Protein AF-0000000069042256 (afdb_homodimer)

Radius of gyration: 30.83 Å; Cα contacts (8 Å, |Δi|>4): 1393; chains: 2; bounding box: 54×96×68 Å

Secondary structure (DSSP, 8-state):
-EEEEEEETTTT-EEEEE--S-S----HHHHHHHHHHHHHHHHTT--EEEEEESS-EEEEEEETTTEEEEEEESS-HHHHHHHHHHHHHHHHHHH-HHHHHH--HHHHHHHTGGGHHHHHHHHHHHHSSSGGGG-TTSEEB--BTTHHHHHHHHHHHHHHHT-SEEEEEETTEEEEE-HHHHTS-HHHHHHHHHHHHHHTTTT-SEEEEEEEETTTEEEEEEEEEEEEEETTEEEEEEESS-S-HHHHHHHHHHHHGGGGGG--B---PPTT-SEEEEEETTTTEEEEEE-S-HHHHHHHHHHIIIIIHHHHTSSS-EEEEEEEESSEEEEEEEETTEEEEEEEETTS-HHHHHHHHHHHHHHHHHHHH-/-EEEEEEETTTT-EEEEE--S-S----HHHHHHHHHHHHHHHHTT--EEEEEESS-EEEEEEETTTEEEEEEESS-HHHHHHHHHHHHHHHHHHH-HHHHHH--HHHHHHHTGGGHHHHHHHHHHHHSSSGGGG-TTSEEB--BTTHHHHHHHHHHHHHHHT-S-EEEEETTEEEEE-HHHHTS-HHHHHHHHHHHHHHTTTT-SEEEEEEEETTTEEEEEEEEEEEEEETTEEEEEEESS-S-HHHHHHHHHHHHGGGGGG--B--PPPTT-SEEEEEETTTTEEEEEESS-HHHHHHHHHHIIIIIHHHHTSSS-EEEEEEEESSEEEEEEEETTEEEEEEEETTS-HHHHHHHHHHHHHHHHHHHH-

Structure (mmCIF, N/CA/C/O backbone):
data_AF-0000000069042256-model_v1
#
loop_
_entity.id
_entity.type
_entity.pdbx_description
1 polymer 'Uncharacterized protein'
#
loop_
_atom_site.group_PDB
_atom_site.id
_atom_site.type_symbol
_atom_site.label_atom_id
_atom_site.label_alt_id
_atom_site.label_comp_id
_atom_site.label_asym_id
_atom_site.label_entity_id
_atom_site.label_seq_id
_atom_site.pdbx_PDB_ins_code
_atom_site.Cartn_x
_atom_site.Cartn_y
_atom_site.Cartn_z
_atom_site.occupancy
_atom_site.B_iso_or_equiv
_atom_site.auth_seq_id
_atom_site.auth_comp_id
_atom_site.auth_asym_id
_atom_site.auth_atom_id
_atom_site.pdbx_PDB_model_num
ATOM 1 N N . MET A 1 1 ? 4.895 13.766 -8.602 1 76.75 1 MET A N 1
ATOM 2 C CA . MET A 1 1 ? 4.145 14.891 -9.156 1 76.75 1 MET A CA 1
ATOM 3 C C . MET A 1 1 ? 2.73 14.938 -8.586 1 76.75 1 MET A C 1
ATOM 5 O O . MET A 1 1 ? 2.096 13.898 -8.398 1 76.75 1 MET A O 1
ATOM 9 N N . PHE A 1 2 ? 2.34 16.141 -8.164 1 85.38 2 PHE A N 1
ATOM 10 C CA . PHE A 1 2 ? 0.998 16.344 -7.637 1 85.38 2 PHE A CA 1
ATOM 11 C C . PHE A 1 2 ? 0.437 17.688 -8.109 1 85.38 2 PHE A C 1
ATOM 13 O O . PHE A 1 2 ? 0.884 18.734 -7.66 1 85.38 2 PHE A O 1
ATOM 20 N N . ASP A 1 3 ? -0.425 17.641 -9.156 1 86.62 3 ASP A N 1
ATOM 21 C CA . ASP A 1 3 ? -1.124 18.812 -9.672 1 86.62 3 ASP A CA 1
ATOM 22 C C . ASP A 1 3 ? -2.584 18.812 -9.227 1 86.62 3 ASP A C 1
ATOM 24 O O . ASP A 1 3 ? -3.166 17.766 -8.969 1 86.62 3 ASP A O 1
ATOM 28 N N . VAL A 1 4 ? -3.059 19.969 -9.148 1 90.06 4 VAL A N 1
ATOM 29 C CA . VAL A 1 4 ? -4.449 20.094 -8.727 1 90.06 4 VAL A CA 1
ATOM 30 C C . VAL A 1 4 ? -5.219 20.984 -9.703 1 90.06 4 VAL A C 1
ATOM 32 O O . VAL A 1 4 ? -4.754 22.062 -10.062 1 90.06 4 VAL A O 1
ATOM 35 N N . VAL A 1 5 ? -6.324 20.484 -10.148 1 87.12 5 VAL A N 1
ATOM 36 C CA . VAL A 1 5 ? -7.227 21.25 -11.008 1 87.12 5 VAL A CA 1
ATOM 37 C C . VAL A 1 5 ? -8.594 21.375 -10.336 1 87.12 5 VAL A C 1
ATOM 39 O O . VAL A 1 5 ? -9.086 20.422 -9.734 1 87.12 5 VAL A O 1
ATOM 42 N N . CYS A 1 6 ? -9.094 22.547 -10.359 1 88.56 6 CYS A N 1
ATOM 43 C CA . CYS A 1 6 ? -10.398 22.812 -9.766 1 88.56 6 CYS A CA 1
ATOM 44 C C . CYS A 1 6 ? -11.359 23.406 -10.789 1 88.56 6 CYS A C 1
ATOM 46 O O . CYS A 1 6 ? -11.016 24.359 -11.477 1 88.56 6 CYS A O 1
ATOM 48 N N . THR A 1 7 ? -12.531 22.766 -10.867 1 84.06 7 THR A N 1
ATOM 49 C CA . THR A 1 7 ? -13.562 23.25 -11.789 1 84.06 7 THR A CA 1
ATOM 50 C C . THR A 1 7 ? -14.914 23.328 -11.086 1 84.06 7 THR A C 1
ATOM 52 O O . THR A 1 7 ? -15.086 22.781 -9.992 1 84.06 7 THR A O 1
ATOM 55 N N . THR A 1 8 ? -15.781 24.078 -11.656 1 83.38 8 THR A N 1
ATOM 56 C CA . THR A 1 8 ? -17.156 24.078 -11.156 1 83.38 8 THR A CA 1
ATOM 57 C C . THR A 1 8 ? -17.859 22.781 -11.516 1 83.38 8 THR A C 1
ATOM 59 O O . THR A 1 8 ? -17.578 22.188 -12.562 1 83.38 8 THR A O 1
ATOM 62 N N . VAL A 1 9 ? -18.703 22.297 -10.625 1 77.12 9 VAL A N 1
ATOM 63 C CA . VAL A 1 9 ? -19.438 21.062 -10.859 1 77.12 9 VAL A CA 1
ATOM 64 C C . VAL A 1 9 ? -20.344 21.234 -12.078 1 77.12 9 VAL A C 1
ATOM 66 O O . VAL A 1 9 ? -20.438 20.344 -12.922 1 77.12 9 VAL A O 1
ATOM 69 N N . ASN A 1 10 ? -21.031 22.438 -12.023 1 68.62 10 ASN A N 1
ATOM 70 C CA . ASN A 1 10 ? -21.922 22.719 -13.141 1 68.62 10 ASN A CA 1
ATOM 71 C C . ASN A 1 10 ? -21.188 23.422 -14.281 1 68.62 10 ASN A C 1
ATOM 73 O O . ASN A 1 10 ? -20.609 24.484 -14.078 1 68.62 10 ASN A O 1
ATOM 77 N N . GLY A 1 11 ? -21 22.828 -15.453 1 65.44 11 GLY A N 1
ATOM 78 C CA . GLY A 1 11 ? -20.406 23.453 -16.625 1 65.44 11 GLY A CA 1
ATOM 79 C C . GLY A 1 11 ? -18.938 23.125 -16.797 1 65.44 11 GLY A C 1
ATOM 80 O O . GLY A 1 11 ? -18.375 23.312 -17.891 1 65.44 11 GLY A O 1
ATOM 81 N N . GLY A 1 12 ? -18.25 22.719 -15.719 1 71.94 12 GLY A N 1
ATOM 82 C CA . GLY A 1 12 ? -16.844 22.344 -15.844 1 71.94 12 GLY A CA 1
ATOM 83 C C . GLY A 1 12 ? -15.922 23.516 -16.047 1 71.94 12 GLY A C 1
ATOM 84 O O . GLY A 1 12 ? -14.898 23.406 -16.734 1 71.94 12 GLY A O 1
ATOM 85 N N . ILE A 1 13 ? -16.297 24.719 -15.586 1 74.5 13 ILE A N 1
ATOM 86 C CA . ILE A 1 13 ? -15.484 25.922 -15.75 1 74.5 13 ILE A CA 1
ATOM 87 C C . ILE A 1 13 ? -14.25 25.844 -14.844 1 74.5 13 ILE A C 1
ATOM 89 O O . ILE A 1 13 ? -14.375 25.594 -13.641 1 74.5 13 ILE A O 1
ATOM 93 N N . PRO A 1 14 ? -13.125 26.078 -15.469 1 81.81 14 PRO A N 1
ATOM 94 C CA . PRO A 1 14 ? -11.906 26 -14.664 1 81.81 14 PRO A CA 1
ATOM 95 C C . PRO A 1 14 ? -11.789 27.156 -13.664 1 81.81 14 PRO A C 1
ATOM 97 O O . PRO A 1 14 ? -12 28.312 -14.016 1 81.81 14 PRO A O 1
ATOM 100 N N . VAL A 1 15 ? -11.57 26.844 -12.492 1 87.69 15 VAL A N 1
ATOM 101 C CA . VAL A 1 15 ? -11.383 27.828 -11.445 1 87.69 15 VAL A CA 1
ATOM 102 C C . VAL A 1 15 ? -9.898 28.094 -11.25 1 87.69 15 VAL A C 1
ATOM 104 O O . VAL A 1 15 ? -9.445 29.25 -11.328 1 87.69 15 VAL A O 1
ATOM 107 N N . PHE A 1 16 ? -9.141 27.016 -11.047 1 89.06 16 PHE A N 1
ATOM 108 C CA . PHE A 1 16 ? -7.695 27.172 -11 1 89.06 16 PHE A CA 1
ATOM 109 C C . PHE A 1 16 ? -6.996 25.859 -11.359 1 89.06 16 PHE A C 1
ATOM 111 O O . PHE A 1 16 ? -7.617 24.797 -11.336 1 89.06 16 PHE A O 1
ATOM 118 N N . TYR A 1 17 ? -5.832 25.938 -11.812 1 86.38 17 TYR A N 1
ATOM 119 C CA . TYR A 1 17 ? -4.914 24.844 -12.102 1 86.38 17 TYR A CA 1
ATOM 120 C C . TYR A 1 17 ? -3.529 25.125 -11.531 1 86.38 17 TYR A C 1
ATOM 122 O O . TYR A 1 17 ? -2.9 26.125 -11.883 1 86.38 17 TYR A O 1
ATOM 130 N N . ARG A 1 18 ? -3.172 24.312 -10.523 1 88.81 18 ARG A N 1
ATOM 131 C CA . ARG A 1 18 ? -1.852 24.484 -9.922 1 88.81 18 ARG A CA 1
ATOM 132 C C . ARG A 1 18 ? -0.938 23.312 -10.289 1 88.81 18 ARG A C 1
ATOM 134 O O . ARG A 1 18 ? -1.265 22.156 -10.016 1 88.81 18 ARG A O 1
ATOM 141 N N . LYS A 1 19 ? 0.194 23.641 -10.93 1 83.62 19 LYS A N 1
ATOM 142 C CA . LYS A 1 19 ? 1.16 22.625 -11.359 1 83.62 19 LYS A CA 1
ATOM 143 C C . LYS A 1 19 ? 2.521 22.859 -10.711 1 83.62 19 LYS A C 1
ATOM 145 O O . LYS A 1 19 ? 3.004 23.984 -10.656 1 83.62 19 LYS A O 1
ATOM 150 N N . ILE A 1 20 ? 3.062 21.859 -10.125 1 73.94 20 ILE A N 1
ATOM 151 C CA . ILE A 1 20 ? 4.398 22 -9.555 1 73.94 20 ILE A CA 1
ATOM 152 C C . ILE A 1 20 ? 5.418 21.297 -10.445 1 73.94 20 ILE A C 1
ATOM 154 O O . ILE A 1 20 ? 6.566 21.734 -10.555 1 73.94 20 ILE A O 1
ATOM 158 N N . SER A 1 21 ? 5.082 20.094 -10.969 1 64.94 21 SER A N 1
ATOM 159 C CA . SER A 1 21 ? 6.09 19.328 -11.703 1 64.94 21 SER A CA 1
ATOM 160 C C . SER A 1 21 ? 6.199 19.812 -13.148 1 64.94 21 SER A C 1
ATOM 162 O O . SER A 1 21 ? 5.23 20.328 -13.711 1 64.94 21 SER A O 1
ATOM 164 N N . LYS A 1 22 ? 7.438 20.031 -13.523 1 58.53 22 LYS A N 1
ATOM 165 C CA . LYS A 1 22 ? 7.793 20.406 -14.883 1 58.53 22 LYS A CA 1
ATOM 166 C C . LYS A 1 22 ? 7.262 19.391 -15.891 1 58.53 22 LYS A C 1
ATOM 168 O O . LYS A 1 22 ? 7.391 19.594 -17.109 1 58.53 22 LYS A O 1
ATOM 173 N N . MET A 1 23 ? 6.699 18.297 -15.328 1 57.03 23 MET A N 1
ATOM 174 C CA . MET A 1 23 ? 6.316 17.297 -16.328 1 57.03 23 MET A CA 1
ATOM 175 C C . MET A 1 23 ? 5.137 17.781 -17.156 1 57.03 23 MET A C 1
ATOM 177 O O . MET A 1 23 ? 4.434 18.719 -16.766 1 57.03 23 MET A O 1
ATOM 181 N N . ASP A 1 24 ? 4.906 17.172 -18.312 1 60.38 24 ASP A N 1
ATOM 182 C CA . ASP A 1 24 ? 3.926 17.562 -19.312 1 60.38 24 ASP A CA 1
ATOM 183 C C . ASP A 1 24 ? 2.525 17.641 -18.719 1 60.38 24 ASP A C 1
ATOM 185 O O . ASP A 1 24 ? 2.102 16.75 -17.984 1 60.38 24 ASP A O 1
ATOM 189 N N . SER A 1 25 ? 2.111 18.844 -18.625 1 60.38 25 SER A N 1
ATOM 190 C CA . SER A 1 25 ? 0.766 19.156 -18.141 1 60.38 25 SER A CA 1
ATOM 191 C C . SER A 1 25 ? -0.274 18.25 -18.797 1 60.38 25 SER A C 1
ATOM 193 O O . SER A 1 25 ? -0.094 17.828 -19.938 1 60.38 25 SER A O 1
ATOM 195 N N . VAL A 1 26 ? -1.058 17.547 -17.984 1 64.5 26 VAL A N 1
ATOM 196 C CA . VAL A 1 26 ? -2.217 16.875 -18.547 1 64.5 26 VAL A CA 1
ATOM 197 C C . VAL A 1 26 ? -3.072 17.859 -19.328 1 64.5 26 VAL A C 1
ATOM 199 O O . VAL A 1 26 ? -3.494 18.891 -18.797 1 64.5 26 VAL A O 1
ATOM 202 N N . PRO A 1 27 ? -3.086 17.672 -20.625 1 65.06 27 PRO A N 1
ATOM 203 C CA . PRO A 1 27 ? -3.928 18.578 -21.406 1 65.06 27 PRO A CA 1
ATOM 204 C C . PRO A 1 27 ? -5.324 18.75 -20.812 1 65.06 27 PRO A C 1
ATOM 206 O O . PRO A 1 27 ? -5.879 17.812 -20.25 1 65.06 27 PRO A O 1
ATOM 209 N N . PHE A 1 28 ? -5.848 19.953 -20.797 1 63.94 28 PHE A N 1
ATOM 210 C CA . PHE A 1 28 ? -7.176 20.281 -20.281 1 63.94 28 PHE A CA 1
ATOM 211 C C . PHE A 1 28 ? -8.234 19.391 -20.922 1 63.94 28 PHE A C 1
ATOM 213 O O . PHE A 1 28 ? -9.234 19.047 -20.281 1 63.94 28 PHE A O 1
ATOM 220 N N . THR A 1 29 ? -7.895 19.062 -22.172 1 64.62 29 THR A N 1
ATOM 221 C CA . THR A 1 29 ? -8.82 18.172 -22.875 1 64.62 29 THR A CA 1
ATOM 222 C C . THR A 1 29 ? -8.961 16.844 -22.141 1 64.62 29 THR A C 1
ATOM 224 O O . THR A 1 29 ? -10.062 16.312 -22.031 1 64.62 29 THR A O 1
ATOM 227 N N . THR A 1 30 ? -7.852 16.406 -21.625 1 66.12 30 THR A N 1
ATOM 228 C CA . THR A 1 30 ? -7.871 15.164 -20.859 1 66.12 30 THR A CA 1
ATOM 229 C C . THR A 1 30 ? -8.695 15.336 -19.578 1 66.12 30 THR A C 1
ATOM 231 O O . THR A 1 30 ? -9.508 14.477 -19.25 1 66.12 30 THR A O 1
ATOM 234 N N . PHE A 1 31 ? -8.57 16.438 -18.953 1 67.44 31 PHE A N 1
ATOM 235 C CA . PHE A 1 31 ? -9.32 16.719 -17.734 1 67.44 31 PHE A CA 1
ATOM 236 C C . PHE A 1 31 ? -10.812 16.812 -18.031 1 67.44 31 PHE A C 1
ATOM 238 O O . PHE A 1 31 ? -11.633 16.281 -17.281 1 67.44 31 PHE A O 1
ATOM 245 N N . ALA A 1 32 ? -11.086 17.578 -19.094 1 63.94 32 ALA A N 1
ATOM 246 C CA . ALA A 1 32 ? -12.492 17.734 -19.484 1 63.94 32 ALA A CA 1
ATOM 247 C C . ALA A 1 32 ? -13.133 16.375 -19.766 1 63.94 32 ALA A C 1
ATOM 249 O O . ALA A 1 32 ? -14.273 16.125 -19.359 1 63.94 32 ALA A O 1
ATOM 250 N N . THR A 1 33 ? -12.344 15.531 -20.422 1 65.38 33 THR A N 1
ATOM 251 C CA . THR A 1 33 ? -12.828 14.188 -20.719 1 65.38 33 THR A CA 1
ATOM 252 C C . THR A 1 33 ? -13.055 13.398 -19.438 1 65.38 33 THR A C 1
ATOM 254 O O . THR A 1 33 ? -14.078 12.727 -19.281 1 65.38 33 THR A O 1
ATOM 257 N N . LEU A 1 34 ? -12.141 13.523 -18.531 1 69.12 34 LEU A N 1
ATOM 258 C CA . LEU A 1 34 ? -12.242 12.797 -17.281 1 69.12 34 LEU A CA 1
ATOM 259 C C . LEU A 1 34 ? -13.43 13.289 -16.453 1 69.12 34 LEU A C 1
ATOM 261 O O . LEU A 1 34 ? -14.156 12.492 -15.867 1 69.12 34 LEU A O 1
ATOM 265 N N . ASN A 1 35 ? -13.641 14.539 -16.531 1 67.5 35 ASN A N 1
ATOM 266 C CA . ASN A 1 35 ? -14.789 15.094 -15.836 1 67.5 35 ASN A CA 1
ATOM 267 C C . ASN A 1 35 ? -16.109 14.586 -16.422 1 67.5 35 ASN A C 1
ATOM 269 O O . ASN A 1 35 ? -17.062 14.352 -15.688 1 67.5 35 ASN A O 1
ATOM 273 N N . ALA A 1 36 ? -16.078 14.578 -17.719 1 65.25 36 ALA A N 1
ATOM 274 C CA . ALA A 1 36 ? -17.266 14.039 -18.391 1 65.25 36 ALA A CA 1
ATOM 275 C C . ALA A 1 36 ? -17.516 12.594 -17.969 1 65.25 36 ALA A C 1
ATOM 277 O O . ALA A 1 36 ? -18.672 12.203 -17.75 1 65.25 36 ALA A O 1
ATOM 278 N N . VAL A 1 37 ? -16.453 11.891 -17.781 1 66 37 VAL A N 1
ATOM 279 C CA . VAL A 1 37 ? -16.547 10.484 -17.391 1 66 37 VAL A CA 1
ATOM 280 C C . VAL A 1 37 ? -17.094 10.391 -15.961 1 66 37 VAL A C 1
ATOM 282 O O . VAL A 1 37 ? -17.969 9.562 -15.68 1 66 37 VAL A O 1
ATOM 285 N N . ILE A 1 38 ? -16.703 11.211 -15.133 1 68.69 38 ILE A N 1
ATOM 286 C CA . ILE A 1 38 ? -17.125 11.211 -13.734 1 68.69 38 ILE A CA 1
ATOM 287 C C . ILE A 1 38 ? -18.594 11.594 -13.641 1 68.69 38 ILE A C 1
ATOM 289 O O . ILE A 1 38 ? -19.359 10.977 -12.891 1 68.69 38 ILE A O 1
ATOM 293 N N . THR A 1 39 ? -18.906 12.609 -14.391 1 68.62 39 THR A N 1
ATOM 294 C CA . THR A 1 39 ? -20.297 13.047 -14.383 1 68.62 39 THR A CA 1
ATOM 295 C C . THR A 1 39 ? -21.219 11.938 -14.875 1 68.62 39 THR A C 1
ATOM 297 O O . THR A 1 39 ? -22.281 11.711 -14.305 1 68.62 39 THR A O 1
ATOM 300 N N . PHE A 1 40 ? -20.766 11.375 -15.891 1 65.06 40 PHE A N 1
ATOM 301 C CA . PHE A 1 40 ? -21.547 10.273 -16.438 1 65.06 40 PHE A CA 1
ATOM 302 C C . PHE A 1 40 ? -21.703 9.156 -15.406 1 65.06 40 PHE A C 1
ATOM 304 O O . PHE A 1 40 ? -22.797 8.609 -15.242 1 65.06 40 PHE A O 1
ATOM 311 N N . ALA A 1 41 ? -20.641 8.844 -14.75 1 66 41 ALA A N 1
ATOM 312 C CA . ALA A 1 41 ? -20.672 7.785 -13.742 1 66 41 ALA A CA 1
ATOM 313 C C . ALA A 1 41 ? -21.594 8.156 -12.586 1 66 41 ALA A C 1
ATOM 315 O O . ALA A 1 41 ? -22.312 7.301 -12.055 1 66 41 ALA A O 1
ATOM 316 N N . ASP A 1 42 ? -21.562 9.352 -12.219 1 68.19 42 ASP A N 1
ATOM 317 C CA . ASP A 1 42 ? -22.406 9.836 -11.125 1 68.19 42 ASP A CA 1
ATOM 318 C C . ASP A 1 42 ? -23.891 9.672 -11.469 1 68.19 42 ASP A C 1
ATOM 320 O O . ASP A 1 42 ? -24.688 9.328 -10.602 1 68.19 42 ASP A O 1
ATOM 324 N N . VAL A 1 43 ? -24.172 10.023 -12.688 1 67.88 43 VAL A N 1
ATOM 325 C CA . VAL A 1 43 ? -25.547 9.859 -13.156 1 67.88 43 VAL A CA 1
ATOM 326 C C . VAL A 1 43 ? -25.969 8.398 -13.016 1 67.88 43 VAL A C 1
ATOM 328 O O . VAL A 1 43 ? -27.141 8.102 -12.758 1 67.88 43 VAL A O 1
ATOM 331 N N . GLN A 1 44 ? -25.062 7.535 -13.195 1 62.75 44 GLN A N 1
ATOM 332 C CA . GLN A 1 44 ? -25.344 6.109 -13.062 1 62.75 44 GLN A CA 1
ATOM 333 C C . GLN A 1 44 ? -25.172 5.652 -11.617 1 62.75 44 GLN A C 1
ATOM 335 O O . GLN A 1 44 ? -25.125 4.449 -11.344 1 62.75 44 GLN A O 1
ATOM 340 N N . ASN A 1 45 ? -24.953 6.68 -10.68 1 67.06 45 ASN A N 1
ATOM 341 C CA . ASN A 1 45 ? -24.812 6.453 -9.242 1 67.06 45 ASN A CA 1
ATOM 342 C C . ASN A 1 45 ? -23.531 5.684 -8.922 1 67.06 45 ASN A C 1
ATOM 344 O O . ASN A 1 45 ? -23.531 4.809 -8.055 1 67.06 45 ASN A O 1
ATOM 348 N N . VAL A 1 46 ? -22.641 5.789 -9.852 1 66.19 46 VAL A N 1
ATOM 349 C CA . VAL A 1 46 ? -21.312 5.25 -9.578 1 66.19 46 VAL A CA 1
ATOM 350 C C . VAL A 1 46 ? -20.359 6.379 -9.188 1 66.19 46 VAL A C 1
ATOM 352 O O . VAL A 1 46 ? -20.125 7.309 -9.969 1 66.19 46 VAL A O 1
ATOM 355 N N . GLN A 1 47 ? -19.953 6.453 -7.961 1 71.62 47 GLN A N 1
ATOM 356 C CA . GLN A 1 47 ? -19.047 7.512 -7.5 1 71.62 47 GLN A CA 1
ATOM 357 C C . GLN A 1 47 ? -17.594 7.105 -7.668 1 71.62 47 GLN A C 1
ATOM 359 O O . GLN A 1 47 ? -17.094 6.238 -6.945 1 71.62 47 GLN A O 1
ATOM 364 N N . PHE A 1 48 ? -17.031 7.68 -8.766 1 72.69 48 PHE A N 1
ATOM 365 C CA . PHE A 1 48 ? -15.617 7.43 -8.984 1 72.69 48 PHE A CA 1
ATOM 366 C C . PHE A 1 48 ? -14.766 8.172 -7.961 1 72.69 48 PHE A C 1
ATOM 368 O O . PHE A 1 48 ? -15.062 9.32 -7.617 1 72.69 48 PHE A O 1
ATOM 375 N N . LYS A 1 49 ? -13.805 7.508 -7.465 1 73.19 49 LYS A N 1
ATOM 376 C CA . LYS A 1 49 ? -12.914 8.164 -6.516 1 73.19 49 LYS A CA 1
ATOM 377 C C . LYS A 1 49 ? -11.508 8.312 -7.086 1 73.19 49 LYS A C 1
ATOM 379 O O . LYS A 1 49 ? -10.867 9.352 -6.918 1 73.19 49 LYS A O 1
ATOM 384 N N . THR A 1 50 ? -11.086 7.32 -7.785 1 81.31 50 THR A N 1
ATOM 385 C CA . THR A 1 50 ? -9.711 7.336 -8.273 1 81.31 50 THR A CA 1
ATOM 386 C C . THR A 1 50 ? -9.609 6.633 -9.617 1 81.31 50 THR A C 1
ATOM 388 O O . THR A 1 50 ? -10.258 5.609 -9.844 1 81.31 50 THR A O 1
ATOM 391 N N . ILE A 1 51 ? -8.961 7.219 -10.547 1 79.31 51 ILE A N 1
ATOM 392 C CA . ILE A 1 51 ? -8.633 6.613 -11.836 1 79.31 51 ILE A CA 1
ATOM 393 C C . ILE A 1 51 ? -7.117 6.539 -12 1 79.31 51 ILE A C 1
ATOM 395 O O . ILE A 1 51 ? -6.414 7.527 -11.789 1 79.31 51 ILE A O 1
ATOM 399 N N . HIS A 1 52 ? -6.648 5.398 -12.305 1 80.25 52 HIS A N 1
ATOM 400 C CA . HIS A 1 52 ? -5.227 5.223 -12.57 1 80.25 52 HIS A CA 1
ATOM 401 C C . HIS A 1 52 ? -4.965 4.992 -14.055 1 80.25 52 HIS A C 1
ATOM 403 O O . HIS A 1 52 ? -5.645 4.184 -14.688 1 80.25 52 HIS A O 1
ATOM 409 N N . THR A 1 53 ? -4.09 5.789 -14.586 1 75.88 53 THR A N 1
ATOM 410 C CA . THR A 1 53 ? -3.562 5.559 -15.922 1 75.88 53 THR A CA 1
ATOM 411 C C . THR A 1 53 ? -2.143 5.004 -15.859 1 75.88 53 THR A C 1
ATOM 413 O O . THR A 1 53 ? -1.64 4.695 -14.773 1 75.88 53 THR A O 1
ATOM 416 N N . ASP A 1 54 ? -1.462 4.699 -17.031 1 69.38 54 ASP A N 1
ATOM 417 C CA . ASP A 1 54 ? -0.102 4.168 -17.062 1 69.38 54 ASP A CA 1
ATOM 418 C C . ASP A 1 54 ? 0.874 5.113 -16.359 1 69.38 54 ASP A C 1
ATOM 420 O O . ASP A 1 54 ? 1.896 4.672 -15.828 1 69.38 54 ASP A O 1
ATOM 424 N N . LYS A 1 55 ? 0.423 6.379 -16.328 1 71 55 LYS A N 1
ATOM 425 C CA . LYS A 1 55 ? 1.414 7.359 -15.891 1 71 55 LYS A CA 1
ATOM 426 C C . LYS A 1 55 ? 0.967 8.07 -14.617 1 71 55 LYS A C 1
ATOM 428 O O . LYS A 1 55 ? 1.795 8.422 -13.773 1 71 55 LYS A O 1
ATOM 433 N N . HIS A 1 56 ? -0.413 8.297 -14.516 1 75.69 56 HIS A N 1
ATOM 434 C CA . HIS A 1 56 ? -0.875 9.211 -13.477 1 75.69 56 HIS A CA 1
ATOM 435 C C . HIS A 1 56 ? -2.092 8.648 -12.75 1 75.69 56 HIS A C 1
ATOM 437 O O . HIS A 1 56 ? -2.799 7.793 -13.289 1 75.69 56 HIS A O 1
ATOM 443 N N . SER A 1 57 ? -2.174 9.078 -11.57 1 83.38 57 SER A N 1
ATOM 444 C CA . SER A 1 57 ? -3.412 8.859 -10.828 1 83.38 57 SER A CA 1
ATOM 445 C C . SER A 1 57 ? -4.277 10.117 -10.82 1 83.38 57 SER A C 1
ATOM 447 O O . SER A 1 57 ? -3.76 11.234 -10.734 1 83.38 57 SER A O 1
ATOM 449 N N . PHE A 1 58 ? -5.547 9.93 -11.031 1 82.38 58 PHE A N 1
ATOM 450 C CA . PHE A 1 58 ? -6.531 11 -10.945 1 82.38 58 PHE A CA 1
ATOM 451 C C . PHE A 1 58 ? -7.488 10.758 -9.781 1 82.38 58 PHE A C 1
ATOM 453 O O . PHE A 1 58 ? -8.164 9.727 -9.734 1 82.38 58 PHE A O 1
ATOM 460 N N . ILE A 1 59 ? -7.484 11.633 -8.867 1 87 59 ILE A N 1
ATOM 461 C CA . ILE A 1 59 ? -8.359 11.516 -7.703 1 87 59 ILE A CA 1
ATOM 462 C C . ILE A 1 59 ? -9.234 12.758 -7.59 1 87 59 ILE A C 1
ATOM 464 O O . ILE A 1 59 ? -8.742 13.883 -7.684 1 87 59 ILE A O 1
ATOM 468 N N . TRP A 1 60 ? -10.555 12.5 -7.371 1 84.19 60 TRP A N 1
ATOM 469 C CA . TRP A 1 60 ? -11.5 13.617 -7.324 1 84.19 60 TRP A CA 1
ATOM 470 C C . TRP A 1 60 ? -11.969 13.875 -5.898 1 84.19 60 TRP A C 1
ATOM 472 O O . TRP A 1 60 ? -12.094 12.938 -5.102 1 84.19 60 TRP A O 1
ATOM 482 N N . HIS A 1 61 ? -12.18 15.094 -5.684 1 88.94 61 HIS A N 1
ATOM 483 C CA . HIS A 1 61 ? -12.719 15.547 -4.41 1 88.94 61 HIS A CA 1
ATOM 484 C C . HIS A 1 61 ? -13.711 16.688 -4.605 1 88.94 61 HIS A C 1
ATOM 486 O O . HIS A 1 61 ? -13.375 17.719 -5.184 1 88.94 61 HIS A O 1
ATOM 492 N N . ALA A 1 62 ? -14.867 16.438 -4.18 1 85.25 62 ALA A N 1
ATOM 493 C CA . ALA A 1 62 ? -15.906 17.469 -4.312 1 85.25 62 ALA A CA 1
ATOM 494 C C . ALA A 1 62 ? -15.852 18.453 -3.154 1 85.25 62 ALA A C 1
ATOM 496 O O . ALA A 1 62 ? -15.602 18.062 -2.012 1 85.25 62 ALA A O 1
ATOM 497 N N . ILE A 1 63 ? -15.977 19.672 -3.471 1 89.5 63 ILE A N 1
ATOM 498 C CA . ILE A 1 63 ? -16.125 20.734 -2.473 1 89.5 63 ILE A CA 1
ATOM 499 C C . ILE A 1 63 ? -17.562 21.219 -2.451 1 89.5 63 ILE A C 1
ATOM 501 O O . ILE A 1 63 ? -17.953 22.078 -3.248 1 89.5 63 ILE A O 1
ATOM 505 N N . GLY A 1 64 ? -18.203 20.672 -1.555 1 81.62 64 GLY A N 1
ATOM 506 C CA . GLY A 1 64 ? -19.641 20.953 -1.559 1 81.62 64 GLY A CA 1
ATOM 507 C C . GLY A 1 64 ? -20.328 20.547 -2.844 1 81.62 64 GLY A C 1
ATOM 508 O O . GLY A 1 64 ? -20.062 19.453 -3.367 1 81.62 64 GLY A O 1
ATOM 509 N N . ASP A 1 65 ? -21.281 21.391 -3.338 1 80.44 65 ASP A N 1
ATOM 510 C CA . ASP A 1 65 ? -22.031 21.078 -4.547 1 80.44 65 ASP A CA 1
ATOM 511 C C . ASP A 1 65 ? -21.625 22 -5.699 1 80.44 65 ASP A C 1
ATOM 513 O O . ASP A 1 65 ? -22.203 21.938 -6.781 1 80.44 65 ASP A O 1
ATOM 517 N N . SER A 1 66 ? -20.578 22.75 -5.52 1 83.38 66 SER A N 1
ATOM 518 C CA . SER A 1 66 ? -20.266 23.812 -6.484 1 83.38 66 SER A CA 1
ATOM 519 C C . SER A 1 66 ? -18.953 23.547 -7.191 1 83.38 66 SER A C 1
ATOM 521 O O . SER A 1 66 ? -18.766 23.938 -8.344 1 83.38 66 SER A O 1
ATOM 523 N N . LEU A 1 67 ? -18.031 22.969 -6.441 1 88 67 LEU A N 1
ATOM 524 C CA . LEU A 1 67 ? -16.703 22.828 -7.012 1 88 67 LEU A CA 1
ATOM 525 C C . LEU A 1 67 ? -16.25 21.359 -6.957 1 88 67 LEU A C 1
ATOM 527 O O . LEU A 1 67 ? -16.688 20.609 -6.09 1 88 67 LEU A O 1
ATOM 531 N N . ILE A 1 68 ? -15.461 20.984 -7.902 1 84.75 68 ILE A N 1
ATOM 532 C CA . ILE A 1 68 ? -14.836 19.672 -7.926 1 84.75 68 ILE A CA 1
ATOM 533 C C . ILE A 1 68 ? -13.344 19.812 -8.227 1 84.75 68 ILE A C 1
ATOM 535 O O . ILE A 1 68 ? -12.953 20.594 -9.094 1 84.75 68 ILE A O 1
ATOM 539 N N . MET A 1 69 ? -12.594 19.172 -7.438 1 89.25 69 MET A N 1
ATOM 540 C CA . MET A 1 69 ? -11.148 19.203 -7.609 1 89.25 69 MET A CA 1
ATOM 541 C C . MET A 1 69 ? -10.625 17.828 -8.039 1 89.25 69 MET A C 1
ATOM 543 O O . MET A 1 69 ? -11.156 16.797 -7.625 1 89.25 69 MET A O 1
ATOM 547 N N . ALA A 1 70 ? -9.633 17.859 -8.883 1 85.75 70 ALA A N 1
ATOM 548 C CA . ALA A 1 70 ? -8.938 16.641 -9.273 1 85.75 70 ALA A CA 1
ATOM 549 C C . ALA A 1 70 ? -7.445 16.734 -8.984 1 85.75 70 ALA A C 1
ATOM 551 O O . ALA A 1 70 ? -6.812 17.75 -9.312 1 85.75 70 ALA A O 1
ATOM 552 N N . GLY A 1 71 ? -6.953 15.781 -8.227 1 87.94 71 GLY A N 1
ATOM 553 C CA . GLY A 1 71 ? -5.516 15.656 -8.039 1 87.94 71 GLY A CA 1
ATOM 554 C C . GLY A 1 71 ? -4.867 14.711 -9.031 1 87.94 71 GLY A C 1
ATOM 555 O O . GLY A 1 71 ? -5.355 13.602 -9.258 1 87.94 71 GLY A O 1
ATOM 556 N N . ILE A 1 72 ? -3.855 15.164 -9.695 1 81.94 72 ILE A N 1
ATOM 557 C CA . ILE A 1 72 ? -3.127 14.383 -10.688 1 81.94 72 ILE A CA 1
ATOM 558 C C . ILE A 1 72 ? -1.682 14.195 -10.242 1 81.94 72 ILE A C 1
ATOM 560 O O . ILE A 1 72 ? -0.972 15.172 -9.977 1 81.94 72 ILE A O 1
ATOM 564 N N . GLY A 1 73 ? -1.338 12.938 -10.117 1 80.69 73 GLY A N 1
ATOM 565 C CA . GLY A 1 73 ? 0.047 12.75 -9.711 1 80.69 73 GLY A CA 1
ATOM 566 C C . GLY A 1 73 ? 0.476 11.297 -9.688 1 80.69 73 GLY A C 1
ATOM 567 O O . GLY A 1 73 ? -0.292 10.414 -10.07 1 80.69 73 GLY A O 1
ATOM 568 N N . ASP A 1 74 ? 1.716 11.133 -9.352 1 80.19 74 ASP A N 1
ATOM 569 C CA . ASP A 1 74 ? 2.297 9.797 -9.266 1 80.19 74 ASP A CA 1
ATOM 570 C C . ASP A 1 74 ? 2.561 9.406 -7.812 1 80.19 74 ASP A C 1
ATOM 572 O O . ASP A 1 74 ? 3.26 8.43 -7.547 1 80.19 74 ASP A O 1
ATOM 576 N N . LEU A 1 75 ? 1.923 10.148 -6.895 1 81.81 75 LEU A N 1
ATOM 577 C CA . LEU A 1 75 ? 2.051 9.844 -5.477 1 81.81 75 LEU A CA 1
ATOM 578 C C . LEU A 1 75 ? 1.038 8.781 -5.055 1 81.81 75 LEU A C 1
ATOM 580 O O . LEU A 1 75 ? 0.197 8.367 -5.859 1 81.81 75 LEU A O 1
ATOM 584 N N . ASN A 1 76 ? 1.232 8.336 -3.82 1 81.88 76 ASN A N 1
ATOM 585 C CA . ASN A 1 76 ? 0.25 7.398 -3.285 1 81.88 76 ASN A CA 1
ATOM 586 C C . ASN A 1 76 ? -1.144 8.016 -3.23 1 81.88 76 ASN A C 1
ATOM 588 O O . ASN A 1 76 ? -1.288 9.203 -2.914 1 81.88 76 ASN A O 1
ATOM 592 N N . ASP A 1 77 ? -2.131 7.203 -3.48 1 84.69 77 ASP A N 1
ATOM 593 C CA . ASP A 1 77 ? -3.516 7.668 -3.52 1 84.69 77 ASP A CA 1
ATOM 594 C C . ASP A 1 77 ? -3.904 8.344 -2.207 1 84.69 77 ASP A C 1
ATOM 596 O O . ASP A 1 77 ? -4.617 9.352 -2.211 1 84.69 77 ASP A O 1
ATOM 600 N N . SER A 1 78 ? -3.453 7.742 -1.12 1 85.38 78 SER A N 1
ATOM 601 C CA . SER A 1 78 ? -3.83 8.281 0.183 1 85.38 78 SER A CA 1
ATOM 602 C C . SER A 1 78 ? -3.264 9.68 0.387 1 85.38 78 SER A C 1
ATOM 604 O O . SER A 1 78 ? -3.916 10.539 0.988 1 85.38 78 SER A O 1
ATOM 606 N N . THR A 1 79 ? -2.062 9.891 -0.092 1 87.62 79 THR A N 1
ATOM 607 C CA . THR A 1 79 ? -1.426 11.203 0.031 1 87.62 79 THR A CA 1
ATOM 608 C C . THR A 1 79 ? -2.18 12.25 -0.784 1 87.62 79 THR A C 1
ATOM 610 O O . THR A 1 79 ? -2.424 13.359 -0.304 1 87.62 79 THR A O 1
ATOM 613 N N . ILE A 1 80 ? -2.539 11.875 -1.982 1 88.69 80 ILE A N 1
ATOM 614 C CA . ILE A 1 80 ? -3.248 12.805 -2.863 1 88.69 80 ILE A CA 1
ATOM 615 C C . ILE A 1 80 ? -4.621 13.125 -2.275 1 88.69 80 ILE A C 1
ATOM 617 O O . ILE A 1 80 ? -5.047 14.281 -2.277 1 88.69 80 ILE A O 1
ATOM 621 N N . LYS A 1 81 ? -5.262 12.141 -1.781 1 90.44 81 LYS A N 1
ATOM 622 C CA . LYS A 1 81 ? -6.582 12.328 -1.183 1 90.44 81 LYS A CA 1
ATOM 623 C C . LYS A 1 81 ? -6.508 13.281 0.012 1 90.44 81 LYS A C 1
ATOM 625 O O . LYS A 1 81 ? -7.332 14.188 0.138 1 90.44 81 LYS A O 1
ATOM 630 N N . THR A 1 82 ? -5.535 13 0.858 1 91.62 82 THR A N 1
ATOM 631 C CA . THR A 1 82 ? -5.363 13.844 2.035 1 91.62 82 THR A CA 1
ATOM 632 C C . THR A 1 82 ? -5.023 15.273 1.629 1 91.62 82 THR A C 1
ATOM 634 O O . THR A 1 82 ? -5.484 16.234 2.256 1 91.62 82 THR A O 1
ATOM 637 N N . GLY A 1 83 ? -4.176 15.375 0.638 1 92.25 83 GLY A N 1
ATOM 638 C CA . GLY A 1 83 ? -3.857 16.703 0.127 1 92.25 83 GLY A CA 1
ATOM 639 C C . GLY A 1 83 ? -5.074 17.453 -0.381 1 92.25 83 GLY A C 1
ATOM 640 O O . GLY A 1 83 ? -5.238 18.641 -0.099 1 92.25 83 GLY A O 1
ATOM 641 N N . LEU A 1 84 ? -5.902 16.75 -1.093 1 93.31 84 LEU A N 1
ATOM 642 C CA . LEU A 1 84 ? -7.109 17.359 -1.634 1 93.31 84 LEU A CA 1
ATOM 643 C C . LEU A 1 84 ? -8.062 17.781 -0.514 1 93.31 84 LEU A C 1
ATOM 645 O O . LEU A 1 84 ? -8.703 18.828 -0.593 1 93.31 84 LEU A O 1
ATOM 649 N N . GLU A 1 85 ? -8.148 16.984 0.434 1 94.06 85 GLU A N 1
ATOM 650 C CA . GL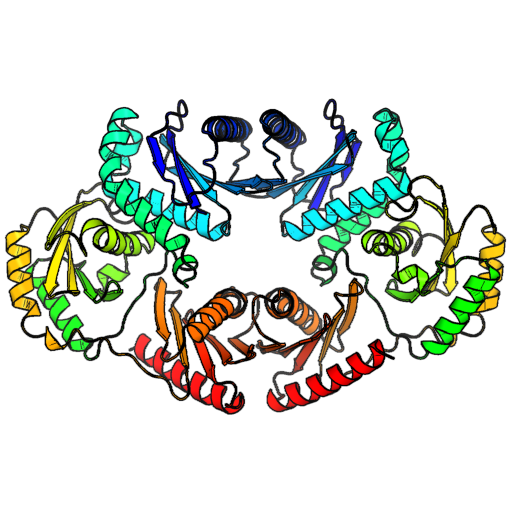U A 1 85 ? -8.977 17.312 1.585 1 94.06 85 GLU A CA 1
ATOM 651 C C . GLU A 1 85 ? -8.477 18.578 2.283 1 94.06 85 GLU A C 1
ATOM 653 O O . GLU A 1 85 ? -9.273 19.406 2.711 1 94.06 85 GLU A O 1
ATOM 658 N N . LEU A 1 86 ? -7.207 18.594 2.395 1 95.25 86 LEU A N 1
ATOM 659 C CA . LEU A 1 86 ? -6.609 19.766 3.018 1 95.25 86 LEU A CA 1
ATOM 660 C C . LEU A 1 86 ? -6.887 21.031 2.197 1 95.25 86 LEU A C 1
ATOM 662 O O . LEU A 1 86 ? -7.227 22.078 2.752 1 95.25 86 LEU A O 1
ATOM 666 N N . ILE A 1 87 ? -6.754 20.922 0.931 1 96.06 87 ILE A N 1
ATOM 667 C CA . ILE A 1 87 ? -6.988 22.062 0.045 1 96.06 87 ILE A CA 1
ATOM 668 C C . ILE A 1 87 ? -8.461 22.453 0.094 1 96.06 87 ILE A C 1
ATOM 670 O O . ILE A 1 87 ? -8.789 23.641 0.107 1 96.06 87 ILE A O 1
ATOM 674 N N . SER A 1 88 ? -9.305 21.469 0.093 1 95.5 88 SER A N 1
ATOM 675 C CA . SER A 1 88 ? -10.734 21.734 0.222 1 95.5 88 SER A CA 1
ATOM 676 C C . SER A 1 88 ? -11.039 22.5 1.508 1 95.5 88 SER A C 1
ATOM 678 O O . SER A 1 88 ? -11.797 23.469 1.496 1 95.5 88 SER A O 1
ATOM 680 N N . THR A 1 89 ? -10.438 22.062 2.564 1 95.88 89 THR A N 1
ATOM 681 C CA . THR A 1 89 ? -10.633 22.719 3.848 1 95.88 89 THR A CA 1
ATOM 682 C C . THR A 1 89 ? -10.078 24.156 3.803 1 95.88 89 THR A C 1
ATOM 684 O O . THR A 1 89 ? -10.672 25.062 4.375 1 95.88 89 THR A O 1
ATOM 687 N N . LEU A 1 90 ? -8.984 24.297 3.152 1 96.88 90 LEU A N 1
ATOM 688 C CA . LEU A 1 90 ? -8.375 25.609 3 1 96.88 90 LEU A CA 1
ATOM 689 C C . LEU A 1 90 ? -9.328 26.562 2.285 1 96.88 90 LEU A C 1
ATOM 691 O O . LEU A 1 90 ? -9.516 27.703 2.721 1 96.88 90 LEU A O 1
ATOM 695 N N . ILE A 1 91 ? -9.93 26.125 1.25 1 95.81 91 ILE A N 1
ATOM 696 C CA . ILE A 1 91 ? -10.844 26.953 0.466 1 95.81 91 ILE A CA 1
ATOM 697 C C . ILE A 1 91 ? -12.055 27.328 1.317 1 95.81 91 ILE A C 1
ATOM 699 O O . ILE A 1 91 ? -12.477 28.484 1.315 1 95.81 91 ILE A O 1
ATOM 703 N N . LYS A 1 92 ? -12.547 26.406 2.014 1 94.19 92 LYS A N 1
ATOM 704 C CA . LYS A 1 92 ? -13.664 26.688 2.908 1 94.19 92 LYS A CA 1
ATOM 705 C C . LYS A 1 92 ? -13.258 27.656 4.012 1 94.19 92 LYS A C 1
ATOM 707 O O . LYS A 1 92 ? -14.07 28.469 4.457 1 94.19 92 LYS A O 1
ATOM 712 N N . MET A 1 93 ? -12.023 27.562 4.426 1 96 93 MET A N 1
ATOM 713 C CA . MET A 1 93 ? -11.516 28.422 5.492 1 96 93 MET A CA 1
ATOM 714 C C . MET A 1 93 ? -11.398 29.859 5.016 1 96 93 MET A C 1
ATOM 716 O O . MET A 1 93 ? -11.648 30.797 5.781 1 96 93 MET A O 1
ATOM 720 N N . ILE A 1 94 ? -11.023 30.047 3.803 1 95.25 94 ILE A N 1
ATOM 721 C CA . ILE A 1 94 ? -10.742 31.391 3.295 1 95.25 94 ILE A CA 1
ATOM 722 C C . ILE A 1 94 ? -12.023 32 2.729 1 95.25 94 ILE A C 1
ATOM 724 O O . ILE A 1 94 ? -12.328 33.156 2.98 1 95.25 94 ILE A O 1
ATOM 728 N N . ILE A 1 95 ? -12.812 31.25 2.016 1 92.44 95 ILE A N 1
ATOM 729 C CA . ILE A 1 95 ? -13.977 31.781 1.314 1 92.44 95 ILE A CA 1
ATOM 730 C C . ILE A 1 95 ? -15.227 31.578 2.162 1 92.44 95 ILE A C 1
ATOM 732 O O . ILE A 1 95 ? -16.141 32.406 2.15 1 92.44 95 ILE A O 1
ATOM 736 N N . GLY A 1 96 ? -15.289 30.516 2.916 1 91.69 96 GLY A N 1
ATOM 737 C CA . GLY A 1 96 ? -16.484 30.172 3.66 1 91.69 96 GLY A CA 1
ATOM 738 C C . GLY A 1 96 ? -17.406 29.219 2.91 1 91.69 96 GLY A C 1
ATOM 739 O O . GLY A 1 96 ? -17.609 29.375 1.703 1 91.69 96 GLY A O 1
ATOM 740 N N . ASP A 1 97 ? -17.938 28.359 3.58 1 88.69 97 ASP A N 1
ATOM 741 C CA . ASP A 1 97 ? -18.766 27.297 3.012 1 88.69 97 ASP A CA 1
ATOM 742 C C . ASP A 1 97 ? -20 27.875 2.32 1 88.69 97 ASP A C 1
ATOM 744 O O . ASP A 1 97 ? -20.344 27.453 1.212 1 88.69 97 ASP A O 1
ATOM 748 N N . GLU A 1 98 ? -20.641 28.766 2.91 1 85.62 98 GLU A N 1
ATOM 749 C CA . GLU A 1 98 ? -21.875 29.359 2.381 1 85.62 98 GLU A CA 1
ATOM 750 C C . GLU A 1 98 ? -21.594 30.156 1.117 1 85.62 98 GLU A C 1
ATOM 752 O O . GLU A 1 98 ? -22.406 30.172 0.193 1 85.62 98 GLU A O 1
ATOM 757 N N . ASN A 1 99 ? -20.438 30.797 1.102 1 85.38 99 ASN A N 1
ATOM 758 C CA . ASN A 1 99 ? -20.062 31.641 -0.038 1 85.38 99 ASN A CA 1
ATOM 759 C C . ASN A 1 99 ? -19.734 30.797 -1.267 1 85.38 99 ASN A C 1
ATOM 761 O O . ASN A 1 99 ? -19.922 31.25 -2.398 1 85.38 99 ASN A O 1
ATOM 765 N N . ILE A 1 100 ? -19.266 29.641 -1.078 1 85 100 ILE A N 1
ATOM 766 C CA . ILE A 1 100 ? -18.891 28.766 -2.182 1 85 100 ILE A CA 1
ATOM 767 C C . ILE A 1 100 ? -20.156 28.266 -2.881 1 85 100 ILE A C 1
ATOM 769 O O . ILE A 1 100 ? -20.188 28.125 -4.105 1 85 100 ILE A O 1
ATOM 773 N N . TYR A 1 101 ? -21.156 28.031 -2.164 1 78.44 101 TYR A N 1
ATOM 774 C CA . TYR A 1 101 ? -22.406 27.516 -2.689 1 78.44 101 TYR A CA 1
ATOM 775 C C . TYR A 1 101 ? -23.156 28.562 -3.494 1 78.44 101 TYR A C 1
ATOM 777 O O . TYR A 1 101 ? -23.812 28.25 -4.488 1 78.44 101 TYR A O 1
ATOM 785 N N . ASN A 1 102 ? -23.016 29.734 -3.18 1 70.56 102 ASN A N 1
ATOM 786 C CA . ASN A 1 102 ? -23.922 30.766 -3.684 1 70.56 102 ASN A CA 1
ATOM 787 C C . ASN A 1 102 ? -23.266 31.609 -4.766 1 70.56 102 ASN A C 1
ATOM 789 O O . ASN A 1 102 ? -23.938 32.406 -5.445 1 70.56 102 ASN A O 1
ATOM 793 N N . LYS A 1 103 ? -22.078 31.422 -5.043 1 69.12 103 LYS A N 1
ATOM 794 C CA . LYS A 1 103 ? -21.375 32.375 -5.883 1 69.12 103 LYS A CA 1
ATOM 795 C C . LYS A 1 103 ? -21.156 31.844 -7.289 1 69.12 103 LYS A C 1
ATOM 797 O O . LYS A 1 103 ? -21.094 30.625 -7.484 1 69.12 103 LYS A O 1
ATOM 802 N N . ASN A 1 104 ? -21.219 32.781 -8.094 1 78.94 104 ASN A N 1
ATOM 803 C CA . ASN A 1 104 ? -20.891 32.5 -9.492 1 78.94 104 ASN A CA 1
ATOM 804 C C . ASN A 1 104 ? -19.422 32.125 -9.664 1 78.94 104 ASN A C 1
ATOM 806 O O . ASN A 1 104 ? -18.594 32.438 -8.805 1 78.94 104 ASN A O 1
ATOM 810 N N . ALA A 1 105 ? -19.125 31.516 -10.664 1 79.31 105 ALA A N 1
ATOM 811 C CA . ALA A 1 105 ? -17.797 30.969 -10.938 1 79.31 105 ALA A CA 1
ATOM 812 C C . ALA A 1 105 ? -16.75 32.094 -10.977 1 79.31 105 ALA A C 1
ATOM 814 O O . ALA A 1 105 ? -15.641 31.906 -10.477 1 79.31 105 ALA A O 1
ATOM 815 N N . ASP A 1 106 ? -17.141 33.219 -11.461 1 83.69 106 ASP A N 1
ATOM 816 C CA . ASP A 1 106 ? -16.188 34.344 -11.594 1 83.69 106 ASP A CA 1
ATOM 817 C C . ASP A 1 106 ? -15.828 34.906 -10.227 1 83.69 106 ASP A C 1
ATOM 819 O O . ASP A 1 106 ? -14.68 35.281 -9.992 1 83.69 106 ASP A O 1
ATOM 823 N N . ARG A 1 107 ? -16.781 35 -9.422 1 87.25 107 ARG A N 1
ATOM 824 C CA . ARG A 1 107 ? -16.531 35.531 -8.078 1 87.25 107 ARG A CA 1
ATOM 825 C C . ARG A 1 107 ? -15.672 34.531 -7.277 1 87.25 107 ARG A C 1
ATOM 827 O O . ARG A 1 107 ? -14.773 34.969 -6.539 1 87.25 107 ARG A O 1
ATOM 834 N N . ILE A 1 108 ? -15.922 33.344 -7.449 1 89 108 ILE A N 1
ATOM 835 C CA . ILE A 1 108 ? -15.156 32.312 -6.746 1 89 108 ILE A CA 1
ATOM 836 C C . ILE A 1 108 ? -13.703 32.375 -7.199 1 89 108 ILE A C 1
ATOM 838 O O . ILE A 1 108 ? -12.789 32.219 -6.383 1 89 108 ILE A O 1
ATOM 842 N N . LYS A 1 109 ? -13.531 32.562 -8.453 1 88.44 109 LYS A N 1
ATOM 843 C CA . LYS A 1 109 ? -12.18 32.656 -9 1 88.44 109 LYS A CA 1
ATOM 844 C C . LYS A 1 109 ? -11.391 33.781 -8.359 1 88.44 109 LYS A C 1
ATOM 846 O O . LYS A 1 109 ? -10.188 33.656 -8.133 1 88.44 109 LYS A O 1
ATOM 851 N N . ARG A 1 110 ? -12.047 34.844 -8.086 1 90.56 110 ARG A N 1
ATOM 852 C CA . ARG A 1 110 ? -11.398 36 -7.469 1 90.56 110 ARG A CA 1
ATOM 853 C C . ARG A 1 110 ? -11.117 35.75 -5.992 1 90.56 110 ARG A C 1
ATOM 855 O O . ARG A 1 110 ? -10.047 36.062 -5.488 1 90.56 110 ARG A O 1
ATOM 862 N N . GLU A 1 111 ? -12.016 35.156 -5.383 1 92.38 111 GLU A N 1
ATOM 863 C CA . GLU A 1 111 ? -11.922 34.969 -3.939 1 92.38 111 GLU A CA 1
ATOM 864 C C . GLU A 1 111 ? -10.945 33.844 -3.586 1 92.38 111 GLU A C 1
ATOM 866 O O . GLU A 1 111 ? -10.469 33.75 -2.453 1 92.38 111 GLU A O 1
ATOM 871 N N . ILE A 1 112 ? -10.633 32.969 -4.527 1 93.75 112 ILE A N 1
ATOM 872 C CA . ILE A 1 112 ? -9.766 31.828 -4.258 1 93.75 112 ILE A CA 1
ATOM 873 C C . ILE A 1 112 ? -8.305 32.25 -4.43 1 93.75 112 ILE A C 1
ATOM 875 O O . ILE A 1 112 ? -7.398 31.516 -4.016 1 93.75 112 ILE A O 1
ATOM 879 N N . LYS A 1 113 ? -8.039 33.312 -4.926 1 93.62 113 LYS A N 1
ATOM 880 C CA . LYS A 1 113 ? -6.695 33.75 -5.285 1 93.62 113 LYS A CA 1
ATOM 881 C C . LYS A 1 113 ? -5.77 33.75 -4.074 1 93.62 113 LYS A C 1
ATOM 883 O O . LYS A 1 113 ? -4.621 33.312 -4.172 1 93.62 113 LYS A O 1
ATOM 888 N N . PRO A 1 114 ? -6.25 34.188 -2.938 1 94.06 114 PRO A N 1
ATOM 889 C CA . PRO A 1 114 ? -5.367 34.188 -1.769 1 94.06 114 PRO A CA 1
ATOM 890 C C . PRO A 1 114 ? -4.965 32.75 -1.355 1 94.06 114 PRO A C 1
ATOM 892 O O . PRO A 1 114 ? -3.988 32.594 -0.624 1 94.06 114 PRO A O 1
ATOM 895 N N . CYS A 1 115 ? -5.676 31.812 -1.815 1 95.88 115 CYS A N 1
ATOM 896 C CA . CYS A 1 115 ? -5.398 30.422 -1.451 1 95.88 115 CYS A CA 1
ATOM 897 C C . CYS A 1 115 ? -4.273 29.859 -2.301 1 95.88 115 CYS A C 1
ATOM 899 O O . CYS A 1 115 ? -3.648 28.859 -1.922 1 95.88 115 CYS A O 1
ATOM 901 N N . LEU A 1 116 ? -4.082 30.406 -3.447 1 95.5 116 LEU A N 1
ATOM 902 C CA . LEU A 1 116 ? -3.232 29.781 -4.461 1 95.5 116 LEU A CA 1
ATOM 903 C C . LEU A 1 116 ? -1.803 29.625 -3.955 1 95.5 116 LEU A C 1
ATOM 905 O O . LEU A 1 116 ? -1.205 28.562 -4.082 1 95.5 116 LEU A O 1
ATOM 909 N N . PRO A 1 117 ? -1.259 30.641 -3.287 1 94.69 117 PRO A N 1
ATOM 910 C CA . PRO A 1 117 ? 0.094 30.438 -2.762 1 94.69 117 PRO A CA 1
ATOM 911 C C . PRO A 1 117 ? 0.162 29.359 -1.696 1 94.69 117 PRO A C 1
ATOM 913 O O . PRO A 1 117 ? 1.177 28.656 -1.579 1 94.69 117 PRO A O 1
ATOM 916 N N . ILE A 1 118 ? -0.836 29.312 -0.939 1 96.25 118 ILE A N 1
ATOM 917 C CA . ILE A 1 118 ? -0.892 28.297 0.109 1 96.25 118 ILE A CA 1
ATOM 918 C C . ILE A 1 118 ? -0.985 26.906 -0.519 1 96.25 118 ILE A C 1
ATOM 920 O O . ILE A 1 118 ? -0.333 25.969 -0.059 1 96.25 118 ILE A O 1
ATOM 924 N N . ILE A 1 119 ? -1.797 26.766 -1.529 1 95.5 119 ILE A N 1
ATOM 925 C CA . ILE A 1 119 ? -1.923 25.516 -2.252 1 95.5 119 ILE A CA 1
ATOM 926 C C . ILE A 1 119 ? -0.57 25.109 -2.838 1 95.5 119 ILE A C 1
ATOM 928 O O . ILE A 1 119 ? -0.156 23.953 -2.732 1 95.5 119 ILE A O 1
ATOM 932 N N . ASP A 1 120 ? 0.114 26.062 -3.41 1 93.38 120 ASP A N 1
ATOM 933 C CA . ASP A 1 120 ? 1.441 25.797 -3.955 1 93.38 120 ASP A CA 1
ATOM 934 C C . ASP A 1 120 ? 2.389 25.297 -2.867 1 93.38 120 ASP A C 1
ATOM 936 O O . ASP A 1 120 ? 3.207 24.406 -3.109 1 93.38 120 ASP A O 1
ATOM 940 N N . TYR A 1 121 ? 2.26 25.906 -1.741 1 92.69 121 TYR A N 1
ATOM 941 C CA . TYR A 1 121 ? 3.102 25.5 -0.62 1 92.69 121 TYR A CA 1
ATOM 942 C C . TYR A 1 121 ? 2.828 24.062 -0.228 1 92.69 121 TYR A C 1
ATOM 944 O O . TYR A 1 121 ? 3.762 23.297 0.03 1 92.69 121 TYR A O 1
ATOM 952 N N . ILE A 1 122 ? 1.613 23.703 -0.188 1 92.19 122 ILE A N 1
ATOM 953 C CA . ILE A 1 122 ? 1.202 22.344 0.155 1 92.19 122 ILE A CA 1
ATOM 954 C C . ILE A 1 122 ? 1.721 21.375 -0.897 1 92.19 122 ILE A C 1
ATOM 956 O O . ILE A 1 122 ? 2.281 20.328 -0.559 1 92.19 122 ILE A O 1
ATOM 960 N N . LEU A 1 123 ? 1.596 21.719 -2.158 1 90.19 123 LEU A N 1
ATOM 961 C CA . LEU A 1 123 ? 2.01 20.844 -3.252 1 90.19 123 LEU A CA 1
ATOM 962 C C . LEU A 1 123 ? 3.523 20.656 -3.256 1 90.19 123 LEU A C 1
ATOM 964 O O . LEU A 1 123 ? 4.016 19.562 -3.516 1 90.19 123 LEU A O 1
ATOM 968 N N . LYS A 1 124 ? 4.207 21.688 -2.941 1 87.5 124 LYS A N 1
ATOM 969 C CA . LYS A 1 124 ? 5.664 21.609 -2.902 1 87.5 124 LYS A CA 1
ATOM 970 C C . LYS A 1 124 ? 6.137 20.703 -1.771 1 87.5 124 LYS A C 1
ATOM 972 O O . LYS A 1 124 ? 7.145 20 -1.909 1 87.5 124 LYS A O 1
ATOM 977 N N . SER A 1 125 ? 5.465 20.797 -0.706 1 85.25 125 SER A N 1
ATOM 978 C CA . SER A 1 125 ? 5.832 19.984 0.443 1 85.25 125 SER A CA 1
ATOM 979 C C . SER A 1 125 ? 5.645 18.5 0.141 1 85.25 125 SER A C 1
ATOM 981 O O . SER A 1 125 ? 6.305 17.641 0.74 1 85.25 125 SER A O 1
ATOM 983 N N . LEU A 1 126 ? 4.828 18.172 -0.747 1 81.5 126 LEU A N 1
ATOM 984 C CA . LEU A 1 126 ? 4.504 16.797 -1.072 1 81.5 126 LEU A CA 1
ATOM 985 C C . LEU A 1 126 ? 5.512 16.219 -2.064 1 81.5 126 LEU A C 1
ATOM 987 O O . LEU A 1 126 ? 5.613 15 -2.219 1 81.5 126 LEU A O 1
ATOM 991 N N . THR A 1 127 ? 6.18 16.984 -2.744 1 74.06 127 THR A N 1
ATOM 992 C CA . THR A 1 127 ? 7.148 16.516 -3.729 1 74.06 127 THR A CA 1
ATOM 993 C C . THR A 1 127 ? 8.5 16.266 -3.076 1 74.06 127 THR A C 1
ATOM 995 O O . THR A 1 127 ? 9.391 15.664 -3.688 1 74.06 127 THR A O 1
ATOM 998 N N . SER A 1 128 ? 8.609 16.625 -1.847 1 71.69 128 SER A N 1
ATOM 999 C CA . SER A 1 128 ? 9.898 16.484 -1.178 1 71.69 128 SER A CA 1
ATOM 1000 C C . SER A 1 128 ? 10.109 15.055 -0.694 1 71.69 128 SER A C 1
ATOM 1002 O O . SER A 1 128 ? 9.156 14.281 -0.575 1 71.69 128 SER A O 1
ATOM 1004 N N . VAL A 1 129 ? 11.328 14.602 -0.601 1 66.5 129 VAL A N 1
ATOM 1005 C CA . VAL A 1 129 ? 11.742 13.266 -0.169 1 66.5 129 VAL A CA 1
ATOM 1006 C C . VAL A 1 129 ? 11.703 13.188 1.355 1 66.5 129 VAL A C 1
ATOM 1008 O O . VAL A 1 129 ? 12.031 12.148 1.935 1 66.5 129 VAL A O 1
ATOM 1011 N N . THR A 1 130 ? 11.047 14.156 1.951 1 73.94 130 THR A N 1
ATOM 1012 C CA . THR A 1 130 ? 11.031 14.195 3.41 1 73.94 130 THR A CA 1
ATOM 1013 C C . THR A 1 130 ? 9.758 13.555 3.957 1 73.94 130 THR A C 1
ATOM 1015 O O . THR A 1 130 ? 8.906 13.102 3.191 1 73.94 130 THR A O 1
ATOM 1018 N N . ILE A 1 131 ? 9.812 13.305 5.199 1 76.81 131 ILE A N 1
ATOM 1019 C CA . ILE A 1 131 ? 8.734 12.578 5.871 1 76.81 131 ILE A CA 1
ATOM 1020 C C . ILE A 1 131 ? 7.43 13.352 5.742 1 76.81 131 ILE A C 1
ATOM 1022 O O . ILE A 1 131 ? 6.344 12.789 5.895 1 76.81 131 ILE A O 1
ATOM 1026 N N . GLU A 1 132 ? 7.602 14.609 5.457 1 77.25 132 GLU A N 1
ATOM 1027 C CA . GLU A 1 132 ? 6.438 15.484 5.375 1 77.25 132 GLU A CA 1
ATOM 1028 C C . GLU A 1 132 ? 5.484 15.031 4.273 1 77.25 132 GLU A C 1
ATOM 1030 O O . GLU A 1 132 ? 4.27 15.211 4.379 1 77.25 132 GLU A O 1
ATOM 1035 N N . ALA A 1 133 ? 6.035 14.445 3.279 1 75.38 133 ALA A N 1
ATOM 1036 C CA . ALA A 1 133 ? 5.219 13.984 2.16 1 75.38 133 ALA A CA 1
ATOM 1037 C C . ALA A 1 133 ? 4.254 12.891 2.598 1 75.38 133 ALA A C 1
ATOM 1039 O O . ALA A 1 133 ? 3.172 12.742 2.023 1 75.38 133 ALA A O 1
ATOM 1040 N N . HIS A 1 134 ? 4.648 12.305 3.709 1 77.56 134 HIS A N 1
ATOM 1041 C CA . HIS A 1 134 ? 3.836 11.188 4.184 1 77.56 134 HIS A CA 1
ATOM 1042 C C . HIS A 1 134 ? 2.959 11.602 5.359 1 77.56 134 HIS A C 1
ATOM 1044 O O . HIS A 1 134 ? 2.084 10.844 5.785 1 77.56 134 HIS A O 1
ATOM 1050 N N . LEU A 1 135 ? 3.252 12.695 5.84 1 85.19 135 LEU A N 1
ATOM 1051 C CA . LEU A 1 135 ? 2.537 13.219 7 1 85.19 135 LEU A CA 1
ATOM 1052 C C . LEU A 1 135 ? 1.938 14.586 6.703 1 85.19 135 LEU A C 1
ATOM 1054 O O . LEU A 1 135 ? 2.139 15.531 7.469 1 85.19 135 LEU A O 1
ATOM 1058 N N . ILE A 1 136 ? 1.161 14.609 5.699 1 84.62 136 ILE A N 1
ATOM 1059 C CA . ILE A 1 136 ? 0.694 15.891 5.176 1 84.62 136 ILE A CA 1
ATOM 1060 C C . ILE A 1 136 ? -0.246 16.547 6.184 1 84.62 136 ILE A C 1
ATOM 1062 O O . ILE A 1 136 ? -0.298 17.781 6.285 1 84.62 136 ILE A O 1
ATOM 1066 N N . ASN A 1 137 ? -1.034 15.742 6.902 1 87.38 137 ASN A N 1
ATOM 1067 C CA . ASN A 1 137 ? -1.998 16.328 7.832 1 87.38 137 ASN A CA 1
ATOM 1068 C C . ASN A 1 137 ? -1.475 16.312 9.266 1 87.38 137 ASN A C 1
ATOM 1070 O O . ASN A 1 137 ? -2.225 16.562 10.211 1 87.38 137 ASN A O 1
ATOM 1074 N N . VAL A 1 138 ? -0.249 15.938 9.398 1 92.69 138 VAL A N 1
ATOM 1075 C CA . VAL A 1 138 ? 0.356 15.891 10.727 1 92.69 138 VAL A CA 1
ATOM 1076 C C . VAL A 1 138 ? 1.26 17.109 10.93 1 92.69 138 VAL A C 1
ATOM 1078 O O . VAL A 1 138 ? 1.962 17.516 10 1 92.69 138 VAL A O 1
ATOM 1081 N N . ILE A 1 139 ? 1.263 17.688 12.07 1 95.19 139 ILE A N 1
ATOM 1082 C CA . ILE A 1 139 ? 1.983 18.922 12.352 1 95.19 139 ILE A CA 1
ATOM 1083 C C . ILE A 1 139 ? 3.357 18.594 12.93 1 95.19 139 ILE A C 1
ATOM 1085 O O . ILE A 1 139 ? 3.477 17.766 13.828 1 95.19 139 ILE A O 1
ATOM 1089 N N . GLU A 1 140 ? 4.336 19.188 12.398 1 94 140 GLU A N 1
ATOM 1090 C CA . GLU A 1 140 ? 5.676 19.047 12.961 1 94 140 GLU A CA 1
ATOM 1091 C C . GLU A 1 140 ? 5.855 19.938 14.18 1 94 140 GLU A C 1
ATOM 1093 O O . GLU A 1 140 ? 5.555 21.141 14.125 1 94 140 GLU A O 1
ATOM 1098 N N . THR A 1 141 ? 6.332 19.359 15.211 1 93.5 141 THR A N 1
ATOM 1099 C CA . THR A 1 141 ? 6.531 20.094 16.453 1 93.5 141 THR A CA 1
ATOM 1100 C C . THR A 1 141 ? 7.992 20.047 16.875 1 93.5 141 THR A C 1
ATOM 1102 O O . THR A 1 141 ? 8.773 19.25 16.359 1 93.5 141 THR A O 1
ATOM 1105 N N . GLN A 1 142 ? 8.32 20.953 17.703 1 90.12 142 GLN A N 1
ATOM 1106 C CA . GLN A 1 142 ? 9.664 21.016 18.266 1 90.12 142 GLN A CA 1
ATOM 1107 C C . GLN A 1 142 ? 9.617 21.328 19.75 1 90.12 142 GLN A C 1
ATOM 1109 O O . GLN A 1 142 ? 8.82 22.172 20.188 1 90.12 142 GLN A O 1
ATOM 1114 N N . SER A 1 143 ? 10.391 20.562 20.438 1 85.06 143 SER A N 1
ATOM 1115 C CA . SER A 1 143 ? 10.484 20.844 21.875 1 85.06 143 SER A CA 1
ATOM 1116 C C . SER A 1 143 ? 11.477 21.953 22.156 1 85.06 143 SER A C 1
ATOM 1118 O O . SER A 1 143 ? 12.484 22.094 21.469 1 85.06 143 SER A O 1
ATOM 1120 N N . MET A 1 144 ? 11.109 22.703 23.156 1 86.62 144 MET A N 1
ATOM 1121 C CA . MET A 1 144 ? 11.977 23.797 23.562 1 86.62 144 MET A CA 1
ATOM 1122 C C . MET A 1 144 ? 12.648 23.5 24.891 1 86.62 144 MET A C 1
ATOM 1124 O O . MET A 1 144 ? 12.203 22.625 25.625 1 86.62 144 MET A O 1
ATOM 1128 N N . LYS A 1 145 ? 13.734 24.156 25.156 1 82.06 145 LYS A N 1
ATOM 1129 C CA . LYS A 1 145 ? 14.484 23.938 26.391 1 82.06 145 LYS A CA 1
ATOM 1130 C C . LYS A 1 145 ? 13.625 24.234 27.609 1 82.06 145 LYS A C 1
ATOM 1132 O O . LYS A 1 145 ? 13.672 23.484 28.594 1 82.06 145 LYS A O 1
ATOM 1137 N N . ASP A 1 146 ? 12.844 25.312 27.516 1 85.56 146 ASP A N 1
ATOM 1138 C CA . ASP A 1 146 ? 11.945 25.672 28.625 1 85.56 146 ASP A CA 1
ATOM 1139 C C . ASP A 1 146 ? 10.5 25.734 28.141 1 85.56 146 ASP A C 1
ATOM 1141 O O . ASP A 1 146 ? 9.922 26.828 28.062 1 85.56 146 ASP A O 1
ATOM 1145 N N . ASN A 1 147 ? 9.922 24.625 28.094 1 87.06 147 ASN A N 1
ATOM 1146 C CA . ASN A 1 147 ? 8.562 24.547 27.578 1 87.06 147 ASN A CA 1
ATOM 1147 C C . ASN A 1 147 ? 7.551 25.125 28.547 1 87.06 147 ASN A C 1
ATOM 1149 O O . ASN A 1 147 ? 6.566 25.75 28.141 1 87.06 147 ASN A O 1
ATOM 1153 N N . LYS A 1 148 ? 7.863 24.953 29.734 1 88.31 148 LYS A N 1
ATOM 1154 C CA . LYS A 1 148 ? 6.93 25.438 30.75 1 88.31 148 LYS A CA 1
ATOM 1155 C C . LYS A 1 148 ? 6.84 26.953 30.734 1 88.31 148 LYS A C 1
ATOM 1157 O O . LYS A 1 148 ? 5.746 27.516 30.797 1 88.31 148 LYS A O 1
ATOM 1162 N N . SER A 1 149 ? 8.008 27.562 30.641 1 90.94 149 SER A N 1
ATOM 1163 C CA . SER A 1 149 ? 8.039 29.031 30.609 1 90.94 149 SER A CA 1
ATOM 1164 C C . SER A 1 149 ? 7.355 29.562 29.359 1 90.94 149 SER A C 1
ATOM 1166 O O . SER A 1 149 ? 6.652 30.578 29.406 1 90.94 149 SER A O 1
A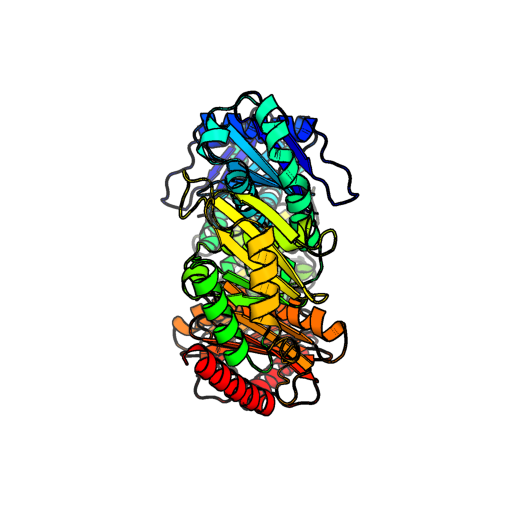TOM 1168 N N . LEU A 1 150 ? 7.555 28.906 28.359 1 91.69 150 LEU A N 1
ATOM 1169 C CA . LEU A 1 150 ? 6.969 29.328 27.094 1 91.69 150 LEU A CA 1
ATOM 1170 C C . LEU A 1 150 ? 5.449 29.188 27.125 1 91.69 150 LEU A C 1
ATOM 1172 O O . LEU A 1 150 ? 4.734 30.094 26.672 1 91.69 150 LEU A O 1
ATOM 1176 N N . ASN A 1 151 ? 5.004 28.141 27.656 1 92.88 151 ASN A N 1
ATOM 1177 C CA . ASN A 1 151 ? 3.564 27.922 27.766 1 92.88 151 ASN A CA 1
ATOM 1178 C C . ASN A 1 151 ? 2.908 28.922 28.703 1 92.88 151 ASN A C 1
ATOM 1180 O O . ASN A 1 151 ? 1.798 29.391 28.438 1 92.88 151 ASN A O 1
ATOM 1184 N N . ASN A 1 152 ? 3.586 29.188 29.75 1 94.06 152 ASN A N 1
ATOM 1185 C CA . ASN A 1 152 ? 3.07 30.188 30.672 1 94.06 152 ASN A CA 1
ATOM 1186 C C . ASN A 1 152 ? 2.955 31.562 30.016 1 94.06 152 ASN A C 1
ATOM 1188 O O . ASN A 1 152 ? 1.962 32.25 30.203 1 94.06 152 ASN A O 1
ATOM 1192 N N . CYS A 1 153 ? 3.977 31.875 29.312 1 94.88 153 CYS A N 1
ATOM 1193 C CA . CYS A 1 153 ? 3.969 33.156 28.609 1 94.88 153 CYS A CA 1
ATOM 1194 C C . CYS A 1 153 ? 2.854 33.188 27.578 1 94.88 153 CYS A C 1
ATOM 1196 O O . CYS A 1 153 ? 2.172 34.188 27.422 1 94.88 153 CYS A O 1
ATOM 1198 N N . LEU A 1 154 ? 2.666 32.156 26.906 1 96.31 154 LEU A N 1
ATOM 1199 C CA . LEU A 1 154 ? 1.621 32.062 25.891 1 96.31 154 LEU A CA 1
ATOM 1200 C C . LEU A 1 154 ? 0.239 32.188 26.531 1 96.31 154 LEU A C 1
ATOM 1202 O O . LEU A 1 154 ? -0.633 32.875 26 1 96.31 154 LEU A O 1
ATOM 1206 N N . ASN A 1 155 ? 0.052 31.531 27.625 1 96.12 155 ASN A N 1
ATOM 1207 C CA . ASN A 1 155 ? -1.229 31.609 28.312 1 96.12 155 ASN A CA 1
ATOM 1208 C C . ASN A 1 155 ? -1.511 33.031 28.828 1 96.12 155 ASN A C 1
ATOM 1210 O O . ASN A 1 155 ? -2.656 33.469 28.797 1 96.12 155 ASN A O 1
ATOM 1214 N N . ASN A 1 156 ? -0.509 33.625 29.266 1 95.81 156 ASN A N 1
ATOM 1215 C CA . ASN A 1 156 ? -0.664 35 29.688 1 95.81 156 ASN A CA 1
ATOM 1216 C C . ASN A 1 156 ? -1.046 35.906 28.531 1 95.81 156 ASN A C 1
ATOM 1218 O O . ASN A 1 156 ? -1.88 36.812 28.672 1 95.81 156 ASN A O 1
ATOM 1222 N N . TRP A 1 157 ? -0.354 35.719 27.5 1 97.12 157 TRP A N 1
ATOM 1223 C CA . TRP A 1 157 ? -0.68 36.469 26.297 1 97.12 157 TRP A CA 1
ATOM 1224 C C . TRP A 1 157 ? -2.109 36.188 25.844 1 97.12 157 TRP A C 1
ATOM 1226 O O . TRP A 1 157 ? -2.824 37.094 25.422 1 97.12 157 TRP A O 1
ATOM 1236 N N . SER A 1 158 ? -2.49 34.938 25.844 1 97.12 158 SER A N 1
ATOM 1237 C CA . SER A 1 158 ? -3.852 34.531 25.5 1 97.12 158 SER A CA 1
ATOM 1238 C C . SER A 1 158 ? -4.875 35.312 26.328 1 97.12 158 SER A C 1
ATOM 1240 O O . SER A 1 158 ? -5.914 35.719 25.812 1 97.12 158 SER A O 1
ATOM 1242 N N . GLU A 1 159 ? -4.621 35.5 27.594 1 96.19 159 GLU A N 1
ATOM 1243 C CA . GLU A 1 159 ? -5.504 36.25 28.484 1 96.19 159 GLU A CA 1
ATOM 1244 C C . GLU A 1 159 ? -5.512 37.719 28.125 1 96.19 159 GLU A C 1
ATOM 1246 O O . GLU A 1 159 ? -6.559 38.375 28.172 1 96.19 159 GLU A O 1
ATOM 1251 N N . THR A 1 160 ? -4.375 38.188 27.797 1 95.5 160 THR A N 1
ATOM 1252 C CA . THR A 1 160 ? -4.234 39.625 27.484 1 95.5 160 THR A CA 1
ATOM 1253 C C . THR A 1 160 ? -5.039 39.969 26.234 1 95.5 160 THR A C 1
ATOM 1255 O O . THR A 1 160 ? -5.672 41.031 26.188 1 95.5 160 THR A O 1
ATOM 1258 N N . ILE A 1 161 ? -5.031 39.094 25.203 1 95.81 161 ILE A N 1
ATOM 1259 C CA . ILE A 1 161 ? -5.695 39.438 23.938 1 95.81 161 ILE A CA 1
ATOM 1260 C C . ILE A 1 161 ? -7.086 38.781 23.922 1 95.81 161 ILE A C 1
ATOM 1262 O O . ILE A 1 161 ? -7.812 38.906 22.922 1 95.81 161 ILE A O 1
ATOM 1266 N N . CYS A 1 162 ? -7.484 38.094 24.938 1 94.69 162 CYS A N 1
ATOM 1267 C CA . CYS A 1 162 ? -8.797 37.5 25.109 1 94.69 162 CYS A CA 1
ATOM 1268 C C . CYS A 1 162 ? -9.094 36.5 23.984 1 94.69 162 CYS A C 1
ATOM 1270 O O . CYS A 1 162 ? -10.141 36.594 23.344 1 94.69 162 CYS A O 1
ATOM 1272 N N . SER A 1 163 ? -8.125 35.625 23.672 1 96.12 163 SER A N 1
ATOM 1273 C CA . SER A 1 163 ? -8.297 34.562 22.719 1 96.12 163 SER A CA 1
ATOM 1274 C C . SER A 1 163 ? -7.848 33.219 23.297 1 96.12 163 SER A C 1
ATOM 1276 O O . SER A 1 163 ? -6.781 33.125 23.922 1 96.12 163 SER A O 1
ATOM 1278 N N . ASP A 1 164 ? -8.609 32.25 23.094 1 95.38 164 ASP A N 1
ATOM 1279 C CA . ASP A 1 164 ? -8.297 30.922 23.625 1 95.38 164 ASP A CA 1
ATOM 1280 C C . ASP A 1 164 ? -7.512 30.094 22.594 1 95.38 164 ASP A C 1
ATOM 1282 O O . ASP A 1 164 ? -7.055 29 22.906 1 95.38 164 ASP A O 1
ATOM 1286 N N . LEU A 1 165 ? -7.375 30.625 21.438 1 97.69 165 LEU A N 1
ATOM 1287 C CA . LEU A 1 165 ? -6.672 29.906 20.375 1 97.69 165 LEU A CA 1
ATOM 1288 C C . LEU A 1 165 ? -5.375 30.625 20.016 1 97.69 165 LEU A C 1
ATOM 1290 O O . LEU A 1 165 ? -5.352 31.438 19.109 1 97.69 165 LEU A O 1
ATOM 1294 N N . CYS A 1 166 ? -4.305 30.359 20.703 1 98.31 166 CYS A N 1
ATOM 1295 C CA . CYS A 1 166 ? -3 30.984 20.484 1 98.31 166 CYS A CA 1
ATOM 1296 C C . CYS A 1 166 ? -1.919 29.922 20.328 1 98.31 166 CYS A C 1
ATOM 1298 O O . CYS A 1 166 ? -2.039 28.812 20.875 1 98.31 166 CYS A O 1
ATOM 1300 N N . TRP A 1 167 ? -0.922 30.234 19.531 1 98.19 167 TRP A N 1
ATOM 1301 C CA . TRP A 1 167 ? 0.179 29.281 19.375 1 98.19 167 TRP A CA 1
ATOM 1302 C C . TRP A 1 167 ? 1.454 30 18.953 1 98.19 167 TRP A C 1
ATOM 1304 O O . TRP A 1 167 ? 1.422 31.188 18.609 1 98.19 167 TRP A O 1
ATOM 1314 N N . ILE A 1 168 ? 2.584 29.297 19.062 1 96.81 168 ILE A N 1
ATOM 1315 C CA . ILE A 1 168 ? 3.896 29.844 18.734 1 96.81 168 ILE A CA 1
ATOM 1316 C C . ILE A 1 168 ? 4.602 28.938 17.734 1 96.81 168 ILE A C 1
ATOM 1318 O O . ILE A 1 168 ? 4.547 27.719 17.844 1 96.81 168 ILE A O 1
ATOM 1322 N N . ILE A 1 169 ? 5.148 29.5 16.734 1 96.62 169 ILE A N 1
ATOM 1323 C CA . ILE A 1 169 ? 5.922 28.797 15.711 1 96.62 169 ILE A CA 1
ATOM 1324 C C . ILE A 1 169 ? 7.391 29.203 15.812 1 96.62 169 ILE A C 1
ATOM 1326 O O . ILE A 1 169 ? 7.719 30.391 15.797 1 96.62 169 ILE A O 1
ATOM 1330 N N . VAL A 1 170 ? 8.289 28.266 15.953 1 94.5 170 VAL A N 1
ATOM 1331 C CA . VAL A 1 170 ? 9.727 28.516 15.977 1 94.5 170 VAL A CA 1
ATOM 1332 C C . VAL A 1 170 ? 10.406 27.703 14.867 1 94.5 170 VAL A C 1
ATOM 1334 O O . VAL A 1 170 ? 10.273 26.484 14.82 1 94.5 170 VAL A O 1
ATOM 1337 N N . ASP A 1 171 ? 11.117 28.312 14 1 92.94 171 ASP A N 1
ATOM 1338 C CA . ASP A 1 171 ? 11.805 27.656 12.891 1 92.94 171 ASP A CA 1
ATOM 1339 C C . ASP A 1 171 ? 10.844 26.797 12.078 1 92.94 171 ASP A C 1
ATOM 1341 O O . ASP A 1 171 ? 11.117 25.609 11.836 1 92.94 171 ASP A O 1
ATOM 1345 N N . LYS A 1 172 ? 9.633 27.344 11.836 1 93.75 172 LYS A N 1
ATOM 1346 C CA . LYS A 1 172 ? 8.594 26.781 10.969 1 93.75 172 LYS A CA 1
ATOM 1347 C C . LYS A 1 172 ? 7.941 25.562 11.609 1 93.75 172 LYS A C 1
ATOM 1349 O O . LYS A 1 172 ? 7.242 24.797 10.93 1 93.75 172 LYS A O 1
ATOM 1354 N N . LYS A 1 173 ? 8.203 25.406 12.93 1 94.81 173 LYS A N 1
ATOM 1355 C CA . LYS A 1 173 ? 7.617 24.281 13.672 1 94.81 173 LYS A CA 1
ATOM 1356 C C . LYS A 1 173 ? 6.777 24.781 14.844 1 94.81 173 LYS A C 1
ATOM 1358 O O . LYS A 1 173 ? 7.102 25.812 15.445 1 94.81 173 LYS A O 1
ATOM 1363 N N . LEU A 1 174 ? 5.758 24.047 15.102 1 96.38 174 LEU A N 1
ATOM 1364 C CA . LEU A 1 174 ? 4.926 24.406 16.25 1 96.38 174 LEU A CA 1
ATOM 1365 C C . LEU A 1 174 ? 5.656 24.125 17.562 1 96.38 174 LEU A C 1
ATOM 1367 O O . LEU A 1 174 ? 6.164 23.016 17.766 1 96.38 174 LEU A O 1
ATOM 1371 N N . SER A 1 175 ? 5.684 25.062 18.453 1 94.44 175 SER A N 1
ATOM 1372 C CA . SER A 1 175 ? 6.441 24.906 19.688 1 94.44 175 SER A CA 1
ATOM 1373 C C . SER A 1 175 ? 5.52 24.922 20.906 1 94.44 175 SER A C 1
ATOM 1375 O O . SER A 1 175 ? 5.812 24.281 21.922 1 94.44 175 SER A O 1
ATOM 1377 N N . ALA A 1 176 ? 4.484 25.703 20.797 1 94.62 176 ALA A N 1
ATOM 1378 C CA . ALA A 1 176 ? 3.523 25.781 21.891 1 94.62 176 ALA A CA 1
ATOM 1379 C C . ALA A 1 176 ? 2.146 26.203 21.391 1 94.62 176 ALA A C 1
ATOM 1381 O O . ALA A 1 176 ? 2.037 26.922 20.391 1 94.62 176 ALA A O 1
ATOM 1382 N N . ALA A 1 177 ? 1.155 25.734 22.078 1 96.56 177 ALA A N 1
ATOM 1383 C CA . ALA A 1 177 ? -0.221 26.109 21.766 1 96.56 177 ALA A CA 1
ATOM 1384 C C . ALA A 1 177 ? -1.121 25.969 22.984 1 96.56 177 ALA A C 1
ATOM 1386 O O . ALA A 1 177 ? -0.832 25.188 23.891 1 96.56 177 ALA A O 1
ATOM 1387 N N . THR A 1 178 ? -2.115 26.781 23.016 1 96.94 178 THR A N 1
ATOM 1388 C CA . THR A 1 178 ? -3.07 26.703 24.109 1 96.94 178 THR A CA 1
ATOM 1389 C C . THR A 1 178 ? -3.881 25.422 24.031 1 96.94 178 THR A C 1
ATOM 1391 O O . THR A 1 178 ? -3.945 24.781 22.984 1 96.94 178 THR A O 1
ATOM 1394 N N . LYS A 1 179 ? -4.496 25.031 25.125 1 94.44 179 LYS A N 1
ATOM 1395 C CA . LYS A 1 179 ? -5.254 23.781 25.219 1 94.44 179 LYS A CA 1
ATOM 1396 C C . LYS A 1 179 ? -6.395 23.766 24.203 1 94.44 179 LYS A C 1
ATOM 1398 O O . LYS A 1 179 ? -6.609 22.75 23.531 1 94.44 179 LYS A O 1
ATOM 1403 N N . ASP A 1 180 ? -7.078 24.828 24.062 1 95.62 180 ASP A N 1
ATOM 1404 C CA . ASP A 1 180 ? -8.219 24.906 23.156 1 95.62 180 ASP A CA 1
ATOM 1405 C C . ASP A 1 180 ? -7.777 24.766 21.703 1 95.62 180 ASP A C 1
ATOM 1407 O O . ASP A 1 180 ? -8.539 24.281 20.859 1 95.62 180 ASP A O 1
ATOM 1411 N N . TRP A 1 181 ? -6.613 25.203 21.484 1 96.44 181 TRP A N 1
ATOM 1412 C CA . TRP A 1 181 ? -6.074 25.078 20.141 1 96.44 181 TRP A CA 1
ATOM 1413 C C . TRP A 1 181 ? -5.973 23.609 19.719 1 96.44 181 TRP A C 1
ATOM 1415 O O . TRP A 1 181 ? -6.266 23.266 18.578 1 96.44 181 TRP A O 1
ATOM 1425 N N . TRP A 1 182 ? -5.672 22.766 20.578 1 93.94 182 TRP A N 1
ATOM 1426 C CA . TRP A 1 182 ? -5.48 21.328 20.312 1 93.94 182 TRP A CA 1
ATOM 1427 C C . TRP A 1 182 ? -6.82 20.641 20.109 1 93.94 182 TRP A C 1
ATOM 1429 O O . TRP A 1 182 ? -6.871 19.516 19.609 1 93.94 182 TRP A O 1
ATOM 1439 N N . ASP A 1 183 ? -7.816 21.297 20.438 1 94.31 183 ASP A N 1
ATOM 1440 C CA . ASP A 1 183 ? -9.148 20.719 20.297 1 94.31 183 ASP A CA 1
ATOM 1441 C C . ASP A 1 183 ? -9.719 21 18.906 1 94.31 183 ASP A C 1
ATOM 1443 O O . ASP A 1 183 ? -10.734 20.406 18.516 1 94.31 183 ASP A O 1
ATOM 1447 N N . LEU A 1 184 ? -9 21.875 18.203 1 94.56 184 LEU A N 1
ATOM 1448 C CA . LEU A 1 184 ? -9.445 22.141 16.828 1 94.56 184 LEU A CA 1
ATOM 1449 C C . LEU A 1 184 ? -9.305 20.906 15.961 1 94.56 184 LEU A C 1
ATOM 1451 O O . LEU A 1 184 ? -8.539 20 16.281 1 94.56 184 LEU A O 1
ATOM 1455 N N . HIS A 1 185 ? -10.117 20.891 14.938 1 95.19 185 HIS A N 1
ATOM 1456 C CA . HIS A 1 185 ? -9.984 19.812 13.977 1 95.19 185 HIS A CA 1
ATOM 1457 C C . HIS A 1 185 ? -8.57 19.766 13.398 1 95.19 185 HIS A C 1
ATOM 1459 O O . HIS A 1 185 ? -7.961 20.797 13.148 1 95.19 185 HIS A O 1
ATOM 1465 N N . ILE A 1 186 ? -8.094 18.672 13.133 1 93.94 186 ILE A N 1
ATOM 1466 C CA . ILE A 1 186 ? -6.719 18.406 12.727 1 93.94 186 ILE A CA 1
ATOM 1467 C C . ILE A 1 186 ? -6.398 19.203 11.453 1 93.94 186 ILE A C 1
ATOM 1469 O O . ILE A 1 186 ? -5.32 19.781 11.336 1 93.94 186 ILE A O 1
ATOM 1473 N N . ASN A 1 187 ? -7.289 19.172 10.508 1 94.81 187 ASN A N 1
ATOM 1474 C CA . ASN A 1 187 ? -7.051 19.891 9.258 1 94.81 187 ASN A CA 1
ATOM 1475 C C . ASN A 1 187 ? -6.984 21.391 9.477 1 94.81 187 ASN A C 1
ATOM 1477 O O . ASN A 1 187 ? -6.195 22.094 8.82 1 94.81 187 ASN A O 1
ATOM 1481 N N . ASP A 1 188 ? -7.797 21.891 10.375 1 96.44 188 ASP A N 1
ATOM 1482 C CA . ASP A 1 188 ? -7.77 23.312 10.68 1 96.44 188 ASP A CA 1
ATOM 1483 C C . ASP A 1 188 ? -6.438 23.719 11.32 1 96.44 188 ASP A C 1
ATOM 1485 O O . ASP A 1 188 ? -5.852 24.734 10.953 1 96.44 188 ASP A O 1
ATOM 1489 N N . ARG A 1 189 ? -6.016 22.875 12.227 1 96.31 189 ARG A N 1
ATOM 1490 C CA . ARG A 1 189 ? -4.742 23.141 12.891 1 96.31 189 ARG A CA 1
ATOM 1491 C C . ARG A 1 189 ? -3.604 23.219 11.883 1 96.31 189 ARG A C 1
ATOM 1493 O O . ARG A 1 189 ? -2.818 24.172 11.898 1 96.31 189 ARG A O 1
ATOM 1500 N N . LYS A 1 190 ? -3.59 22.234 11.055 1 96.25 190 LYS A N 1
ATOM 1501 C CA . LYS A 1 190 ? -2.533 22.156 10.047 1 96.25 190 LYS A CA 1
ATOM 1502 C C . LYS A 1 190 ? -2.566 23.359 9.117 1 96.25 190 LYS A C 1
ATOM 1504 O O . LYS A 1 190 ? -1.523 23.938 8.797 1 96.25 190 LYS A O 1
ATOM 1509 N N . LEU A 1 191 ? -3.672 23.766 8.773 1 97.25 191 LEU A N 1
ATOM 1510 C CA . LEU A 1 191 ? -3.816 24.844 7.805 1 97.25 191 LEU A CA 1
ATOM 1511 C C . LEU A 1 191 ? -3.463 26.188 8.438 1 97.25 191 LEU A C 1
ATOM 1513 O O . LEU A 1 191 ? -2.9 27.062 7.77 1 97.25 191 LEU A O 1
ATOM 1517 N N . LEU A 1 192 ? -3.818 26.359 9.688 1 97.5 192 LEU A N 1
ATOM 1518 C CA . LEU A 1 192 ? -3.484 27.609 10.367 1 97.5 192 LEU A CA 1
ATOM 1519 C C . LEU A 1 192 ? -1.978 27.844 10.367 1 97.5 192 LEU A C 1
ATOM 1521 O O . LEU A 1 192 ? -1.519 28.969 10.164 1 97.5 192 LEU A O 1
ATOM 1525 N N . ILE A 1 193 ? -1.293 26.812 10.578 1 97.12 193 ILE A N 1
ATOM 1526 C CA . ILE A 1 193 ? 0.162 26.906 10.57 1 97.12 193 ILE A CA 1
ATOM 1527 C C . ILE A 1 193 ? 0.657 27.094 9.133 1 97.12 193 ILE A C 1
ATOM 1529 O O . ILE A 1 193 ? 1.524 27.938 8.875 1 97.12 193 ILE A O 1
ATOM 1533 N N . THR A 1 194 ? 0.08 26.391 8.219 1 96.31 194 THR A N 1
ATOM 1534 C CA . THR A 1 194 ? 0.511 26.422 6.828 1 96.31 194 THR A CA 1
ATOM 1535 C C . THR A 1 194 ? 0.287 27.797 6.211 1 96.31 194 THR A C 1
ATOM 1537 O O . THR A 1 194 ? 1.103 28.266 5.418 1 96.31 194 THR A O 1
ATOM 1540 N N . ILE A 1 195 ? -0.812 28.438 6.551 1 97.44 195 ILE A N 1
ATOM 1541 C CA . ILE A 1 195 ? -1.119 29.766 6.039 1 97.44 195 ILE A CA 1
ATOM 1542 C C . ILE A 1 195 ? -0.009 30.734 6.43 1 97.44 195 ILE A C 1
ATOM 1544 O O . ILE A 1 195 ? 0.455 31.531 5.602 1 97.44 195 ILE A O 1
ATOM 1548 N N . ILE A 1 196 ? 0.427 30.641 7.668 1 97.31 196 ILE A N 1
ATOM 1549 C CA . ILE A 1 196 ? 1.467 31.531 8.172 1 97.31 196 ILE A CA 1
ATOM 1550 C C . ILE A 1 196 ? 2.789 31.234 7.469 1 97.31 196 ILE A C 1
ATOM 1552 O O . ILE A 1 196 ? 3.496 32.156 7.039 1 97.31 196 ILE A O 1
ATOM 1556 N N . LEU A 1 197 ? 3.092 29.984 7.301 1 96.12 197 LEU A N 1
ATOM 1557 C CA . LEU A 1 197 ? 4.355 29.578 6.691 1 96.12 197 LEU A CA 1
ATOM 1558 C C . LEU A 1 197 ? 4.398 29.969 5.219 1 96.12 197 LEU A C 1
ATOM 1560 O O . LEU A 1 197 ? 5.445 30.375 4.707 1 96.12 197 LEU A O 1
ATOM 1564 N N . ALA A 1 198 ? 3.318 29.828 4.57 1 95.19 198 ALA A N 1
ATOM 1565 C CA . ALA A 1 198 ? 3.264 30.062 3.129 1 95.19 198 ALA A CA 1
ATOM 1566 C C . ALA A 1 198 ? 3.205 31.547 2.816 1 95.19 198 ALA A C 1
ATOM 1568 O O . ALA A 1 198 ? 3.863 32.031 1.887 1 95.19 198 ALA A O 1
ATOM 1569 N N . ASN A 1 199 ? 2.441 32.344 3.592 1 93.25 199 ASN A N 1
ATOM 1570 C CA . ASN A 1 199 ? 2.123 33.719 3.201 1 93.25 199 ASN A CA 1
ATOM 1571 C C . ASN A 1 199 ? 2.873 34.719 4.059 1 93.25 199 ASN A C 1
ATOM 1573 O O . ASN A 1 199 ? 3.043 35.875 3.654 1 93.25 199 ASN A O 1
ATOM 1577 N N . CYS A 1 200 ? 3.336 34.312 5.234 1 92.38 200 CYS A N 1
ATOM 1578 C CA . CYS A 1 200 ? 3.797 35.344 6.172 1 92.38 200 CYS A CA 1
ATOM 1579 C C . CYS A 1 200 ? 5.254 35.125 6.555 1 92.38 200 CYS A C 1
ATOM 1581 O O . CYS A 1 200 ? 6.059 36.031 6.539 1 92.38 200 CYS A O 1
ATOM 1583 N N . TYR A 1 201 ? 5.727 34.031 6.719 1 92.38 201 TYR A N 1
ATOM 1584 C CA . TYR A 1 201 ? 6.922 33.656 7.461 1 92.38 201 TYR A CA 1
ATOM 1585 C C . TYR A 1 201 ? 8.156 34.344 6.887 1 92.38 201 TYR A C 1
ATOM 1587 O O . TYR A 1 201 ? 9.008 34.844 7.633 1 92.38 201 TYR A O 1
ATOM 1595 N N . ASP A 1 202 ? 8.234 34.406 5.562 1 90.75 202 ASP A N 1
ATOM 1596 C CA . ASP A 1 202 ? 9.43 34.969 4.957 1 90.75 202 ASP A CA 1
ATOM 1597 C C . ASP A 1 202 ? 9.102 36.281 4.223 1 90.75 202 ASP A C 1
ATOM 1599 O O . ASP A 1 202 ? 9.961 36.844 3.541 1 90.75 202 ASP A O 1
ATOM 1603 N N . GLN A 1 203 ? 7.941 36.75 4.383 1 90.75 203 GLN A N 1
ATOM 1604 C CA . GLN A 1 203 ? 7.523 37.844 3.504 1 90.75 203 GLN A CA 1
ATOM 1605 C C . GLN A 1 203 ? 7.137 39.094 4.309 1 90.75 203 GLN A C 1
ATOM 1607 O O . GLN A 1 203 ? 7.398 40.219 3.887 1 90.75 203 GLN A O 1
ATOM 1612 N N . ILE A 1 204 ? 6.504 38.812 5.449 1 94.44 204 ILE A N 1
ATOM 1613 C CA . ILE A 1 204 ? 5.996 39.938 6.219 1 94.44 204 ILE A CA 1
ATOM 1614 C C . ILE A 1 204 ? 6.273 39.719 7.703 1 94.44 204 ILE A C 1
ATOM 1616 O O . ILE A 1 204 ? 6.789 38.656 8.094 1 94.44 204 ILE A O 1
ATOM 1620 N N . THR A 1 205 ? 5.984 40.719 8.555 1 94.88 205 THR A N 1
ATOM 1621 C CA . THR A 1 205 ? 6.285 40.625 9.977 1 94.88 205 THR A CA 1
ATOM 1622 C C . THR A 1 205 ? 5.004 40.469 10.797 1 94.88 205 THR A C 1
ATOM 1624 O O . THR A 1 205 ? 5.051 40.125 11.977 1 94.88 205 THR A O 1
ATOM 1627 N N . SER A 1 206 ? 3.914 40.812 10.25 1 96.5 206 SER A N 1
ATOM 1628 C CA . SER A 1 206 ? 2.621 40.625 10.891 1 96.5 206 SER A CA 1
ATOM 1629 C C . SER A 1 206 ? 1.5 40.531 9.859 1 96.5 206 SER A C 1
ATOM 1631 O O . SER A 1 206 ? 1.661 40.938 8.719 1 96.5 206 SER A O 1
ATOM 1633 N N . ALA A 1 207 ? 0.443 39.906 10.242 1 96.88 207 ALA A N 1
ATOM 1634 C CA . ALA A 1 207 ? -0.663 39.75 9.305 1 96.88 207 ALA A CA 1
ATOM 1635 C C . ALA A 1 207 ? -1.989 39.562 10.039 1 96.88 207 ALA A C 1
ATOM 1637 O O . ALA A 1 207 ? -2.016 39.125 11.188 1 96.88 207 ALA A O 1
ATOM 1638 N N . ASP A 1 208 ? -2.951 40.031 9.492 1 97.44 208 ASP A N 1
ATOM 1639 C CA . ASP A 1 208 ? -4.348 39.906 9.898 1 97.44 208 ASP A CA 1
ATOM 1640 C C . ASP A 1 208 ? -5.203 39.344 8.766 1 97.44 208 ASP A C 1
ATOM 1642 O O . ASP A 1 208 ? -5.562 40.094 7.836 1 97.44 208 ASP A O 1
ATOM 1646 N N . ILE A 1 209 ? -5.555 38.094 8.844 1 96.69 209 ILE A N 1
ATOM 1647 C CA . ILE A 1 209 ? -6.191 37.375 7.73 1 96.69 209 ILE A CA 1
ATOM 1648 C C . ILE A 1 209 ? -7.586 36.906 8.148 1 96.69 209 ILE A C 1
ATOM 1650 O O . ILE A 1 209 ? -7.73 36.156 9.102 1 96.69 209 ILE A O 1
ATOM 1654 N N . PRO A 1 210 ? -8.555 37.406 7.492 1 96.06 210 PRO A N 1
ATOM 1655 C CA . PRO A 1 210 ? -9.891 36.875 7.773 1 96.06 210 PRO A CA 1
ATOM 1656 C C . PRO A 1 210 ? -10.031 35.406 7.41 1 96.06 210 PRO A C 1
ATOM 1658 O O . PRO A 1 210 ? -9.617 34.969 6.32 1 96.06 210 PRO A O 1
ATOM 1661 N N . ILE A 1 211 ? -10.57 34.656 8.328 1 96.19 211 ILE A N 1
ATOM 1662 C CA . ILE A 1 211 ? -10.703 33.25 8.062 1 96.19 211 ILE A CA 1
ATOM 1663 C C . ILE A 1 211 ? -11.977 32.688 8.703 1 96.19 211 ILE A C 1
ATOM 1665 O O . ILE A 1 211 ? -12.516 33.312 9.633 1 96.19 211 ILE A O 1
ATOM 1669 N N . PHE A 1 212 ? -12.461 31.578 8.211 1 95.38 212 PHE A N 1
ATOM 1670 C CA . PHE A 1 212 ? -13.484 30.75 8.852 1 95.38 212 PHE A CA 1
ATOM 1671 C C . PHE A 1 212 ? -12.867 29.5 9.461 1 95.38 212 PHE A C 1
ATOM 1673 O O . PHE A 1 212 ? -11.727 29.141 9.148 1 95.38 212 PHE A O 1
ATOM 1680 N N . LEU A 1 213 ? -13.492 28.922 10.352 1 94.75 213 LEU A N 1
ATOM 1681 C CA . LEU A 1 213 ? -13.148 27.594 10.859 1 94.75 213 LEU A CA 1
ATOM 1682 C C . LEU A 1 213 ? -14.203 26.562 10.461 1 94.75 213 LEU A C 1
ATOM 1684 O O . LEU A 1 213 ? -15.195 26.391 11.164 1 94.75 213 LEU A O 1
ATOM 1688 N N . PRO A 1 214 ? -13.922 25.844 9.398 1 91.38 214 PRO A N 1
ATOM 1689 C CA . PRO A 1 214 ? -14.938 25 8.766 1 91.38 214 PRO A CA 1
ATOM 1690 C C . PRO A 1 214 ? -15.469 23.922 9.703 1 91.38 214 PRO A C 1
ATOM 1692 O O . PRO A 1 214 ? -16.594 23.453 9.523 1 91.38 214 PRO A O 1
ATOM 1695 N N . HIS A 1 215 ? -14.781 23.516 10.695 1 91.38 215 HIS A N 1
ATOM 1696 C CA . HIS A 1 215 ? -15.219 22.406 11.531 1 91.38 215 HIS A CA 1
ATOM 1697 C C . HIS A 1 215 ? -15.758 22.906 12.867 1 91.38 215 HIS A C 1
ATOM 1699 O O . HIS A 1 215 ? -16.391 22.141 13.609 1 91.38 215 HIS A O 1
ATOM 1705 N N . SER A 1 216 ? -15.453 24.109 13.188 1 85.38 216 SER A N 1
ATOM 1706 C CA . SER A 1 216 ? -15.891 24.641 14.469 1 85.38 216 SER A CA 1
ATOM 1707 C C . SER A 1 216 ? -16.906 25.766 14.281 1 85.38 216 SER A C 1
ATOM 1709 O O . SER A 1 216 ? -17.875 25.875 15.039 1 85.38 216 SER A O 1
ATOM 1711 N N . SER A 1 217 ? -16.562 26.656 13.406 1 75.88 217 SER A N 1
ATOM 1712 C CA . SER A 1 217 ? -17.422 27.812 13.188 1 75.88 217 SER A CA 1
ATOM 1713 C C . SER A 1 217 ? -17.547 28.156 11.703 1 75.88 217 SER A C 1
ATOM 1715 O O . SER A 1 217 ? -16.766 28.953 11.188 1 75.88 217 SER A O 1
ATOM 1717 N N . THR A 1 218 ? -18.578 27.703 11.133 1 75.56 218 THR A N 1
ATOM 1718 C CA . THR A 1 218 ? -18.656 27.828 9.688 1 75.56 218 THR A CA 1
ATOM 1719 C C . THR A 1 218 ? -19.266 29.172 9.289 1 75.56 218 THR A C 1
ATOM 1721 O O . THR A 1 218 ? -19 29.688 8.195 1 75.56 218 THR A O 1
ATOM 1724 N N . LYS A 1 219 ? -19.906 29.812 10.156 1 84.5 219 LYS A N 1
ATOM 1725 C CA . LYS A 1 219 ? -20.672 30.984 9.727 1 84.5 219 LYS A CA 1
ATOM 1726 C C . LYS A 1 219 ? -20.031 32.281 10.227 1 84.5 219 LYS A C 1
ATOM 1728 O O . LYS A 1 219 ? -20.281 33.344 9.672 1 84.5 219 LYS A O 1
ATOM 1733 N N . VAL A 1 220 ? -19.203 32.125 11.211 1 89.56 220 VAL A N 1
ATOM 1734 C CA . VAL A 1 220 ? -18.625 33.312 11.812 1 89.56 220 VAL A CA 1
ATOM 1735 C C . VAL A 1 220 ? -17.25 33.594 11.211 1 89.56 220 VAL A C 1
ATOM 1737 O O . VAL A 1 220 ? -16.406 32.719 11.156 1 89.56 220 VAL A O 1
ATOM 1740 N N . LEU A 1 221 ? -17.172 34.844 10.711 1 93.88 221 LEU A N 1
ATOM 1741 C CA . LEU A 1 221 ? -15.867 35.281 10.203 1 93.88 221 LEU A CA 1
ATOM 1742 C C . LEU A 1 221 ? -14.938 35.656 11.352 1 93.88 221 LEU A C 1
ATOM 1744 O O . LEU A 1 221 ? -15.289 36.5 12.188 1 93.88 221 LEU A O 1
ATOM 1748 N N . LEU A 1 222 ? -13.82 35.031 11.406 1 96.19 222 LEU A N 1
ATOM 1749 C CA . LEU A 1 222 ? -12.812 35.281 12.43 1 96.19 222 LEU A CA 1
ATOM 1750 C C . LEU A 1 222 ? -11.555 35.906 11.82 1 96.19 222 LEU A C 1
ATOM 1752 O O . LEU A 1 222 ? -11.516 36.156 10.625 1 96.19 222 LEU A O 1
ATOM 1756 N N . ARG A 1 223 ? -10.617 36.188 12.688 1 97.06 223 ARG A N 1
ATOM 1757 C CA . ARG A 1 223 ? -9.352 36.75 12.242 1 97.06 223 ARG A CA 1
ATOM 1758 C C . ARG A 1 223 ? -8.172 35.906 12.695 1 97.06 223 ARG A C 1
ATOM 1760 O O . ARG A 1 223 ? -8.062 35.594 13.883 1 97.06 223 ARG A O 1
ATOM 1767 N N . LEU A 1 224 ? -7.418 35.531 11.75 1 98.12 224 LEU A N 1
ATOM 1768 C CA . LEU A 1 224 ? -6.109 34.969 12.055 1 98.12 224 LEU A CA 1
ATOM 1769 C C . LEU A 1 224 ? -5.055 36.062 12.148 1 98.12 224 LEU A C 1
ATOM 1771 O O . LEU A 1 224 ? -4.695 36.688 11.141 1 98.12 224 LEU A O 1
ATOM 1775 N N . VAL A 1 225 ? -4.609 36.312 13.328 1 98.12 225 VAL A N 1
ATOM 1776 C CA . VAL A 1 225 ? -3.605 37.344 13.531 1 98.12 225 VAL A CA 1
ATOM 1777 C C . VAL A 1 225 ? -2.271 36.719 13.906 1 98.12 225 VAL A C 1
ATOM 1779 O O . VAL A 1 225 ? -2.236 35.719 14.641 1 98.12 225 VAL A O 1
ATOM 1782 N N . CYS A 1 226 ? -1.23 37.156 13.344 1 97.81 226 CYS A N 1
ATOM 1783 C CA . CYS A 1 226 ? 0.093 36.625 13.656 1 97.81 226 CYS A CA 1
ATOM 1784 C C . CYS A 1 226 ? 1.153 37.719 13.547 1 97.81 226 CYS A C 1
ATOM 1786 O O . CYS A 1 226 ? 0.972 38.688 12.82 1 97.81 226 CYS A O 1
ATOM 1788 N N . CYS A 1 227 ? 2.135 37.656 14.273 1 96.75 227 CYS A N 1
ATOM 1789 C CA . CYS A 1 227 ? 3.232 38.594 14.227 1 96.75 227 CYS A CA 1
ATOM 1790 C C . CYS A 1 227 ? 4.555 37.938 14.594 1 96.75 227 CYS A C 1
ATOM 1792 O O . CYS A 1 227 ? 4.574 36.969 15.352 1 96.75 227 CYS A O 1
ATOM 1794 N N . MET A 1 228 ? 5.562 38.438 14.047 1 96.19 228 MET A N 1
ATOM 1795 C CA . MET A 1 228 ? 6.914 37.969 14.328 1 96.19 228 MET A CA 1
ATOM 1796 C C . MET A 1 228 ? 7.469 38.594 15.594 1 96.19 228 MET A C 1
ATOM 1798 O O . MET A 1 228 ? 7.484 39.812 15.727 1 96.19 228 MET A O 1
ATOM 1802 N N . ILE A 1 229 ? 7.871 37.781 16.453 1 94.12 229 ILE A N 1
ATOM 1803 C CA . ILE A 1 229 ? 8.477 38.281 17.688 1 94.12 229 ILE A CA 1
ATOM 1804 C C . ILE A 1 229 ? 9.961 38.562 17.453 1 94.12 229 ILE A C 1
ATOM 1806 O O . ILE A 1 229 ? 10.438 39.656 17.75 1 94.12 229 ILE A O 1
ATOM 1810 N N . VAL A 1 230 ? 10.648 37.594 17.031 1 92.75 230 VAL A N 1
ATOM 1811 C CA . VAL A 1 230 ? 12.031 37.688 16.578 1 92.75 230 VAL A CA 1
ATOM 1812 C C . VAL A 1 230 ? 12.227 36.844 15.336 1 92.75 230 VAL A C 1
ATOM 1814 O O . VAL A 1 230 ? 11.328 36.094 14.922 1 92.75 230 VAL A O 1
ATOM 1817 N N . GLN A 1 231 ? 13.352 37 14.75 1 91.75 231 GLN A N 1
ATOM 1818 C CA . GLN A 1 231 ? 13.602 36.25 13.523 1 91.75 231 GLN A CA 1
ATOM 1819 C C . GLN A 1 231 ? 13.406 34.75 13.742 1 91.75 231 GLN A C 1
ATOM 1821 O O . GLN A 1 231 ? 13.984 34.156 14.664 1 91.75 231 GLN A O 1
ATOM 1826 N N . GLY A 1 232 ? 12.484 34.219 12.969 1 92.38 232 GLY A N 1
ATOM 1827 C CA . GLY A 1 232 ? 12.25 32.781 13.023 1 92.38 232 GLY A CA 1
ATOM 1828 C C . GLY A 1 232 ? 11.195 32.375 14.039 1 92.38 232 GLY A C 1
ATOM 1829 O O . GLY A 1 232 ? 10.828 31.203 14.141 1 92.38 232 GLY A O 1
ATOM 1830 N N . VAL A 1 233 ? 10.711 33.312 14.828 1 94.88 233 VAL A N 1
ATOM 1831 C CA . VAL A 1 233 ? 9.719 33.031 15.867 1 94.88 233 VAL A CA 1
ATOM 1832 C C . VAL A 1 233 ? 8.445 33.812 15.586 1 94.88 233 VAL A C 1
ATOM 1834 O O . VAL A 1 233 ? 8.484 35.062 15.477 1 94.88 233 VAL A O 1
ATOM 1837 N N . TRP A 1 234 ? 7.332 33.125 15.492 1 96.75 234 TRP A N 1
ATOM 1838 C CA . TRP A 1 234 ? 6.039 33.75 15.227 1 96.75 234 TRP A CA 1
ATOM 1839 C C . TRP A 1 234 ? 5.023 33.375 16.297 1 96.75 234 TRP A C 1
ATOM 1841 O O . TRP A 1 234 ? 5.023 32.25 16.797 1 96.75 234 TRP A O 1
ATOM 1851 N N . THR A 1 235 ? 4.27 34.312 16.688 1 97.44 235 THR A N 1
ATOM 1852 C CA . THR A 1 235 ? 3.09 34.031 17.5 1 97.44 235 THR A CA 1
ATOM 1853 C C . THR A 1 235 ? 1.812 34.312 16.719 1 97.44 235 THR A C 1
ATOM 1855 O O . THR A 1 235 ? 1.812 35.125 15.789 1 97.44 235 THR A O 1
ATOM 1858 N N . ALA A 1 236 ? 0.8 33.531 17 1 98.44 236 ALA A N 1
ATOM 1859 C CA . ALA A 1 236 ? -0.455 33.688 16.266 1 98.44 236 ALA A CA 1
ATOM 1860 C C . ALA A 1 236 ? -1.653 33.438 17.172 1 98.44 236 ALA A C 1
ATOM 1862 O O . ALA A 1 236 ? -1.51 32.844 18.234 1 98.44 236 ALA A O 1
ATOM 1863 N N . ALA A 1 237 ? -2.811 33.938 16.766 1 98.44 237 ALA A N 1
ATOM 1864 C CA . ALA A 1 237 ? -4.055 33.75 17.516 1 98.44 237 ALA A CA 1
ATOM 1865 C C . ALA A 1 237 ? -5.27 33.906 16.609 1 98.44 237 ALA A C 1
ATOM 1867 O O . ALA A 1 237 ? -5.168 34.469 15.508 1 98.44 237 ALA A O 1
ATOM 1868 N N . ILE A 1 238 ? -6.316 33.344 17.031 1 97.75 238 ILE A N 1
ATOM 1869 C CA . ILE A 1 238 ? -7.609 33.531 16.391 1 97.75 238 ILE A CA 1
ATOM 1870 C C . ILE A 1 238 ? -8.453 34.5 17.234 1 97.75 238 ILE A C 1
ATOM 1872 O O . ILE A 1 238 ? -8.656 34.25 18.438 1 97.75 238 ILE A O 1
ATOM 1876 N N . CYS A 1 239 ? -8.867 35.5 16.562 1 96.06 239 CYS A N 1
ATOM 1877 C CA . CYS A 1 239 ? -9.609 36.531 17.281 1 96.06 239 CYS A CA 1
ATOM 1878 C C . CYS A 1 239 ? -10.867 36.906 16.531 1 96.06 239 CYS A C 1
ATOM 1880 O O . CYS A 1 239 ? -11.039 36.562 15.359 1 96.06 239 CYS A O 1
ATOM 1882 N N . GLY A 1 240 ? -11.727 37.562 17.25 1 93.31 240 GLY A N 1
ATOM 1883 C CA . GLY A 1 240 ? -12.828 38.25 16.578 1 93.31 240 GLY A CA 1
ATOM 1884 C C . GLY A 1 240 ? -12.438 39.625 16.047 1 93.31 240 GLY A C 1
ATOM 1885 O O . GLY A 1 240 ? -11.312 39.781 15.57 1 93.31 240 GLY A O 1
ATOM 1886 N N . PRO A 1 241 ? -13.336 40.531 16.172 1 93.06 241 PRO A N 1
ATOM 1887 C CA . PRO A 1 241 ? -13.055 41.844 15.633 1 93.06 241 PRO A CA 1
ATOM 1888 C C . PRO A 1 241 ? -12.008 42.594 16.453 1 93.06 241 PRO A C 1
ATOM 1890 O O . PRO A 1 241 ? -11.328 43.5 15.93 1 93.06 241 PRO A O 1
ATOM 1893 N N . THR A 1 242 ? -11.938 42.281 17.672 1 93.06 242 THR A N 1
ATOM 1894 C CA . THR A 1 242 ? -10.938 42.906 18.547 1 93.06 242 THR A CA 1
ATOM 1895 C C . THR A 1 242 ? -10 41.844 19.125 1 93.06 242 THR A C 1
ATOM 1897 O O . THR A 1 242 ? -10.383 40.688 19.281 1 93.06 242 THR A O 1
ATOM 1900 N N . PRO A 1 243 ? -8.789 42.281 19.406 1 95.31 243 PRO A N 1
ATOM 1901 C CA . PRO A 1 243 ? -8.055 43.562 19.281 1 95.31 243 PRO A CA 1
ATOM 1902 C C . PRO A 1 243 ? -7.535 43.781 17.859 1 95.31 243 PRO A C 1
ATOM 1904 O O . PRO A 1 243 ? -7.551 42.875 17.031 1 95.31 243 PRO A O 1
ATOM 1907 N N . ASN A 1 244 ? -7.129 45.062 17.625 1 95.75 244 ASN A N 1
ATOM 1908 C CA . ASN A 1 244 ? -6.543 45.344 16.312 1 95.75 244 ASN A CA 1
ATOM 1909 C C . ASN A 1 244 ? -5.109 44.844 16.219 1 95.75 244 ASN A C 1
ATOM 1911 O O . ASN A 1 244 ? -4.523 44.406 17.219 1 95.75 244 ASN A O 1
ATOM 1915 N N . LEU A 1 245 ? -4.602 44.781 15.102 1 96 245 LEU A N 1
ATOM 1916 C CA . LEU A 1 245 ? -3.301 44.188 14.828 1 96 245 LEU A CA 1
ATOM 1917 C C . LEU A 1 245 ? -2.195 44.938 15.578 1 96 245 LEU A C 1
ATOM 1919 O O . LEU A 1 245 ? -1.264 44.312 16.094 1 96 245 LEU A O 1
ATOM 1923 N N . ASP A 1 246 ? -2.301 46.219 15.641 1 95.94 246 ASP A N 1
ATOM 1924 C CA . ASP A 1 246 ? -1.295 47 16.328 1 95.94 246 ASP A CA 1
ATOM 1925 C C . ASP A 1 246 ? -1.217 46.625 17.812 1 95.94 246 ASP A C 1
ATOM 1927 O O . ASP A 1 246 ? -0.125 46.5 18.375 1 95.94 246 ASP A O 1
ATOM 1931 N N . ASP A 1 247 ? -2.383 46.469 18.359 1 96.25 247 ASP A N 1
ATOM 1932 C CA . ASP A 1 247 ? -2.453 46.094 19.766 1 96.25 247 ASP A CA 1
ATOM 1933 C C . ASP A 1 247 ? -1.88 44.688 19.984 1 96.25 247 ASP A C 1
ATOM 1935 O O . ASP A 1 247 ? -1.266 44.438 21.016 1 96.25 247 ASP A O 1
ATOM 1939 N N . ILE A 1 248 ? -2.117 43.875 19.062 1 95.81 248 ILE A N 1
ATOM 1940 C CA . ILE A 1 248 ? -1.607 42.531 19.141 1 95.81 248 ILE A CA 1
ATOM 1941 C C . ILE A 1 248 ? -0.081 42.531 19.078 1 95.81 248 ILE A C 1
ATOM 1943 O O . ILE A 1 248 ? 0.58 41.844 19.859 1 95.81 248 ILE A O 1
ATOM 1947 N N . GLU A 1 249 ? 0.465 43.312 18.234 1 95.88 249 GLU A N 1
ATOM 1948 C CA . GLU A 1 249 ? 1.914 43.406 18.094 1 95.88 249 GLU A CA 1
ATOM 1949 C C . GLU A 1 249 ? 2.557 43.938 19.375 1 95.88 249 GLU A C 1
ATOM 1951 O O . GLU A 1 249 ? 3.578 43.406 19.828 1 95.88 249 GLU A O 1
ATOM 1956 N N . ILE A 1 250 ? 1.915 44.938 19.891 1 95.94 250 ILE A N 1
ATOM 1957 C CA . ILE A 1 250 ? 2.43 45.531 21.109 1 95.94 250 ILE A CA 1
ATOM 1958 C C . ILE A 1 250 ? 2.352 44.562 22.266 1 95.94 250 ILE A C 1
ATOM 1960 O O . ILE A 1 250 ? 3.311 44.406 23.031 1 95.94 250 ILE A O 1
ATOM 1964 N N . SER A 1 251 ? 1.226 43.938 22.344 1 95.75 251 SER A N 1
ATOM 1965 C CA . SER A 1 251 ? 1.02 42.969 23.422 1 95.75 251 SER A CA 1
ATOM 1966 C C . SER A 1 251 ? 1.986 41.812 23.297 1 95.75 251 SER A C 1
ATOM 1968 O O . SER A 1 251 ? 2.512 41.312 24.297 1 95.75 251 SER A O 1
ATOM 1970 N N . ALA A 1 252 ? 2.184 41.344 22.109 1 95.88 252 ALA A N 1
ATOM 1971 C CA . ALA A 1 252 ? 3.1 40.219 21.875 1 95.88 252 ALA A CA 1
ATOM 1972 C C . ALA A 1 252 ? 4.531 40.594 22.234 1 95.88 252 ALA A C 1
ATOM 1974 O O . ALA A 1 252 ? 5.242 39.844 22.891 1 95.88 252 ALA A O 1
ATOM 1975 N N . ALA A 1 253 ? 4.949 41.75 21.781 1 93.94 253 ALA A N 1
ATOM 1976 C CA . ALA A 1 253 ? 6.297 42.25 22.078 1 93.94 253 ALA A CA 1
ATOM 1977 C C . ALA A 1 253 ? 6.531 42.312 23.594 1 93.94 253 ALA A C 1
ATOM 1979 O O . ALA A 1 253 ? 7.609 42 24.078 1 93.94 253 ALA A O 1
ATOM 1980 N N . LYS A 1 254 ? 5.543 42.75 24.234 1 94.19 254 LYS A N 1
ATOM 1981 C CA . LYS A 1 254 ? 5.648 42.906 25.688 1 94.19 254 LYS A CA 1
ATOM 1982 C C . LYS A 1 254 ? 5.652 41.562 26.391 1 94.19 254 LYS A C 1
ATOM 1984 O O . LYS A 1 254 ? 6.453 41.344 27.297 1 94.19 254 LYS A O 1
ATOM 1989 N N . SER A 1 255 ? 4.816 40.75 26.016 1 94.31 255 SER A N 1
ATOM 1990 C CA . SER A 1 255 ? 4.602 39.5 26.703 1 94.31 255 SER A CA 1
ATOM 1991 C C . SER A 1 255 ? 5.77 38.531 26.484 1 94.31 255 SER A C 1
ATOM 1993 O O . SER A 1 255 ? 6.16 37.781 27.391 1 94.31 255 SER A O 1
ATOM 1995 N N . PHE A 1 256 ? 6.383 38.531 25.297 1 94.62 256 PHE A N 1
ATOM 1996 C CA . PHE A 1 256 ? 7.359 37.5 24.953 1 94.62 256 PHE A CA 1
ATOM 1997 C C . PHE A 1 256 ? 8.781 38.031 25.109 1 94.62 256 PHE A C 1
ATOM 1999 O O . PHE A 1 256 ? 9.75 37.312 24.891 1 94.62 256 PHE A O 1
ATOM 2006 N N . ARG A 1 257 ? 8.883 39.25 25.516 1 90.06 257 ARG A N 1
ATOM 2007 C CA . ARG A 1 257 ? 10.188 39.875 25.703 1 90.06 257 ARG A CA 1
ATOM 2008 C C . ARG A 1 257 ? 11.023 39.094 26.703 1 90.06 257 ARG A C 1
ATOM 2010 O O . ARG A 1 257 ? 12.242 38.938 26.547 1 90.06 257 ARG A O 1
ATOM 2017 N N . THR A 1 258 ? 10.43 38.531 27.688 1 87.44 258 THR A N 1
ATOM 2018 C CA . THR A 1 258 ? 11.117 37.875 28.797 1 87.44 258 THR A CA 1
ATOM 2019 C C . THR A 1 258 ? 11.539 36.438 28.406 1 87.44 258 THR A C 1
ATOM 2021 O O . THR A 1 258 ? 12.391 35.844 29.062 1 87.44 258 THR A O 1
ATOM 2024 N N . VAL A 1 259 ? 10.992 35.938 27.375 1 88.94 259 VAL A N 1
ATOM 2025 C CA . VAL A 1 259 ? 11.25 34.531 27.078 1 88.94 259 VAL A CA 1
ATOM 2026 C C . VAL A 1 259 ? 11.984 34.406 25.75 1 88.94 259 VAL A C 1
ATOM 2028 O O . VAL A 1 259 ? 12.078 33.312 25.172 1 88.94 259 VAL A O 1
ATOM 2031 N N . ILE A 1 260 ? 12.508 35.375 25.281 1 88.19 260 ILE A N 1
ATOM 2032 C CA . ILE A 1 260 ? 13.156 35.406 23.984 1 88.19 260 ILE A CA 1
ATOM 2033 C C . ILE A 1 260 ? 14.328 34.406 23.969 1 88.19 260 ILE A C 1
ATOM 2035 O O . ILE A 1 260 ? 14.578 33.75 22.969 1 88.19 260 ILE A O 1
ATOM 2039 N N . ASN A 1 261 ? 14.977 34.312 25.047 1 85.38 261 ASN A N 1
ATOM 2040 C CA . ASN A 1 261 ? 16.156 33.438 25.141 1 85.38 261 ASN A CA 1
ATOM 2041 C C . ASN A 1 261 ? 15.766 31.969 25.219 1 85.38 261 ASN A C 1
ATOM 2043 O O . ASN A 1 261 ? 16.609 31.094 25.047 1 85.38 261 ASN A O 1
ATOM 2047 N N . TYR A 1 262 ? 14.508 31.797 25.328 1 84.31 262 TYR A N 1
ATOM 2048 C CA . TYR A 1 262 ? 14.039 30.422 25.5 1 84.31 262 TYR A CA 1
ATOM 2049 C C . TYR A 1 262 ? 13.609 29.828 24.172 1 84.31 262 TYR A C 1
ATOM 2051 O O . TYR A 1 262 ? 13.289 28.641 24.094 1 84.31 262 TYR A O 1
ATOM 2059 N N . PHE A 1 263 ? 13.695 30.641 23.125 1 88.19 263 PHE A N 1
ATOM 2060 C CA . PHE A 1 263 ? 13.305 30.125 21.828 1 88.19 263 PHE A CA 1
ATOM 2061 C C . PHE A 1 263 ? 14.438 29.328 21.188 1 88.19 263 PHE A C 1
ATOM 2063 O O . PHE A 1 263 ? 14.898 29.656 20.094 1 88.19 263 PHE A O 1
ATOM 2070 N N . ARG A 1 264 ? 14.898 28.391 21.938 1 84.25 264 ARG A N 1
ATOM 2071 C CA . ARG A 1 264 ? 15.961 27.5 21.484 1 84.25 264 ARG A CA 1
ATOM 2072 C C . ARG A 1 264 ? 15.484 26.047 21.484 1 84.25 264 ARG A C 1
ATOM 2074 O O . ARG A 1 264 ? 15.047 25.531 22.516 1 84.25 264 ARG A O 1
ATOM 2081 N N . PRO A 1 265 ? 15.578 25.516 20.328 1 81.19 265 PRO A N 1
ATOM 2082 C CA . PRO A 1 265 ? 15.117 24.125 20.234 1 81.19 265 PRO A CA 1
ATOM 2083 C C . PRO A 1 265 ? 15.891 23.188 21.141 1 81.19 265 PRO A C 1
ATOM 2085 O O . PRO A 1 265 ? 17.094 23.375 21.359 1 81.19 265 PRO A O 1
ATOM 2088 N N . ASN A 1 266 ? 15.117 22.328 21.844 1 77.88 266 ASN A N 1
ATOM 2089 C CA . ASN A 1 266 ? 15.695 21.25 22.641 1 77.88 266 ASN A CA 1
ATOM 2090 C C . ASN A 1 266 ? 15.977 20.016 21.797 1 77.88 266 ASN A C 1
ATOM 2092 O O . ASN A 1 266 ? 15.102 19.156 21.641 1 77.88 266 ASN A O 1
ATOM 2096 N N . TYR A 1 267 ? 17.109 19.969 21.266 1 71.69 267 TYR A N 1
ATOM 2097 C CA . TYR A 1 267 ? 17.422 18.797 20.453 1 71.69 267 TYR A CA 1
ATOM 2098 C C . TYR A 1 267 ? 17.797 17.609 21.312 1 71.69 267 TYR A C 1
ATOM 2100 O O . TYR A 1 267 ? 18.969 17.391 21.625 1 71.69 267 TYR A O 1
ATOM 2108 N N . ALA A 1 268 ? 16.719 16.984 21.859 1 71.88 268 ALA A N 1
ATOM 2109 C CA . ALA A 1 268 ? 16.953 15.797 22.672 1 71.88 268 ALA A CA 1
ATOM 2110 C C . ALA A 1 268 ? 17.75 14.75 21.906 1 71.88 268 ALA A C 1
ATOM 2112 O O . ALA A 1 268 ? 17.453 14.469 20.734 1 71.88 268 ALA A O 1
ATOM 2113 N N . LYS A 1 269 ? 18.906 14.508 22.406 1 80.38 269 LYS A N 1
ATOM 2114 C CA . LYS A 1 269 ? 19.688 13.422 21.844 1 80.38 269 LYS A CA 1
ATOM 2115 C C . LYS A 1 269 ? 19.531 12.141 22.656 1 80.38 269 LYS A C 1
ATOM 2117 O O . LYS A 1 269 ? 19.719 12.148 23.875 1 80.38 269 LYS A O 1
ATOM 2122 N N . PHE A 1 270 ? 19.016 11.203 21.953 1 85.25 270 PHE A N 1
ATOM 2123 C CA . PHE A 1 270 ? 18.875 9.914 22.625 1 85.25 270 PHE A CA 1
ATOM 2124 C C . PHE A 1 270 ? 20.188 9.133 22.547 1 85.25 270 PHE A C 1
ATOM 2126 O O . PHE A 1 270 ? 20.938 9.242 21.578 1 85.25 270 PHE A O 1
ATOM 2133 N N . GLU A 1 271 ? 20.312 8.312 23.531 1 85.38 271 GLU A N 1
ATOM 2134 C CA . GLU A 1 271 ? 21.578 7.586 23.672 1 85.38 271 GLU A CA 1
ATOM 2135 C C . GLU A 1 271 ? 21.844 6.691 22.453 1 85.38 271 GLU A C 1
ATOM 2137 O O . GLU A 1 271 ? 20.953 5.949 22.031 1 85.38 271 GLU A O 1
ATOM 2142 N N . LEU A 1 272 ? 23.016 6.852 21.891 1 86.69 272 LEU A N 1
ATOM 2143 C CA . LEU A 1 272 ? 23.578 5.984 20.859 1 86.69 272 LEU A CA 1
ATOM 2144 C C . LEU A 1 272 ? 22.844 6.176 19.531 1 86.69 272 LEU A C 1
ATOM 2146 O O . LEU A 1 272 ? 23.109 5.445 18.562 1 86.69 272 LEU A O 1
ATOM 2150 N N . THR A 1 273 ? 21.953 7.086 19.453 1 90.88 273 THR A N 1
ATOM 2151 C CA . THR A 1 273 ? 21.125 7.188 18.266 1 90.88 273 THR A CA 1
ATOM 2152 C C . THR A 1 273 ? 21.703 8.18 17.266 1 90.88 273 THR A C 1
ATOM 2154 O O . THR A 1 273 ? 22.469 9.07 17.656 1 90.88 273 THR A O 1
ATOM 2157 N N . SER A 1 274 ? 21.438 7.969 16.016 1 92.44 274 SER A N 1
ATOM 2158 C CA . SER A 1 274 ? 21.828 8.883 14.938 1 92.44 274 SER A CA 1
ATOM 2159 C C . SER A 1 274 ? 20.672 9.797 14.547 1 92.44 274 SER A C 1
ATOM 2161 O O . SER A 1 274 ? 20.859 10.805 13.867 1 92.44 274 SER A O 1
ATOM 2163 N N . GLY A 1 275 ? 19.5 9.492 14.922 1 92.25 275 GLY A N 1
ATOM 2164 C CA . GLY A 1 275 ? 18.312 10.281 14.633 1 92.25 275 GLY A CA 1
ATOM 2165 C C . GLY A 1 275 ? 17.031 9.617 15.094 1 92.25 275 GLY A C 1
ATOM 2166 O O . GLY A 1 275 ? 17.047 8.445 15.492 1 92.25 275 GLY A O 1
ATOM 2167 N N . TYR A 1 276 ? 15.969 10.359 15.055 1 92.94 276 TYR A N 1
ATOM 2168 C CA . TYR A 1 276 ? 14.703 9.773 15.5 1 92.94 276 TYR A CA 1
ATOM 2169 C C . TYR A 1 276 ? 13.516 10.461 14.844 1 92.94 276 TYR A C 1
ATOM 2171 O O . TYR A 1 276 ? 13.641 11.578 14.336 1 92.94 276 TYR A O 1
ATOM 2179 N N . ILE A 1 277 ? 12.43 9.758 14.781 1 93.25 277 ILE A N 1
ATOM 2180 C CA . ILE A 1 277 ? 11.109 10.258 14.391 1 93.25 277 ILE A CA 1
ATOM 2181 C C . ILE A 1 277 ? 10.07 9.82 15.422 1 93.25 277 ILE A C 1
ATOM 2183 O O . ILE A 1 277 ? 10.008 8.648 15.789 1 93.25 277 ILE A O 1
ATOM 2187 N N . ILE A 1 278 ? 9.398 10.727 15.961 1 92.62 278 ILE A N 1
ATOM 2188 C CA . ILE A 1 278 ? 8.312 10.438 16.891 1 92.62 278 ILE A CA 1
ATOM 2189 C C . ILE A 1 278 ? 6.984 10.898 16.297 1 92.62 278 ILE A C 1
ATOM 2191 O O . ILE A 1 278 ? 6.836 12.062 15.922 1 92.62 278 ILE A O 1
ATOM 2195 N N . VAL A 1 279 ? 6.105 10 16.156 1 92.31 279 VAL A N 1
ATOM 2196 C CA . VAL A 1 279 ? 4.801 10.344 15.602 1 92.31 279 VAL A CA 1
ATOM 2197 C C . VAL A 1 279 ? 3.713 10.078 16.641 1 92.31 279 VAL A C 1
ATOM 2199 O O . VAL A 1 279 ? 3.648 8.992 17.219 1 92.31 279 VAL A O 1
ATOM 2202 N N . ASN A 1 280 ? 2.953 11 16.938 1 91.25 280 ASN A N 1
ATOM 2203 C CA . ASN A 1 280 ? 1.783 10.898 17.812 1 91.25 280 ASN A CA 1
ATOM 2204 C C . ASN A 1 280 ? 0.485 10.969 17 1 91.25 280 ASN A C 1
ATOM 2206 O O . ASN A 1 280 ? 0.043 12.055 16.625 1 91.25 280 ASN A O 1
ATOM 2210 N N . THR A 1 281 ? -0.123 9.875 16.859 1 88.44 281 THR A N 1
ATOM 2211 C CA . THR A 1 281 ? -1.304 9.812 16 1 88.44 281 THR A CA 1
ATOM 2212 C C . THR A 1 281 ? -2.529 10.359 16.734 1 88.44 281 THR A C 1
ATOM 2214 O O . THR A 1 281 ? -3.518 10.734 16.094 1 88.44 281 THR A O 1
ATOM 2217 N N . ASN A 1 282 ? -2.49 10.391 18.016 1 87.31 282 ASN A N 1
ATOM 2218 C CA . ASN A 1 282 ? -3.615 10.922 18.781 1 87.31 282 ASN A CA 1
ATOM 2219 C C . ASN A 1 282 ? -3.762 12.43 18.609 1 87.31 282 ASN A C 1
ATOM 2221 O O . ASN A 1 282 ? -4.879 12.938 18.484 1 87.31 282 ASN A O 1
ATOM 2225 N N . LEU A 1 283 ? -2.664 13.102 18.547 1 88.88 283 LEU A N 1
ATOM 2226 C CA . LEU A 1 283 ? -2.678 14.555 18.453 1 88.88 283 LEU A CA 1
ATOM 2227 C C . LEU A 1 283 ? -2.279 15.023 17.062 1 88.88 283 LEU A C 1
ATOM 2229 O O . LEU A 1 283 ? -2.299 16.219 16.781 1 88.88 283 LEU A O 1
ATOM 2233 N N . PHE A 1 284 ? -1.947 14.078 16.219 1 92.06 284 PHE A N 1
ATOM 2234 C CA . PHE A 1 284 ? -1.533 14.367 14.852 1 92.06 284 PHE A CA 1
ATOM 2235 C C . PHE A 1 284 ? -0.344 15.32 14.836 1 92.06 284 PHE A C 1
ATOM 2237 O O . PHE A 1 284 ? -0.381 16.359 14.164 1 92.06 284 PHE A O 1
ATOM 2244 N N . LYS A 1 285 ? 0.621 14.945 15.547 1 93.38 285 LYS A N 1
ATOM 2245 C CA . LYS A 1 285 ? 1.867 15.711 15.547 1 93.38 285 LYS A CA 1
ATOM 2246 C C . LYS A 1 285 ? 3.076 14.781 15.438 1 93.38 285 LYS A C 1
ATOM 2248 O O . LYS A 1 285 ? 2.982 13.594 15.734 1 93.38 285 LYS A O 1
ATOM 2253 N N . PHE A 1 286 ? 4.129 15.297 14.977 1 93.44 286 PHE A N 1
ATOM 2254 C CA . PHE A 1 286 ? 5.34 14.492 14.883 1 93.44 286 PHE A CA 1
ATOM 2255 C C . PHE A 1 286 ? 6.578 15.352 15.102 1 93.44 286 PHE A C 1
ATOM 2257 O O . PHE A 1 286 ? 6.508 16.578 15.047 1 93.44 286 PHE A O 1
ATOM 2264 N N . MET A 1 287 ? 7.672 14.719 15.461 1 92.25 287 MET A N 1
ATOM 2265 C CA . MET A 1 287 ? 8.977 15.344 15.664 1 92.25 287 MET A CA 1
ATOM 2266 C C . MET A 1 287 ? 10.078 14.523 15 1 92.25 287 MET A C 1
ATOM 2268 O O . MET A 1 287 ? 10 13.289 14.961 1 92.25 287 MET A O 1
ATOM 2272 N N . GLN A 1 288 ? 11.055 15.172 14.484 1 91.38 288 GLN A N 1
ATOM 2273 C CA . GLN A 1 288 ? 12.18 14.477 13.867 1 91.38 288 GLN A CA 1
ATOM 2274 C C . GLN A 1 288 ? 13.5 15.195 14.148 1 91.38 288 GLN A C 1
ATOM 2276 O O . GLN A 1 288 ? 13.523 16.422 14.297 1 91.38 288 GLN A O 1
ATOM 2281 N N . ASN A 1 289 ? 14.469 14.484 14.328 1 90.31 289 ASN A N 1
ATOM 2282 C CA . ASN A 1 289 ? 15.805 15.023 14.539 1 90.31 289 ASN A CA 1
ATOM 2283 C C . ASN A 1 289 ? 16.875 14.07 14.008 1 90.31 289 ASN A C 1
ATOM 2285 O O . ASN A 1 289 ? 16.812 12.867 14.25 1 90.31 289 ASN A O 1
ATOM 2289 N N . TYR A 1 290 ? 17.859 14.641 13.234 1 89.62 290 TYR A N 1
ATOM 2290 C CA . TYR A 1 290 ? 18.938 13.844 12.656 1 89.62 290 TYR A CA 1
ATOM 2291 C C . TYR A 1 290 ? 20.297 14.422 13.031 1 89.62 290 TYR A C 1
ATOM 2293 O O . TYR A 1 290 ? 20.516 15.633 12.906 1 89.62 290 TYR A O 1
ATOM 2301 N N . TYR A 1 291 ? 21.25 13.75 13.602 1 82.56 291 TYR A N 1
ATOM 2302 C CA . TYR A 1 291 ? 22.5 14.258 14.141 1 82.56 291 TYR A CA 1
ATOM 2303 C C . TYR A 1 291 ? 23.625 14.172 13.109 1 82.56 291 TYR A C 1
ATOM 2305 O O . TYR A 1 291 ? 24.672 14.781 13.273 1 82.56 291 TYR A O 1
ATOM 2313 N N . SER A 1 292 ? 23.672 13.273 12.219 1 73.12 292 SER A N 1
ATOM 2314 C CA . SER A 1 292 ? 24.875 13.172 11.391 1 73.12 292 SER A CA 1
ATOM 2315 C C . SER A 1 292 ? 24.547 13.438 9.922 1 73.12 292 SER A C 1
ATOM 2317 O O . SER A 1 292 ? 25.141 14.328 9.305 1 73.12 292 SER A O 1
ATOM 2319 N N . ASN A 1 293 ? 24.281 12.477 9.078 1 70.75 293 ASN A N 1
ATOM 2320 C CA . ASN A 1 293 ? 24.359 12.359 7.621 1 70.75 293 ASN A CA 1
ATOM 2321 C C . ASN A 1 293 ? 22.969 12.266 7.004 1 70.75 293 ASN A C 1
ATOM 2323 O O . ASN A 1 293 ? 22.016 11.82 7.66 1 70.75 293 ASN A O 1
ATOM 2327 N N . THR A 1 294 ? 22.859 12.883 5.93 1 71.44 294 THR A N 1
ATOM 2328 C CA . THR A 1 294 ? 21.656 12.852 5.094 1 71.44 294 THR A CA 1
ATOM 2329 C C . THR A 1 294 ? 21.188 11.422 4.875 1 71.44 294 THR A C 1
ATOM 2331 O O . THR A 1 294 ? 20 11.172 4.711 1 71.44 294 THR A O 1
ATOM 2334 N N . ASP A 1 295 ? 22.094 10.578 5.023 1 82.5 295 ASP A N 1
ATOM 2335 C CA . ASP A 1 295 ? 21.75 9.188 4.762 1 82.5 295 ASP A CA 1
ATOM 2336 C C . ASP A 1 295 ? 20.859 8.617 5.863 1 82.5 295 ASP A C 1
ATOM 2338 O O . ASP A 1 295 ? 19.984 7.793 5.594 1 82.5 295 ASP A O 1
ATOM 2342 N N . VAL A 1 296 ? 21.047 9.266 7.078 1 88.5 296 VAL A N 1
ATOM 2343 C CA . VAL A 1 296 ? 20.266 8.781 8.211 1 88.5 296 VAL A CA 1
ATOM 2344 C C . VAL A 1 296 ? 18.797 9.203 8.039 1 88.5 296 VAL A C 1
ATOM 2346 O O . VAL A 1 296 ? 17.891 8.414 8.297 1 88.5 296 VAL A O 1
ATOM 2349 N N . GLN A 1 297 ? 18.656 10.375 7.527 1 88.62 297 GLN A N 1
ATOM 2350 C CA . GLN A 1 297 ? 17.297 10.891 7.34 1 88.62 297 GLN A CA 1
ATOM 2351 C C . GLN A 1 297 ? 16.547 10.07 6.305 1 88.62 297 GLN A C 1
ATOM 2353 O O . GLN A 1 297 ? 15.422 9.625 6.559 1 88.62 297 GLN A O 1
ATOM 2358 N N . SER A 1 298 ? 17.203 9.852 5.199 1 86.88 298 SER A N 1
ATOM 2359 C CA . SER A 1 298 ? 16.562 9.094 4.133 1 86.88 298 SER A CA 1
ATOM 2360 C C . SER A 1 298 ? 16.234 7.676 4.586 1 86.88 298 SER A C 1
ATOM 2362 O O . SER A 1 298 ? 15.156 7.156 4.281 1 86.88 298 SER A O 1
ATOM 2364 N N . GLY A 1 299 ? 17.125 7.082 5.32 1 87.81 299 GLY A N 1
ATOM 2365 C CA . GLY A 1 299 ? 16.922 5.727 5.809 1 87.81 299 GLY A CA 1
ATOM 23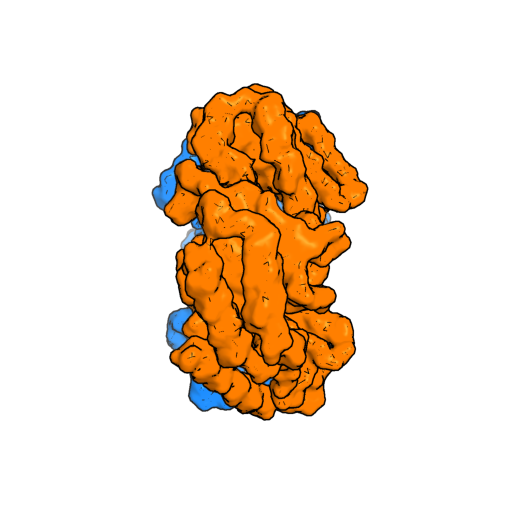66 C C . GLY A 1 299 ? 15.797 5.629 6.82 1 87.81 299 GLY A C 1
ATOM 2367 O O . GLY A 1 299 ? 14.969 4.715 6.754 1 87.81 299 GLY A O 1
ATOM 2368 N N . LEU A 1 300 ? 15.828 6.566 7.695 1 90.56 300 LEU A N 1
ATOM 2369 C CA . LEU A 1 300 ? 14.82 6.562 8.75 1 90.56 300 LEU A CA 1
ATOM 2370 C C . LEU A 1 300 ? 13.43 6.832 8.18 1 90.56 300 LEU A C 1
ATOM 2372 O O . LEU A 1 300 ? 12.445 6.234 8.625 1 90.56 300 LEU A O 1
ATOM 2376 N N . VAL A 1 301 ? 13.414 7.715 7.25 1 89.31 301 VAL A N 1
ATOM 2377 C CA . VAL A 1 301 ? 12.141 8.039 6.625 1 89.31 301 VAL A CA 1
ATOM 2378 C C . VAL A 1 301 ? 11.617 6.824 5.859 1 89.31 301 VAL A C 1
ATOM 2380 O O . VAL A 1 301 ? 10.43 6.504 5.93 1 89.31 301 VAL A O 1
ATOM 2383 N N . LYS A 1 302 ? 12.453 6.156 5.16 1 86.62 302 LYS A N 1
ATOM 2384 C CA . LYS A 1 302 ? 12.07 4.945 4.438 1 86.62 302 LYS A CA 1
ATOM 2385 C C . LYS A 1 302 ? 11.602 3.857 5.402 1 86.62 302 LYS A C 1
ATOM 2387 O O . LYS A 1 302 ? 10.609 3.174 5.137 1 86.62 302 LYS A O 1
ATOM 2392 N N . PHE A 1 303 ? 12.336 3.73 6.465 1 90.69 303 PHE A N 1
ATOM 2393 C CA . PHE A 1 303 ? 11.977 2.752 7.484 1 90.69 303 PHE A CA 1
ATOM 2394 C C . PHE A 1 303 ? 10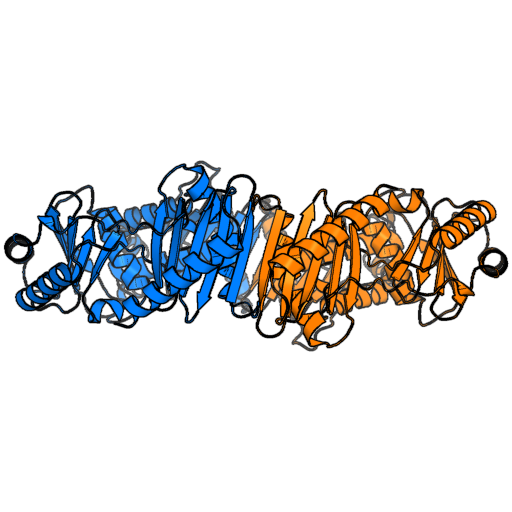.602 3.047 8.055 1 90.69 303 PHE A C 1
ATOM 2396 O O . PHE A 1 303 ? 9.789 2.137 8.242 1 90.69 303 PHE A O 1
ATOM 2403 N N . TYR A 1 304 ? 10.414 4.262 8.328 1 89.12 304 TYR A N 1
ATOM 2404 C CA . TYR A 1 304 ? 9.117 4.637 8.875 1 89.12 304 TYR A CA 1
ATOM 2405 C C . TYR A 1 304 ? 7.996 4.34 7.883 1 89.12 304 TYR A C 1
ATOM 2407 O O . TYR A 1 304 ? 7.016 3.676 8.219 1 89.12 304 TYR A O 1
ATOM 2415 N N . ASN A 1 305 ? 8.156 4.742 6.723 1 84.69 305 ASN A N 1
ATOM 2416 C CA . ASN A 1 305 ? 7.102 4.648 5.719 1 84.69 305 ASN A CA 1
ATOM 2417 C C . ASN A 1 305 ? 6.824 3.199 5.332 1 84.69 305 ASN A C 1
ATOM 2419 O O . ASN A 1 305 ? 5.668 2.812 5.148 1 84.69 305 ASN A O 1
ATOM 2423 N N . LYS A 1 306 ? 7.801 2.449 5.281 1 83.69 306 LYS A N 1
ATOM 2424 C CA . LYS A 1 306 ? 7.645 1.109 4.719 1 83.69 306 LYS A CA 1
ATOM 2425 C C . LYS A 1 306 ? 7.352 0.087 5.816 1 83.69 306 LYS A C 1
ATOM 2427 O O . LYS A 1 306 ? 6.68 -0.916 5.574 1 83.69 306 LYS A O 1
ATOM 2432 N N . ILE A 1 307 ? 7.828 0.348 7.027 1 87.44 307 ILE A N 1
ATOM 2433 C CA . ILE A 1 307 ? 7.758 -0.725 8.016 1 87.44 307 ILE A CA 1
ATOM 2434 C C . ILE A 1 307 ? 7.039 -0.226 9.266 1 87.44 307 ILE A C 1
ATOM 2436 O O . ILE A 1 307 ? 5.953 -0.701 9.602 1 87.44 307 ILE A O 1
ATOM 2440 N N . ALA A 1 308 ? 7.586 0.816 9.875 1 87.44 308 ALA A N 1
ATOM 2441 C CA . ALA A 1 308 ? 7.145 1.221 11.211 1 87.44 308 ALA A CA 1
ATOM 2442 C C . ALA A 1 308 ? 5.699 1.706 11.188 1 87.44 308 ALA A C 1
ATOM 2444 O O . ALA A 1 308 ? 4.953 1.511 12.148 1 87.44 308 ALA A O 1
ATOM 2445 N N . SER A 1 309 ? 5.312 2.328 10.109 1 85 309 SER A N 1
ATOM 2446 C CA . SER A 1 309 ? 3.959 2.869 10.031 1 85 309 SER A CA 1
ATOM 2447 C C . SER A 1 309 ? 2.916 1.756 10.039 1 85 309 SER A C 1
ATOM 2449 O O . SER A 1 309 ? 1.754 1.989 10.375 1 85 309 SER A O 1
ATOM 2451 N N . ARG A 1 310 ? 3.352 0.627 9.734 1 81.62 310 ARG A N 1
ATOM 2452 C CA . ARG A 1 310 ? 2.443 -0.514 9.695 1 81.62 310 ARG A CA 1
ATOM 2453 C C . ARG A 1 310 ? 2.119 -1.006 11.102 1 81.62 310 ARG A C 1
ATOM 2455 O O . ARG A 1 310 ? 1.117 -1.693 11.312 1 81.62 310 ARG A O 1
ATOM 2462 N N . LEU A 1 311 ? 2.984 -0.808 12.016 1 75.88 311 LEU A N 1
ATOM 2463 C CA . LEU A 1 311 ? 2.744 -1.207 13.398 1 75.88 311 LEU A CA 1
ATOM 2464 C C . LEU A 1 311 ? 1.48 -0.551 13.945 1 75.88 311 LEU A C 1
ATOM 2466 O O . LEU A 1 311 ? 0.799 -1.119 14.805 1 75.88 311 LEU A O 1
ATOM 2470 N N . MET A 1 312 ? 1.229 0.584 13.391 1 68.31 312 MET A N 1
ATOM 2471 C CA . MET A 1 312 ? 0.104 1.372 13.891 1 68.31 312 MET A CA 1
ATOM 2472 C C . MET A 1 312 ? -1.22 0.806 13.383 1 68.31 312 MET A C 1
ATOM 2474 O O . MET A 1 312 ? -2.24 0.906 14.07 1 68.31 312 MET A O 1
ATOM 2478 N N . ASN A 1 313 ? -1.226 0.375 12.188 1 62.53 313 ASN A N 1
ATOM 2479 C CA . ASN A 1 313 ? -2.494 0.009 11.562 1 62.53 313 ASN A CA 1
ATOM 2480 C C . ASN A 1 313 ? -2.932 -1.396 11.969 1 62.53 313 ASN A C 1
ATOM 2482 O O . ASN A 1 313 ? -3.85 -1.96 11.375 1 62.53 313 ASN A O 1
ATOM 2486 N N . ASP A 1 314 ? -2.914 -1.654 13.445 1 56.59 314 ASP A N 1
ATOM 2487 C CA . ASP A 1 314 ? -3.451 -2.719 14.289 1 56.59 314 ASP A CA 1
ATOM 2488 C C . ASP A 1 314 ? -3.324 -4.078 13.602 1 56.59 314 ASP A C 1
ATOM 2490 O O . ASP A 1 314 ? -3.533 -5.117 14.227 1 56.59 314 ASP A O 1
ATOM 2494 N N . ASP A 1 315 ? -2.918 -4.078 12.273 1 57.31 315 ASP A N 1
ATOM 2495 C CA . ASP A 1 315 ? -3.127 -5.445 11.797 1 57.31 315 ASP A CA 1
ATOM 2496 C C . ASP A 1 315 ? -1.949 -6.34 12.172 1 57.31 315 ASP A C 1
ATOM 2498 O O . ASP A 1 315 ? -2.127 -7.531 12.43 1 57.31 315 ASP A O 1
ATOM 2502 N N . VAL A 1 316 ? -0.77 -5.691 12.312 1 58.03 316 VAL A N 1
ATOM 2503 C CA . VAL A 1 316 ? 0.339 -6.578 12.641 1 58.03 316 VAL A CA 1
ATOM 2504 C C . VAL A 1 316 ? 0.481 -6.684 14.156 1 58.03 316 VAL A C 1
ATOM 2506 O O . VAL A 1 316 ? 0.472 -5.668 14.859 1 58.03 316 VAL A O 1
ATOM 2509 N N . ASN A 1 317 ? -0.396 -7.199 14.719 1 62.62 317 ASN A N 1
ATOM 2510 C CA . ASN A 1 317 ? -0.384 -7.398 16.156 1 62.62 317 ASN A CA 1
ATOM 2511 C C . ASN A 1 317 ? 1.025 -7.27 16.734 1 62.62 317 ASN A C 1
ATOM 2513 O O . ASN A 1 317 ? 1.457 -8.109 17.531 1 62.62 317 ASN A O 1
ATOM 2517 N N . GLY A 1 318 ? 1.806 -6.23 16.156 1 74.62 318 GLY A N 1
ATOM 2518 C CA . GLY A 1 318 ? 3.143 -6.07 16.703 1 74.62 318 GLY A CA 1
ATOM 2519 C C . GLY A 1 318 ? 3.348 -4.738 17.391 1 74.62 318 GLY A C 1
ATOM 2520 O O . GLY A 1 318 ? 2.662 -3.76 17.078 1 74.62 318 GLY A O 1
ATOM 2521 N N . SER A 1 319 ? 4.215 -4.766 18.484 1 83.62 319 SER A N 1
ATOM 2522 C CA . SER A 1 319 ? 4.484 -3.557 19.25 1 83.62 319 SER A CA 1
ATOM 2523 C C . SER A 1 319 ? 5.867 -2.998 18.938 1 83.62 319 SER A C 1
ATOM 2525 O O . SER A 1 319 ? 6.133 -1.816 19.172 1 83.62 319 SER A O 1
ATOM 2527 N N . GLU A 1 320 ? 6.77 -3.84 18.422 1 90.19 320 GLU A N 1
ATOM 2528 C CA . GLU A 1 320 ? 8.141 -3.428 18.141 1 90.19 320 GLU A CA 1
ATOM 2529 C C . GLU A 1 320 ? 8.641 -4.051 16.828 1 90.19 320 GLU A C 1
ATOM 2531 O O . GLU A 1 320 ? 8.289 -5.188 16.516 1 90.19 320 GLU A O 1
ATOM 2536 N N . VAL A 1 321 ? 9.406 -3.305 16.156 1 89.81 321 VAL A N 1
ATOM 2537 C CA . VAL A 1 321 ? 10.016 -3.824 14.938 1 89.81 321 VAL A CA 1
ATOM 2538 C C . VAL A 1 321 ? 11.445 -3.314 14.82 1 89.81 321 VAL A C 1
ATOM 2540 O O . VAL A 1 321 ? 11.75 -2.189 15.227 1 89.81 321 VAL A O 1
ATOM 2543 N N . SER A 1 322 ? 12.312 -4.184 14.438 1 90 322 SER A N 1
ATOM 2544 C CA . SER A 1 322 ? 13.703 -3.811 14.188 1 90 322 SER A CA 1
ATOM 2545 C C . SER A 1 322 ? 14.148 -4.246 12.797 1 90 322 SER A C 1
ATOM 2547 O O . SER A 1 322 ? 13.688 -5.266 12.281 1 90 322 SER A O 1
ATOM 2549 N N . CYS A 1 323 ? 14.961 -3.473 12.242 1 88.38 323 CYS A N 1
ATOM 2550 C CA . CYS A 1 323 ? 15.484 -3.736 10.906 1 88.38 323 CYS A CA 1
ATOM 2551 C C . CYS A 1 323 ? 16.984 -3.469 10.844 1 88.38 323 CYS A C 1
ATOM 2553 O O . CYS A 1 323 ? 17.453 -2.447 11.344 1 88.38 323 CYS A O 1
ATOM 2555 N N . MET A 1 324 ? 17.656 -4.398 10.266 1 86.75 324 MET A N 1
ATOM 2556 C CA . MET A 1 324 ? 19.094 -4.215 10.102 1 86.75 324 MET A CA 1
ATOM 2557 C C . MET A 1 324 ? 19.422 -3.709 8.695 1 86.75 324 MET A C 1
ATOM 2559 O O . MET A 1 324 ? 19.078 -4.348 7.707 1 86.75 324 MET A O 1
ATOM 2563 N N . GLY A 1 325 ? 19.984 -2.525 8.734 1 81.69 325 GLY A N 1
ATOM 2564 C CA . GLY A 1 325 ? 20.422 -1.959 7.465 1 81.69 325 GLY A CA 1
ATOM 2565 C C . GLY A 1 325 ? 21.922 -2.064 7.238 1 81.69 325 GLY A C 1
ATOM 2566 O O . GLY A 1 325 ? 22.625 -2.668 8.039 1 81.69 325 GLY A O 1
ATOM 2567 N N . LYS A 1 326 ? 22.391 -1.524 6.105 1 79.94 326 LYS A N 1
ATOM 2568 C CA . LYS A 1 326 ? 23.797 -1.597 5.754 1 79.94 326 LYS A CA 1
ATOM 2569 C C . LYS A 1 326 ? 24.641 -0.716 6.672 1 79.94 326 LYS A C 1
ATOM 2571 O O . LYS A 1 326 ? 25.609 -1.183 7.27 1 79.94 326 LYS A O 1
ATOM 2576 N N . ASN A 1 327 ? 24.172 0.58 6.836 1 83.19 327 ASN A N 1
ATOM 2577 C CA . ASN A 1 327 ? 24.969 1.533 7.609 1 83.19 327 ASN A CA 1
ATOM 2578 C C . ASN A 1 327 ? 24.312 1.839 8.953 1 83.19 327 ASN A C 1
ATOM 2580 O O . ASN A 1 327 ? 25 2.283 9.891 1 83.19 327 ASN A O 1
ATOM 2584 N N . HIS A 1 328 ? 23.031 1.617 8.945 1 89.75 328 HIS A N 1
ATOM 2585 C CA . HIS A 1 328 ? 22.297 1.907 10.172 1 89.75 328 HIS A CA 1
ATOM 2586 C C . HIS A 1 328 ? 21.266 0.828 10.469 1 89.75 328 HIS A C 1
ATOM 2588 O O . HIS A 1 328 ? 20.734 0.196 9.547 1 89.75 328 HIS A O 1
ATOM 2594 N N . ASN A 1 329 ? 21.125 0.64 11.711 1 90.75 329 ASN A N 1
ATOM 2595 C CA . ASN A 1 329 ? 20.031 -0.189 12.195 1 90.75 329 ASN A CA 1
ATOM 2596 C C . ASN A 1 329 ? 18.844 0.66 12.641 1 90.75 329 ASN A C 1
ATOM 2598 O O . ASN A 1 329 ? 19.016 1.815 13.031 1 90.75 329 ASN A O 1
ATOM 2602 N N . TYR A 1 330 ? 17.703 0.122 12.5 1 91.88 330 TYR A N 1
ATOM 2603 C CA . TYR A 1 330 ? 16.484 0.878 12.812 1 91.88 330 TYR A CA 1
ATOM 2604 C C . TYR A 1 330 ? 15.625 0.131 13.828 1 91.88 330 TYR A C 1
ATOM 2606 O O . TYR A 1 330 ? 15.602 -1.102 13.836 1 91.88 330 TYR A O 1
ATOM 2614 N N . TYR A 1 331 ? 15.055 0.896 14.656 1 92.94 331 TYR A N 1
ATOM 2615 C CA . TYR A 1 331 ? 14.172 0.344 15.68 1 92.94 331 TYR A CA 1
ATOM 2616 C C . TYR A 1 331 ? 12.938 1.219 15.875 1 92.94 331 TYR A C 1
ATOM 2618 O O . TYR A 1 331 ? 13.031 2.449 15.852 1 92.94 331 TYR A O 1
ATOM 2626 N N . ALA A 1 332 ? 11.789 0.539 15.969 1 93.69 332 ALA A N 1
ATOM 2627 C CA . ALA A 1 332 ? 10.555 1.295 16.188 1 93.69 332 ALA A CA 1
ATOM 2628 C C . ALA A 1 332 ? 9.68 0.616 17.234 1 93.69 332 ALA A C 1
ATOM 2630 O O . ALA A 1 332 ? 9.602 -0.613 17.297 1 93.69 332 ALA A O 1
ATOM 2631 N N . ILE A 1 333 ? 9.117 1.372 18.031 1 92.94 333 ILE A N 1
ATOM 2632 C CA . ILE A 1 333 ? 8.188 0.904 19.062 1 92.94 333 ILE A CA 1
ATOM 2633 C C . ILE A 1 333 ? 6.895 1.713 18.984 1 92.94 333 ILE A C 1
ATOM 2635 O O . ILE A 1 333 ? 6.926 2.924 18.766 1 92.94 333 ILE A O 1
ATOM 2639 N N . ASN A 1 334 ? 5.777 1.004 19.062 1 91.38 334 ASN A N 1
ATOM 2640 C CA . ASN A 1 334 ? 4.473 1.659 19.031 1 91.38 334 ASN A CA 1
ATOM 2641 C C . ASN A 1 334 ? 3.607 1.249 20.219 1 91.38 334 ASN A C 1
ATOM 2643 O O . ASN A 1 334 ? 3.469 0.059 20.516 1 91.38 334 ASN A O 1
ATOM 2647 N N . SER A 1 335 ? 3.139 2.268 20.891 1 87.75 335 SER A N 1
ATOM 2648 C CA . SER A 1 335 ? 2.211 2.037 22 1 87.75 335 SER A CA 1
ATOM 2649 C C . SER A 1 335 ? 1.298 3.24 22.219 1 87.75 335 SER A C 1
ATOM 2651 O O . SER A 1 335 ? 1.757 4.383 22.219 1 87.75 335 SER A O 1
ATOM 2653 N N . ASN A 1 336 ? 0.041 3.014 22.344 1 84.88 336 ASN A N 1
ATOM 2654 C CA . ASN A 1 336 ? -0.941 4.031 22.703 1 84.88 336 ASN A CA 1
ATOM 2655 C C . ASN A 1 336 ? -0.956 5.172 21.688 1 84.88 336 ASN A C 1
ATOM 2657 O O . ASN A 1 336 ? -0.967 6.344 22.062 1 84.88 336 ASN A O 1
ATOM 2661 N N . GLY A 1 337 ? -0.754 4.867 20.516 1 87.19 337 GLY A N 1
ATOM 2662 C CA . GLY A 1 337 ? -0.863 5.859 19.453 1 87.19 337 GLY A CA 1
ATOM 2663 C C . GLY A 1 337 ? 0.426 6.625 19.219 1 87.19 337 GLY A C 1
ATOM 2664 O O . GLY A 1 337 ? 0.461 7.559 18.422 1 87.19 337 GLY A O 1
ATOM 2665 N N . ILE A 1 338 ? 1.496 6.273 19.938 1 91.06 338 ILE A N 1
ATOM 2666 C CA . ILE A 1 338 ? 2.791 6.93 19.781 1 91.06 338 ILE A CA 1
ATOM 2667 C C . ILE A 1 338 ? 3.787 5.961 19.141 1 91.06 338 ILE A C 1
ATOM 2669 O O . ILE A 1 338 ? 3.939 4.828 19.609 1 91.06 338 ILE A O 1
ATOM 2673 N N . THR A 1 339 ? 4.402 6.398 18.125 1 92.19 339 THR A N 1
ATOM 2674 C CA . THR A 1 339 ? 5.414 5.59 17.453 1 92.19 339 THR A CA 1
ATOM 2675 C C . THR A 1 339 ? 6.781 6.262 17.531 1 92.19 339 THR A C 1
ATOM 2677 O O . THR A 1 339 ? 6.93 7.422 17.156 1 92.19 339 THR A O 1
ATOM 2680 N N . LEU A 1 340 ? 7.699 5.602 18.078 1 94.19 340 LEU A N 1
ATOM 2681 C CA . LEU A 1 340 ? 9.078 6.07 18.156 1 94.19 340 LEU A CA 1
ATOM 2682 C C . LEU A 1 340 ? 9.969 5.281 17.203 1 94.19 340 LEU A C 1
ATOM 2684 O O . LEU A 1 340 ? 10.055 4.055 17.297 1 94.19 340 LEU A O 1
ATOM 2688 N N . CYS A 1 341 ? 10.578 5.934 16.281 1 94.12 341 CYS A N 1
ATOM 2689 C CA . CYS A 1 341 ? 11.523 5.328 15.352 1 94.12 341 CYS A CA 1
ATOM 2690 C C . CYS A 1 341 ? 12.93 5.859 15.586 1 94.12 341 CYS A C 1
ATOM 2692 O O . CYS A 1 341 ? 13.141 7.07 15.641 1 94.12 341 CYS A O 1
ATOM 2694 N N . LEU A 1 342 ? 13.844 4.961 15.641 1 93.94 342 LEU A N 1
ATOM 2695 C CA . LEU A 1 342 ? 15.227 5.344 15.93 1 93.94 342 LEU A CA 1
ATOM 2696 C C . LEU A 1 342 ? 16.188 4.727 14.922 1 93.94 342 LEU A C 1
ATOM 2698 O O . LEU A 1 342 ? 15.961 3.609 14.453 1 93.94 342 LEU A O 1
ATOM 2702 N N . ALA A 1 343 ? 17.172 5.453 14.578 1 93.5 343 ALA A N 1
ATOM 2703 C CA . ALA A 1 343 ? 18.297 4.949 13.797 1 93.5 343 ALA A CA 1
ATOM 2704 C C . ALA A 1 343 ? 19.562 4.855 14.641 1 93.5 343 ALA A C 1
ATOM 2706 O O . ALA A 1 343 ? 19.875 5.766 15.414 1 93.5 343 ALA A O 1
ATOM 2707 N N . TYR A 1 344 ? 20.25 3.756 14.578 1 91.62 344 TYR A N 1
ATOM 2708 C CA . TYR A 1 344 ? 21.5 3.51 15.305 1 91.62 344 TYR A CA 1
ATOM 2709 C C . TYR A 1 344 ? 22.609 3.09 14.352 1 91.62 344 TYR A C 1
ATOM 2711 O O . TYR A 1 344 ? 22.359 2.402 13.352 1 91.62 344 TYR A O 1
ATOM 2719 N N . PRO A 1 345 ? 23.797 3.561 14.664 1 90.06 345 PRO A N 1
ATOM 2720 C CA . PRO A 1 345 ? 24.891 3.01 13.867 1 90.06 345 PRO A CA 1
ATOM 2721 C C . PRO A 1 345 ? 24.953 1.484 13.922 1 90.06 345 PRO A C 1
ATOM 2723 O O . PRO A 1 345 ? 24.656 0.886 14.953 1 90.06 345 PRO A O 1
ATOM 2726 N N . SER A 1 346 ? 25.422 0.822 12.875 1 88.5 346 SER A N 1
ATOM 2727 C CA . SER A 1 346 ? 25.391 -0.628 12.711 1 88.5 346 SER A CA 1
ATOM 2728 C C . SER A 1 346 ? 26.328 -1.312 13.703 1 88.5 346 SER A C 1
ATOM 2730 O O . SER A 1 346 ? 26.219 -2.514 13.953 1 88.5 346 SER A O 1
ATOM 2732 N N . LYS A 1 347 ? 27.156 -0.569 14.32 1 87.5 347 LYS A N 1
ATOM 2733 C CA . LYS A 1 347 ? 28.141 -1.144 15.242 1 87.5 347 LYS A CA 1
ATOM 2734 C C . LYS A 1 347 ? 27.469 -1.563 16.547 1 87.5 347 LYS A C 1
ATOM 2736 O O . LYS A 1 347 ? 28.016 -2.391 17.281 1 87.5 347 LYS A O 1
ATOM 2741 N N . HIS A 1 348 ? 26.344 -1.053 16.875 1 87.5 348 HIS A N 1
ATOM 2742 C CA . HIS A 1 348 ? 25.672 -1.346 18.141 1 87.5 348 HIS A CA 1
ATOM 2743 C C . HIS A 1 348 ? 24.812 -2.605 18.031 1 87.5 348 HIS A C 1
ATOM 2745 O O . HIS A 1 348 ? 24.203 -2.852 17 1 87.5 348 HIS A O 1
ATOM 2751 N N . ASN A 1 349 ? 24.875 -3.309 19.125 1 82.94 349 ASN A N 1
ATOM 2752 C CA . ASN A 1 349 ? 24.078 -4.535 19.156 1 82.94 349 ASN A CA 1
ATOM 2753 C C . ASN A 1 349 ? 22.594 -4.238 19.359 1 82.94 349 ASN A C 1
ATOM 2755 O O . ASN A 1 349 ? 22.25 -3.271 20.031 1 82.94 349 ASN A O 1
ATOM 2759 N N . MET A 1 350 ? 21.734 -5.074 18.953 1 82.75 350 MET A N 1
ATOM 2760 C CA . MET A 1 350 ? 20.297 -4.863 18.969 1 82.75 350 MET A CA 1
ATOM 2761 C C . MET A 1 350 ? 19.75 -4.93 20.391 1 82.75 350 MET A C 1
ATOM 2763 O O . MET A 1 350 ? 18.766 -4.273 20.719 1 82.75 350 MET A O 1
ATOM 2767 N N . VAL A 1 351 ? 20.359 -5.723 21.203 1 84.56 351 VAL A N 1
ATOM 2768 C CA . VAL A 1 351 ? 19.922 -5.836 22.578 1 84.56 351 VAL A CA 1
ATOM 2769 C C . VAL A 1 351 ? 20.094 -4.5 23.297 1 84.56 351 VAL A C 1
ATOM 2771 O O . VAL A 1 351 ? 19.188 -4.047 24.016 1 84.56 351 VAL A O 1
ATOM 2774 N N . THR A 1 352 ? 21.219 -3.912 23 1 88.38 352 THR A N 1
ATOM 2775 C CA . THR A 1 352 ? 21.516 -2.611 23.594 1 88.38 352 THR A CA 1
ATOM 2776 C C . THR A 1 352 ? 20.578 -1.54 23.047 1 88.38 352 THR A C 1
ATOM 2778 O O . THR A 1 352 ? 20.078 -0.699 23.797 1 88.38 352 THR A O 1
ATOM 2781 N N . ILE A 1 353 ? 20.406 -1.612 21.781 1 87.31 353 ILE A N 1
ATOM 2782 C CA . ILE A 1 353 ? 19.531 -0.647 21.125 1 87.31 353 ILE A CA 1
ATOM 2783 C C . ILE A 1 353 ? 18.125 -0.735 21.703 1 87.31 353 ILE A C 1
ATOM 2785 O O . ILE A 1 353 ? 17.531 0.283 22.078 1 87.31 353 ILE A O 1
ATOM 2789 N N . ARG A 1 354 ? 17.688 -1.917 21.875 1 88.31 354 ARG A N 1
ATOM 2790 C CA . ARG A 1 354 ? 16.344 -2.141 22.375 1 88.31 354 ARG A CA 1
ATOM 2791 C C . ARG A 1 354 ? 16.203 -1.616 23.812 1 88.31 354 ARG A C 1
ATOM 2793 O O . ARG A 1 354 ? 15.195 -0.999 24.156 1 88.31 354 ARG A O 1
ATOM 2800 N N . TYR A 1 355 ? 17.188 -1.854 24.516 1 90.31 355 TYR A N 1
ATOM 2801 C CA . TYR A 1 355 ? 17.156 -1.402 25.906 1 90.31 355 TYR A CA 1
ATOM 2802 C C . TYR A 1 355 ? 17.031 0.115 25.984 1 90.31 355 TYR A C 1
ATOM 2804 O O . TYR A 1 355 ? 16.156 0.637 26.656 1 90.31 355 TYR A O 1
ATOM 2812 N N . TYR A 1 356 ? 17.891 0.815 25.281 1 91.25 356 TYR A N 1
ATOM 2813 C CA . TYR A 1 356 ? 17.891 2.273 25.312 1 91.25 356 TYR A CA 1
ATOM 2814 C C . TYR A 1 356 ? 16.625 2.834 24.672 1 91.25 356 TYR A C 1
ATOM 2816 O O . TYR A 1 356 ? 16.094 3.861 25.109 1 91.25 356 TYR A O 1
ATOM 2824 N N . ALA A 1 357 ? 16.188 2.168 23.656 1 90.56 357 ALA A N 1
ATOM 2825 C CA . ALA A 1 357 ? 14.984 2.617 22.969 1 90.56 357 ALA A CA 1
ATOM 2826 C C . ALA A 1 357 ? 13.766 2.527 23.891 1 90.56 357 ALA A C 1
ATOM 2828 O O . ALA A 1 357 ? 12.945 3.443 23.922 1 90.56 357 ALA A O 1
ATOM 2829 N N . LYS A 1 358 ? 13.664 1.478 24.594 1 91.19 358 LYS A N 1
ATOM 2830 C CA . LYS A 1 358 ? 12.539 1.292 25.516 1 91.19 358 LYS A CA 1
ATOM 2831 C C . LYS A 1 358 ? 12.586 2.311 26.641 1 91.19 358 LYS A C 1
ATOM 2833 O O . LYS A 1 358 ? 11.547 2.816 27.078 1 91.19 358 LYS A O 1
ATOM 2838 N N . GLN A 1 359 ? 13.75 2.531 27.062 1 91 359 GLN A N 1
ATOM 2839 C CA . GLN A 1 359 ? 13.914 3.539 28.109 1 91 359 GLN A CA 1
ATOM 2840 C C . GLN A 1 359 ? 13.484 4.918 27.609 1 91 359 GLN A C 1
ATOM 2842 O O . GLN A 1 359 ? 12.781 5.648 28.312 1 91 359 GLN A O 1
ATOM 2847 N N . THR A 1 360 ? 13.969 5.195 26.484 1 88.56 360 THR A N 1
ATOM 2848 C CA . THR A 1 360 ? 13.609 6.469 25.875 1 88.56 360 THR A CA 1
ATOM 2849 C C . THR A 1 360 ? 12.102 6.562 25.656 1 88.56 360 THR A C 1
ATOM 2851 O O . THR A 1 360 ? 11.492 7.602 25.938 1 88.56 360 THR A O 1
ATOM 2854 N N . PHE A 1 361 ? 11.516 5.551 25.266 1 91.25 361 PHE A N 1
ATOM 2855 C CA . PHE A 1 361 ? 10.086 5.52 24.984 1 91.25 361 PHE A CA 1
ATOM 2856 C C . PHE A 1 361 ? 9.281 5.711 26.266 1 91.25 361 PHE A C 1
ATOM 2858 O O . PHE A 1 361 ? 8.281 6.441 26.281 1 91.25 361 PHE A O 1
ATOM 2865 N N . GLN A 1 362 ? 9.719 5.094 27.25 1 89.56 362 GLN A N 1
ATOM 2866 C CA . GLN A 1 362 ? 9.039 5.23 28.531 1 89.56 362 GLN A CA 1
ATOM 2867 C C . GLN A 1 362 ? 9.117 6.664 29.047 1 89.56 362 GLN A C 1
ATOM 2869 O O . GLN A 1 362 ? 8.148 7.188 29.594 1 89.56 362 GLN A O 1
ATOM 2874 N N . GLN A 1 363 ? 10.25 7.223 28.828 1 85 363 GLN A N 1
ATOM 2875 C CA . GLN A 1 363 ? 10.406 8.617 29.219 1 85 363 GLN A CA 1
ATOM 2876 C C . GLN A 1 363 ? 9.477 9.523 28.406 1 85 363 GLN A C 1
ATOM 2878 O O . GLN A 1 363 ? 8.891 10.461 28.953 1 85 363 GLN A O 1
ATOM 2883 N N . LEU A 1 364 ? 9.352 9.195 27.234 1 83.75 364 LEU A N 1
ATOM 2884 C CA . LEU A 1 364 ? 8.492 9.977 26.344 1 83.75 364 LEU A CA 1
ATOM 2885 C C . LEU A 1 364 ? 7.035 9.852 26.75 1 83.75 364 LEU A C 1
ATOM 2887 O O . LEU A 1 364 ? 6.301 10.844 26.766 1 83.75 364 LEU A O 1
ATOM 2891 N N . LEU A 1 365 ? 6.688 8.672 27.094 1 83.62 365 LEU A N 1
ATOM 2892 C CA . LEU A 1 365 ? 5.312 8.43 27.516 1 83.62 365 LEU A CA 1
ATOM 2893 C C . LEU A 1 365 ? 5.004 9.172 28.812 1 83.62 365 LEU A C 1
ATOM 2895 O O . LEU A 1 365 ? 3.9 9.695 28.984 1 83.62 365 LEU A O 1
ATOM 2899 N N . SER A 1 366 ? 5.984 9.242 29.609 1 79.12 366 SER A N 1
ATOM 2900 C CA . SER A 1 366 ? 5.809 9.938 30.875 1 79.12 366 SER A CA 1
ATOM 2901 C C . SER A 1 366 ? 5.695 11.438 30.672 1 79.12 366 SER A C 1
ATOM 2903 O O . SER A 1 366 ? 4.918 12.109 31.359 1 79.12 366 SER A O 1
ATOM 2905 N N . ASP A 1 367 ? 6.387 11.938 29.766 1 74.5 367 ASP A N 1
ATOM 2906 C CA . ASP A 1 367 ? 6.371 13.367 29.484 1 74.5 367 ASP A CA 1
ATOM 2907 C C . ASP A 1 367 ? 5.051 13.789 28.844 1 74.5 367 ASP A C 1
ATOM 2909 O O . ASP A 1 367 ? 4.555 14.891 29.094 1 74.5 367 ASP A O 1
ATOM 2913 N N . ILE A 1 368 ? 4.461 12.922 28.094 1 69.5 368 ILE A N 1
ATOM 2914 C CA . ILE A 1 368 ? 3.219 13.234 27.391 1 69.5 368 ILE A CA 1
ATOM 2915 C C . ILE A 1 368 ? 2.047 13.141 28.375 1 69.5 368 ILE A C 1
ATOM 2917 O O . ILE A 1 368 ? 1.105 13.938 28.297 1 69.5 368 ILE A O 1
ATOM 2921 N N . ASN A 1 369 ? 2.15 12.211 29.219 1 56.72 369 ASN A N 1
ATOM 2922 C CA . ASN A 1 369 ? 1.073 12.031 30.188 1 56.72 369 ASN A CA 1
ATOM 2923 C C . ASN A 1 369 ? 1.199 13 31.359 1 56.72 369 ASN A C 1
ATOM 2925 O O . ASN A 1 369 ? 0.274 13.141 32.156 1 56.72 369 ASN A O 1
ATOM 2929 N N . ALA A 1 370 ? 2.238 13.719 31.484 1 52.41 370 ALA A N 1
ATOM 2930 C CA . ALA A 1 370 ? 2.408 14.703 32.531 1 52.41 370 ALA A CA 1
ATOM 2931 C C . ALA A 1 370 ? 1.916 16.078 32.094 1 52.41 370 ALA A C 1
ATOM 2933 O O . ALA A 1 370 ? 1.94 16.391 30.906 1 52.41 370 ALA A O 1
ATOM 2934 N N . MET B 1 1 ? -13.469 -9.648 -2.334 1 76.75 1 MET B N 1
ATOM 2935 C CA . MET B 1 1 ? -14.25 -10.031 -3.502 1 76.75 1 MET B CA 1
ATOM 2936 C C . MET B 1 1 ? -13.477 -9.766 -4.789 1 76.75 1 MET B C 1
ATOM 2938 O O . MET B 1 1 ? -12.797 -8.75 -4.906 1 76.75 1 MET B O 1
ATOM 2942 N N . PHE B 1 2 ? -13.469 -10.766 -5.664 1 85.56 2 PHE B N 1
ATOM 2943 C CA . PHE B 1 2 ? -12.812 -10.641 -6.957 1 85.56 2 PHE B CA 1
ATOM 2944 C C . PHE B 1 2 ? -13.633 -11.312 -8.047 1 85.56 2 PHE B C 1
ATOM 2946 O O . PHE B 1 2 ? -13.711 -12.539 -8.109 1 85.56 2 PHE B O 1
ATOM 2953 N N . ASP B 1 3 ? -14.398 -10.492 -8.805 1 86.56 3 ASP B N 1
ATOM 2954 C CA . ASP B 1 3 ? -15.172 -10.953 -9.953 1 86.56 3 ASP B CA 1
ATOM 2955 C C . ASP B 1 3 ? -14.484 -10.586 -11.266 1 86.56 3 ASP B C 1
ATOM 2957 O O . ASP B 1 3 ? -13.727 -9.609 -11.328 1 86.56 3 ASP B O 1
ATOM 2961 N N . VAL B 1 4 ? -14.766 -11.375 -12.203 1 90.06 4 VAL B N 1
ATOM 2962 C CA . VAL B 1 4 ? -14.156 -11.109 -13.5 1 90.06 4 VAL B CA 1
ATOM 2963 C C . VAL B 1 4 ? -15.227 -11.109 -14.586 1 90.06 4 VAL B C 1
ATOM 2965 O O . VAL B 1 4 ? -16.062 -12.016 -14.641 1 90.06 4 VAL B O 1
ATOM 2968 N N . VAL B 1 5 ? -15.234 -10.078 -15.367 1 87.25 5 VAL B N 1
ATOM 2969 C CA . VAL B 1 5 ? -16.125 -9.977 -16.516 1 87.25 5 VAL B CA 1
ATOM 2970 C C . VAL B 1 5 ? -15.297 -9.844 -17.797 1 87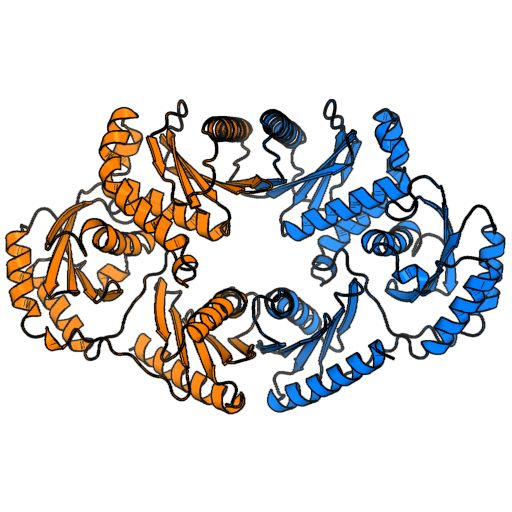.25 5 VAL B C 1
ATOM 2972 O O . VAL B 1 5 ? -14.289 -9.133 -17.828 1 87.25 5 VAL B O 1
ATOM 2975 N N . CYS B 1 6 ? -15.664 -10.602 -18.766 1 88.75 6 CYS B N 1
ATOM 2976 C CA . CYS B 1 6 ? -14.977 -10.562 -20.047 1 88.75 6 CYS B CA 1
ATOM 2977 C C . CYS B 1 6 ? -15.938 -10.234 -21.172 1 88.75 6 CYS B C 1
ATOM 2979 O O . CYS B 1 6 ? -17 -10.844 -21.297 1 88.75 6 CYS B O 1
ATOM 2981 N N . THR B 1 7 ? -15.547 -9.211 -21.953 1 84.25 7 THR B N 1
ATOM 2982 C CA . THR B 1 7 ? -16.359 -8.797 -23.094 1 84.25 7 THR B CA 1
ATOM 2983 C C . THR B 1 7 ? -15.492 -8.648 -24.344 1 84.25 7 THR B C 1
ATOM 2985 O O . THR B 1 7 ? -14.266 -8.617 -24.25 1 84.25 7 THR B O 1
ATOM 2988 N N . THR B 1 8 ? -16.141 -8.656 -25.453 1 83.44 8 THR B N 1
ATOM 2989 C CA . THR B 1 8 ? -15.414 -8.344 -26.688 1 83.44 8 THR B CA 1
ATOM 2990 C C . THR B 1 8 ? -15.094 -6.852 -26.766 1 83.44 8 THR B C 1
ATOM 2992 O O . THR B 1 8 ? -15.859 -6.023 -26.25 1 83.44 8 THR B O 1
ATOM 2995 N N . VAL B 1 9 ? -13.945 -6.516 -27.297 1 77.38 9 VAL B N 1
ATOM 2996 C CA . VAL B 1 9 ? -13.539 -5.121 -27.438 1 77.38 9 VAL B CA 1
ATOM 2997 C C . VAL B 1 9 ? -14.516 -4.375 -28.328 1 77.38 9 VAL B C 1
ATOM 2999 O O . VAL B 1 9 ? -14.922 -3.252 -28.031 1 77.38 9 VAL B O 1
ATOM 3002 N N . ASN B 1 10 ? -14.805 -5.125 -29.484 1 68.88 10 ASN B N 1
ATOM 3003 C CA . ASN B 1 10 ? -15.75 -4.523 -30.422 1 68.88 10 ASN B CA 1
ATOM 3004 C C . ASN B 1 10 ? -17.188 -4.883 -30.062 1 68.88 10 ASN B C 1
ATOM 3006 O O . ASN B 1 10 ? -17.531 -6.062 -30 1 68.88 10 ASN B O 1
ATOM 3010 N N . GLY B 1 11 ? -18.047 -3.977 -29.641 1 65.81 11 GLY B N 1
ATOM 3011 C CA . GLY B 1 11 ? -19.469 -4.199 -29.391 1 65.81 11 GLY B CA 1
ATOM 3012 C C . GLY B 1 11 ? -19.781 -4.43 -27.922 1 65.81 11 GLY B C 1
ATOM 3013 O O . GLY B 1 11 ? -20.938 -4.32 -27.5 1 65.81 11 GLY B O 1
ATOM 3014 N N . GLY B 1 12 ? -18.781 -4.852 -27.109 1 72.56 12 GLY B N 1
ATOM 3015 C CA . GLY B 1 12 ? -19.016 -5.027 -25.688 1 72.56 12 GLY B CA 1
ATOM 3016 C C . GLY B 1 12 ? -19.844 -6.258 -25.359 1 72.56 12 GLY B C 1
ATOM 3017 O O . GLY B 1 12 ? -20.609 -6.262 -24.406 1 72.56 12 GLY B O 1
ATOM 3018 N N . ILE B 1 13 ? -19.812 -7.293 -26.219 1 75.25 13 ILE B N 1
ATOM 3019 C CA . ILE B 1 13 ? -20.594 -8.516 -26.016 1 75.25 13 ILE B CA 1
ATOM 3020 C C . ILE B 1 13 ? -19.984 -9.312 -24.859 1 75.25 13 ILE B C 1
ATOM 3022 O O . ILE B 1 13 ? -18.781 -9.594 -24.859 1 75.25 13 ILE B O 1
ATOM 3026 N N . PRO B 1 14 ? -20.859 -9.672 -23.953 1 82.19 14 PRO B N 1
ATOM 3027 C CA . PRO B 1 14 ? -20.344 -10.438 -22.812 1 82.19 14 PRO B CA 1
ATOM 3028 C C . PRO B 1 14 ? -19.906 -11.852 -23.203 1 82.19 14 PRO B C 1
ATOM 3030 O O . PRO B 1 14 ? -20.641 -12.555 -23.891 1 82.19 14 PRO B O 1
ATOM 3033 N N . VAL B 1 15 ? -18.781 -12.18 -22.859 1 87.75 15 VAL B N 1
ATOM 3034 C CA . VAL B 1 15 ? -18.266 -13.516 -23.125 1 87.75 15 VAL B CA 1
ATOM 3035 C C . VAL B 1 15 ? -18.484 -14.398 -21.891 1 87.75 15 VAL B C 1
ATOM 3037 O O . VAL B 1 15 ? -19.094 -15.469 -21.984 1 87.75 15 VAL B O 1
ATOM 3040 N N . PHE B 1 16 ? -18.016 -13.898 -20.734 1 89.19 16 PHE B N 1
ATOM 3041 C CA . PHE B 1 16 ? -18.312 -14.609 -19.5 1 89.19 16 PHE B CA 1
ATOM 3042 C C . PHE B 1 16 ? -18.266 -13.664 -18.312 1 89.19 16 PHE B C 1
ATOM 3044 O O . PHE B 1 16 ? -17.719 -12.57 -18.406 1 89.19 16 PHE B O 1
ATOM 3051 N N . TYR B 1 17 ? -18.953 -14 -17.297 1 86.62 17 TYR B N 1
ATOM 3052 C CA . TYR B 1 17 ? -18.969 -13.344 -16 1 86.62 17 TYR B CA 1
ATOM 3053 C C . TYR B 1 17 ? -18.828 -14.359 -14.875 1 86.62 17 TYR B C 1
ATOM 3055 O O . TYR B 1 17 ? -19.641 -15.273 -14.75 1 86.62 17 TYR B O 1
ATOM 3063 N N . ARG B 1 18 ? -17.672 -14.273 -14.188 1 88.81 18 ARG B N 1
ATOM 3064 C CA . ARG B 1 18 ? -17.438 -15.18 -13.07 1 88.81 18 ARG B CA 1
ATOM 3065 C C . ARG B 1 18 ? -17.5 -14.438 -11.742 1 88.81 18 ARG B C 1
ATOM 3067 O O . ARG B 1 18 ? -16.75 -13.484 -11.523 1 88.81 18 ARG B O 1
ATOM 3074 N N . LYS B 1 19 ? -18.422 -14.852 -10.883 1 83.44 19 LYS B N 1
ATOM 3075 C CA . LYS B 1 19 ? -18.625 -14.227 -9.578 1 83.44 19 LYS B CA 1
ATOM 3076 C C . LYS B 1 19 ? -18.391 -15.227 -8.453 1 83.44 19 LYS B C 1
ATOM 3078 O O . LYS B 1 19 ? -18.875 -16.359 -8.508 1 83.44 19 LYS B O 1
ATOM 3083 N N . ILE B 1 20 ? -17.562 -14.875 -7.543 1 74.06 20 ILE B N 1
ATOM 3084 C CA . ILE B 1 20 ? -17.359 -15.758 -6.402 1 74.06 20 ILE B CA 1
ATOM 3085 C C . ILE B 1 20 ? -18.078 -15.195 -5.18 1 74.06 20 ILE B C 1
ATOM 3087 O O . ILE B 1 20 ? -18.578 -15.953 -4.348 1 74.06 20 ILE B O 1
ATOM 3091 N N . SER B 1 21 ? -18 -13.836 -4.957 1 65.19 21 SER B N 1
ATOM 3092 C CA . SER B 1 21 ? -18.531 -13.297 -3.717 1 65.19 21 SER B CA 1
ATOM 3093 C C . SER B 1 21 ? -20.047 -13.125 -3.799 1 65.19 21 SER B C 1
ATOM 3095 O O . SER B 1 21 ? -20.594 -12.93 -4.887 1 65.19 21 SER B O 1
ATOM 3097 N N . LYS B 1 22 ? -20.703 -13.633 -2.76 1 59.22 22 LYS B N 1
ATOM 3098 C CA . LYS B 1 22 ? -22.141 -13.492 -2.588 1 59.22 22 LYS B CA 1
ATOM 3099 C C . LYS B 1 22 ? -22.562 -12.023 -2.635 1 59.22 22 LYS B C 1
ATOM 3101 O O . LYS B 1 22 ? -23.75 -11.719 -2.58 1 59.22 22 LYS B O 1
ATOM 3106 N N . MET B 1 23 ? -21.531 -11.188 -2.68 1 57.09 23 MET B N 1
ATOM 3107 C CA . MET B 1 23 ? -21.953 -9.797 -2.59 1 57.09 23 MET B CA 1
ATOM 3108 C C . MET B 1 23 ? -22.672 -9.367 -3.865 1 57.09 23 MET B C 1
ATOM 3110 O O . MET B 1 23 ? -22.562 -10.023 -4.898 1 57.09 23 MET B O 1
ATOM 3114 N N . ASP B 1 24 ? -23.406 -8.281 -3.795 1 60.47 24 ASP B N 1
ATOM 3115 C CA . ASP B 1 24 ? -24.281 -7.77 -4.852 1 60.47 24 ASP B CA 1
ATOM 3116 C C . ASP B 1 24 ? -23.5 -7.562 -6.148 1 60.47 24 ASP B C 1
ATOM 3118 O O . ASP B 1 24 ? -22.406 -7 -6.137 1 60.47 24 ASP B O 1
ATOM 3122 N N . SER B 1 25 ? -23.797 -8.406 -7.043 1 60.78 25 SER B N 1
ATOM 3123 C CA . SER B 1 25 ? -23.219 -8.328 -8.383 1 60.78 25 SER B CA 1
ATOM 3124 C C . SER B 1 25 ? -23.281 -6.898 -8.922 1 60.78 25 SER B C 1
ATOM 3126 O O . SER B 1 25 ? -24.172 -6.125 -8.555 1 60.78 25 SER B O 1
ATOM 3128 N N . VAL B 1 26 ? -22.141 -6.379 -9.336 1 65.19 26 VAL B N 1
ATOM 3129 C CA . VAL B 1 26 ? -22.172 -5.121 -10.078 1 65.19 26 VAL B CA 1
ATOM 3130 C C . VAL B 1 26 ? -23.109 -5.246 -11.281 1 65.19 26 VAL B C 1
ATOM 3132 O O . VAL B 1 26 ? -22.938 -6.145 -12.109 1 65.19 26 VAL B O 1
ATOM 3135 N N . PRO B 1 27 ? -24.203 -4.512 -11.195 1 65.31 27 PRO B N 1
ATOM 3136 C CA . PRO B 1 27 ? -25.109 -4.57 -12.344 1 65.31 27 PRO B CA 1
ATOM 3137 C C . PRO B 1 27 ? -24.375 -4.422 -13.672 1 65.31 27 PRO B C 1
ATOM 3139 O O . PRO B 1 27 ? -23.391 -3.684 -13.766 1 65.31 27 PRO B O 1
ATOM 3142 N N . PHE B 1 28 ? -24.734 -5.191 -14.672 1 64.44 28 PHE B N 1
ATOM 3143 C CA . PHE B 1 28 ? -24.156 -5.152 -16.016 1 64.44 28 PHE B CA 1
ATOM 3144 C C . PHE B 1 28 ? -24.188 -3.736 -16.578 1 64.44 28 PHE B C 1
ATOM 3146 O O . PHE B 1 28 ? -23.297 -3.346 -17.328 1 64.44 28 PHE B O 1
ATOM 3153 N N . THR B 1 29 ? -25.234 -3.049 -16.141 1 65.69 29 THR B N 1
ATOM 3154 C CA . THR B 1 29 ? -25.344 -1.661 -16.578 1 65.69 29 THR B CA 1
ATOM 3155 C C . THR B 1 29 ? -24.125 -0.853 -16.109 1 65.69 29 THR B C 1
ATOM 3157 O O . THR B 1 29 ? -23.609 -0.026 -16.875 1 65.69 29 THR B O 1
ATOM 3160 N N . THR B 1 30 ? -23.719 -1.143 -14.914 1 66.69 30 THR B N 1
ATOM 3161 C CA . THR B 1 30 ? -22.531 -0.47 -14.391 1 66.69 30 THR B CA 1
ATOM 3162 C C . THR B 1 30 ? -21.297 -0.841 -15.203 1 66.69 30 THR B C 1
ATOM 3164 O O . THR B 1 30 ? -20.5 0.028 -15.57 1 66.69 30 THR B O 1
ATOM 3167 N N . PHE B 1 31 ? -21.188 -2.049 -15.57 1 68 31 PHE B N 1
ATOM 3168 C CA . PHE B 1 31 ? -20.062 -2.518 -16.359 1 68 31 PHE B CA 1
ATOM 3169 C C . PHE B 1 31 ? -20.078 -1.886 -17.75 1 68 31 PHE B C 1
ATOM 3171 O O . PHE B 1 31 ? -19.031 -1.458 -18.266 1 68 31 PHE B O 1
ATOM 3178 N N . ALA B 1 32 ? -21.266 -1.933 -18.328 1 65 32 ALA B N 1
ATOM 3179 C CA . ALA B 1 32 ? -21.406 -1.338 -19.656 1 65 32 ALA B CA 1
ATOM 3180 C C . ALA B 1 32 ? -21 0.133 -19.641 1 65 32 ALA B C 1
ATOM 3182 O O . ALA B 1 32 ? -20.328 0.604 -20.562 1 65 32 ALA B O 1
ATOM 3183 N N . THR B 1 33 ? -21.406 0.812 -18.562 1 66.12 33 THR B N 1
ATOM 3184 C CA . THR B 1 33 ? -21.047 2.221 -18.422 1 66.12 33 THR B CA 1
ATOM 3185 C C . THR B 1 33 ? -19.547 2.385 -18.281 1 66.12 33 THR B C 1
ATOM 3187 O O . THR B 1 33 ? -18.953 3.264 -18.906 1 66.12 33 THR B O 1
ATOM 3190 N N . LEU B 1 34 ? -18.953 1.542 -17.5 1 69.69 34 LEU B N 1
ATOM 3191 C CA . LEU B 1 34 ? -17.516 1.617 -17.281 1 69.69 34 LEU B CA 1
ATOM 3192 C C . LEU B 1 34 ? -16.75 1.325 -18.578 1 69.69 34 LEU B C 1
ATOM 3194 O O . LEU B 1 34 ? -15.766 1.999 -18.875 1 69.69 34 LEU B O 1
ATOM 3198 N N . ASN B 1 35 ? -17.266 0.427 -19.312 1 68.12 35 ASN B N 1
ATOM 3199 C CA . ASN B 1 35 ? -16.641 0.115 -20.594 1 68.12 35 ASN B CA 1
ATOM 3200 C C . ASN B 1 35 ? -16.719 1.294 -21.547 1 68.12 35 ASN B C 1
ATOM 3202 O O . ASN B 1 35 ? -15.789 1.534 -22.328 1 68.12 35 ASN B O 1
ATOM 3206 N N . ALA B 1 36 ? -17.891 1.858 -21.531 1 65.62 36 ALA B N 1
ATOM 3207 C CA . ALA B 1 36 ? -18.047 3.047 -22.359 1 65.62 36 ALA B CA 1
ATOM 3208 C C . ALA B 1 36 ? -17.047 4.133 -21.969 1 65.62 36 ALA B C 1
ATOM 3210 O O . ALA B 1 36 ? -16.484 4.801 -22.828 1 65.62 36 ALA B O 1
ATOM 3211 N N . VAL B 1 37 ? -16.797 4.223 -20.688 1 66.44 37 VAL B N 1
ATOM 3212 C CA . VAL B 1 37 ? -15.867 5.227 -20.172 1 66.44 37 VAL B CA 1
ATOM 3213 C C . VAL B 1 37 ? -14.445 4.895 -20.625 1 66.44 37 VAL B C 1
ATOM 3215 O O . VAL B 1 37 ? -13.703 5.773 -21.078 1 66.44 37 VAL B O 1
ATO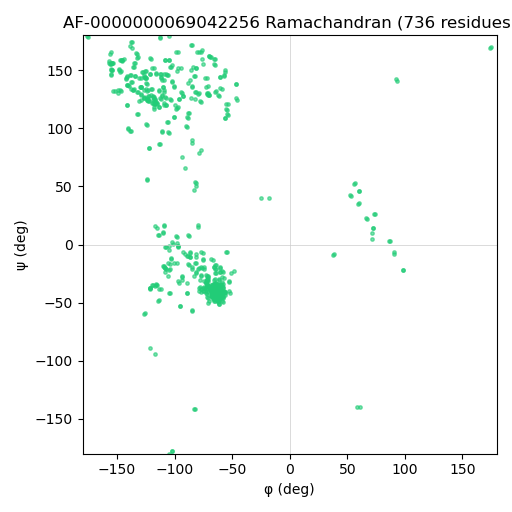M 3218 N N . ILE B 1 38 ? -14.102 3.699 -20.609 1 69.06 38 ILE B N 1
ATOM 3219 C CA . ILE B 1 38 ? -12.766 3.254 -21 1 69.06 38 ILE B CA 1
ATOM 3220 C C . ILE B 1 38 ? -12.555 3.477 -22.5 1 69.06 38 ILE B C 1
ATOM 3222 O O . ILE B 1 38 ? -11.492 3.945 -22.922 1 69.06 38 ILE B O 1
ATOM 3226 N N . THR B 1 39 ? -13.57 3.09 -23.203 1 69.31 39 THR B N 1
ATOM 3227 C CA . THR B 1 39 ? -13.484 3.264 -24.656 1 69.31 39 THR B CA 1
ATOM 3228 C C . THR B 1 39 ? -13.312 4.738 -25.016 1 69.31 39 THR B C 1
ATOM 3230 O O . THR B 1 39 ? -12.516 5.086 -25.875 1 69.31 39 THR B O 1
ATOM 3233 N N . PHE B 1 40 ? -14.086 5.465 -24.359 1 65.75 40 PHE B N 1
ATOM 3234 C CA . PHE B 1 40 ? -13.992 6.902 -24.594 1 65.75 40 PHE B CA 1
ATOM 3235 C C . PHE B 1 40 ? -12.602 7.422 -24.266 1 65.75 40 PHE B C 1
ATOM 3237 O O . PHE B 1 40 ? -12.031 8.219 -25 1 65.75 40 PHE B O 1
ATOM 3244 N N . ALA B 1 41 ? -12.094 6.996 -23.156 1 66.31 41 ALA B N 1
ATOM 3245 C CA . ALA B 1 41 ? -10.766 7.43 -22.719 1 66.31 41 ALA B CA 1
ATOM 3246 C C . ALA B 1 41 ? -9.695 6.977 -23.719 1 66.31 41 ALA B C 1
ATOM 3248 O O . ALA B 1 41 ? -8.742 7.711 -23.984 1 66.31 41 ALA B O 1
ATOM 3249 N N . ASP B 1 42 ? -9.844 5.82 -24.203 1 68.81 42 ASP B N 1
ATOM 3250 C CA . ASP B 1 42 ? -8.898 5.277 -25.172 1 68.81 42 ASP B CA 1
ATOM 3251 C C . ASP B 1 42 ? -8.852 6.133 -26.438 1 68.81 42 ASP B C 1
ATOM 3253 O O . ASP B 1 42 ? -7.781 6.344 -27 1 68.81 42 ASP B O 1
ATOM 3257 N N . VAL B 1 43 ? -10.039 6.508 -26.844 1 68.06 43 VAL B N 1
ATOM 3258 C CA . VAL B 1 43 ? -10.125 7.371 -28.031 1 68.06 43 VAL B CA 1
ATOM 3259 C C . VAL B 1 43 ? -9.352 8.664 -27.781 1 68.06 43 VAL B C 1
ATOM 3261 O O . VAL B 1 43 ? -8.781 9.242 -28.703 1 68.06 43 VAL B O 1
ATOM 3264 N N . GLN B 1 44 ? -9.344 9.086 -26.578 1 63.03 44 GLN B N 1
ATOM 3265 C CA . GLN B 1 44 ? -8.609 10.297 -26.219 1 63.03 44 GLN B CA 1
ATOM 3266 C C . GLN B 1 44 ? -7.164 9.977 -25.859 1 63.03 44 GLN B C 1
ATOM 3268 O O . GLN B 1 44 ? -6.457 10.812 -25.297 1 63.03 44 GLN B O 1
ATOM 3273 N N . ASN B 1 45 ? -6.762 8.641 -26.109 1 67.31 45 ASN B N 1
ATOM 3274 C CA . ASN B 1 45 ? -5.41 8.148 -25.875 1 67.31 45 ASN B CA 1
ATOM 3275 C C . ASN B 1 45 ? -5.059 8.141 -24.391 1 67.31 45 ASN B C 1
ATOM 3277 O O . ASN B 1 45 ? -3.936 8.469 -24.016 1 67.31 45 ASN B O 1
ATOM 3281 N N . VAL B 1 46 ? -6.109 8.109 -23.625 1 66.69 46 VAL B N 1
ATOM 3282 C CA . VAL B 1 46 ? -5.902 7.922 -22.203 1 66.69 46 VAL B CA 1
ATOM 3283 C C . VAL B 1 46 ? -6.176 6.469 -21.828 1 66.69 46 VAL B C 1
ATOM 3285 O O . VAL B 1 46 ? -7.293 5.973 -22.016 1 66.69 46 VAL B O 1
ATOM 3288 N N . GLN B 1 47 ? -5.195 5.707 -21.484 1 72.31 47 GLN B N 1
ATOM 3289 C CA . GLN B 1 47 ? -5.367 4.301 -21.141 1 72.31 47 GLN B CA 1
ATOM 3290 C C . GLN B 1 47 ? -5.633 4.137 -19.641 1 72.31 47 GLN B C 1
ATOM 3292 O O . GLN B 1 47 ? -4.727 4.309 -18.828 1 72.31 47 GLN B O 1
ATOM 3297 N N . PHE B 1 48 ? -6.961 3.926 -19.391 1 73.31 48 PHE B N 1
ATOM 3298 C CA . PHE B 1 48 ? -7.328 3.68 -18 1 73.31 48 PHE B CA 1
ATOM 3299 C C . PHE B 1 48 ? -6.883 2.289 -17.562 1 73.31 48 PHE B C 1
ATOM 3301 O O . PHE B 1 48 ? -7 1.326 -18.312 1 73.31 48 PHE B O 1
ATOM 3308 N N . LYS B 1 49 ? -6.328 2.225 -16.406 1 74.06 49 LYS B N 1
ATOM 3309 C CA . LYS B 1 49 ? -5.91 0.921 -15.891 1 74.06 49 LYS B CA 1
ATOM 3310 C C . LYS B 1 49 ? -6.754 0.501 -14.695 1 74.06 49 LYS B C 1
ATOM 3312 O O . LYS B 1 49 ? -7.129 -0.667 -14.57 1 74.06 49 LYS B O 1
ATOM 3317 N N . THR B 1 50 ? -7.07 1.457 -13.891 1 82 50 THR B N 1
ATOM 3318 C CA . THR B 1 50 ? -7.781 1.123 -12.656 1 82 50 THR B CA 1
ATOM 3319 C C . THR B 1 50 ? -8.75 2.234 -12.273 1 82 50 THR B C 1
ATOM 3321 O O . THR B 1 50 ? -8.438 3.418 -12.422 1 82 50 THR B O 1
ATOM 3324 N N . ILE B 1 51 ? -9.945 1.908 -11.961 1 79.5 51 ILE B N 1
ATOM 3325 C CA . ILE B 1 51 ? -10.938 2.832 -11.422 1 79.5 51 ILE B CA 1
ATOM 3326 C C . ILE B 1 51 ? -11.352 2.381 -10.023 1 79.5 51 ILE B C 1
ATOM 3328 O O . ILE B 1 51 ? -11.688 1.21 -9.812 1 79.5 51 ILE B O 1
ATOM 3332 N N . HIS B 1 52 ? -11.273 3.25 -9.109 1 80.56 52 HIS B N 1
ATOM 3333 C CA . HIS B 1 52 ? -11.719 2.957 -7.75 1 80.56 52 HIS B CA 1
ATOM 3334 C C . HIS B 1 52 ? -13.023 3.684 -7.434 1 80.56 52 HIS B C 1
ATOM 3336 O O . HIS B 1 52 ? -13.156 4.879 -7.703 1 80.56 52 HIS B O 1
ATOM 3342 N N . THR B 1 53 ? -13.984 2.93 -7 1 75.94 53 THR B N 1
ATOM 3343 C CA . THR B 1 53 ? -15.211 3.494 -6.449 1 75.94 53 THR B CA 1
ATOM 3344 C C . THR B 1 53 ? -15.227 3.367 -4.93 1 75.94 53 THR B C 1
ATOM 3346 O O . THR B 1 53 ? -14.234 2.961 -4.324 1 75.94 53 THR B O 1
ATOM 3349 N N . ASP B 1 54 ? -16.312 3.842 -4.203 1 69.44 54 ASP B N 1
ATOM 3350 C CA . ASP B 1 54 ? -16.406 3.771 -2.75 1 69.44 54 ASP B CA 1
ATOM 3351 C C . ASP B 1 54 ? -16.328 2.326 -2.262 1 69.44 54 ASP B C 1
ATOM 3353 O O . ASP B 1 54 ? -15.883 2.07 -1.141 1 69.44 54 ASP B O 1
ATOM 3357 N N . LYS B 1 55 ? -16.672 1.444 -3.215 1 70.81 55 LYS B N 1
ATOM 3358 C CA . LYS B 1 55 ? -16.844 0.077 -2.732 1 70.81 55 LYS B CA 1
ATOM 3359 C C . LYS B 1 55 ? -15.875 -0.876 -3.428 1 70.81 55 LYS B C 1
ATOM 3361 O O . LYS B 1 55 ? -15.406 -1.843 -2.824 1 70.81 55 LYS B O 1
ATOM 3366 N N . HIS B 1 56 ? -15.609 -0.572 -4.77 1 75.81 56 HIS B N 1
ATOM 3367 C CA . HIS B 1 56 ? -14.93 -1.587 -5.57 1 75.81 56 HIS B CA 1
ATOM 3368 C C . HIS B 1 56 ? -13.82 -0.973 -6.41 1 75.81 56 HIS B C 1
ATOM 3370 O O . HIS B 1 56 ? -13.828 0.23 -6.68 1 75.81 56 HIS B O 1
ATOM 3376 N N . SER B 1 57 ? -12.906 -1.804 -6.656 1 83.38 57 SER B N 1
ATOM 3377 C CA . SER B 1 57 ? -11.906 -1.472 -7.664 1 83.38 57 SER B CA 1
ATOM 3378 C C . SER B 1 57 ? -12.211 -2.16 -8.992 1 83.38 57 SER B C 1
ATOM 3380 O O . SER B 1 57 ? -12.664 -3.309 -9.008 1 83.38 57 SER B O 1
ATOM 3382 N N . PHE B 1 58 ? -12.086 -1.423 -10.047 1 82.75 58 PHE B N 1
ATOM 3383 C CA . PHE B 1 58 ? -12.234 -1.949 -11.398 1 82.75 58 PHE B CA 1
ATOM 3384 C C . PHE B 1 58 ? -10.906 -1.881 -12.148 1 82.75 58 PHE B C 1
ATOM 3386 O O . PHE B 1 58 ? -10.328 -0.802 -12.305 1 82.75 58 PHE B O 1
ATOM 3393 N N . ILE B 1 59 ? -10.422 -2.988 -12.531 1 87.38 59 ILE B N 1
ATOM 3394 C CA . ILE B 1 59 ? -9.156 -3.053 -13.258 1 87.38 59 ILE B CA 1
ATOM 3395 C C . ILE B 1 59 ? -9.359 -3.771 -14.586 1 87.38 59 ILE B C 1
ATOM 3397 O O . ILE B 1 59 ? -9.984 -4.836 -14.641 1 87.38 59 ILE B O 1
ATOM 3401 N N . TRP B 1 60 ? -8.82 -3.139 -15.664 1 84.56 60 TRP B N 1
ATOM 3402 C CA . TRP B 1 60 ? -9.023 -3.699 -17 1 84.56 60 TRP B CA 1
ATOM 3403 C C . TRP B 1 60 ? -7.746 -4.344 -17.516 1 84.56 60 TRP B C 1
ATOM 3405 O O . TRP B 1 60 ? -6.645 -3.879 -17.219 1 84.56 60 TRP B O 1
ATOM 3415 N N . HIS B 1 61 ? -7.977 -5.348 -18.234 1 89.12 61 HIS B N 1
ATOM 3416 C CA . HIS B 1 61 ? -6.898 -6.066 -18.906 1 89.12 61 HIS B CA 1
ATOM 3417 C C . HIS B 1 61 ? -7.316 -6.512 -20.312 1 89.12 61 HIS B C 1
ATOM 3419 O O . HIS B 1 61 ? -8.305 -7.23 -20.469 1 89.12 61 HIS B O 1
ATOM 3425 N N . ALA B 1 62 ? -6.609 -6.047 -21.234 1 85.69 62 ALA B N 1
ATOM 3426 C CA . ALA B 1 62 ? -6.922 -6.414 -22.609 1 85.69 62 ALA B CA 1
ATOM 3427 C C . ALA B 1 62 ? -6.27 -7.738 -23 1 85.69 62 ALA B C 1
ATOM 3429 O O . ALA B 1 62 ? -5.137 -8.016 -22.594 1 85.69 62 ALA B O 1
ATOM 3430 N N . ILE B 1 63 ? -7.004 -8.57 -23.641 1 89.62 63 ILE B N 1
ATOM 3431 C CA . ILE B 1 63 ? -6.48 -9.797 -24.234 1 89.62 63 ILE B CA 1
ATOM 3432 C C . ILE B 1 63 ? -6.371 -9.641 -25.75 1 89.62 63 ILE B C 1
ATOM 3434 O O . ILE B 1 63 ? -7.348 -9.852 -26.469 1 89.62 63 ILE B O 1
ATOM 3438 N N . GLY B 1 64 ? -5.227 -9.312 -26.062 1 81.62 64 GLY B N 1
ATOM 3439 C CA . GLY B 1 64 ? -5.066 -8.992 -27.469 1 81.62 64 GLY B CA 1
ATOM 3440 C C . GLY B 1 64 ? -5.93 -7.824 -27.922 1 81.62 64 GLY B C 1
ATOM 3441 O O . GLY B 1 64 ? -6.027 -6.812 -27.219 1 81.62 64 GLY B O 1
ATOM 3442 N N . ASP B 1 65 ? -6.527 -7.926 -29.156 1 80.56 65 ASP B N 1
ATOM 3443 C CA . ASP B 1 65 ? -7.352 -6.855 -29.703 1 80.56 65 ASP B CA 1
ATOM 3444 C C . ASP B 1 65 ? -8.82 -7.262 -29.75 1 80.56 65 ASP B C 1
ATOM 3446 O O . ASP B 1 65 ? -9.656 -6.523 -30.281 1 80.56 65 ASP B O 1
ATOM 3450 N N . SER B 1 66 ? -9.156 -8.359 -29.125 1 83.62 66 SER B N 1
ATOM 3451 C CA . SER B 1 66 ? -10.484 -8.922 -29.328 1 83.62 66 SER B CA 1
ATOM 3452 C C . SER B 1 66 ? -11.281 -8.922 -28.031 1 83.62 66 SER B C 1
ATOM 3454 O O . SER B 1 66 ? -12.508 -8.812 -28.047 1 83.62 66 SER B O 1
ATOM 3456 N N . LEU B 1 67 ? -10.562 -9.148 -26.953 1 88.19 67 LEU B N 1
ATOM 3457 C CA . LEU B 1 67 ? -11.273 -9.297 -25.688 1 88.19 67 LEU B CA 1
ATOM 3458 C C . LEU B 1 67 ? -10.75 -8.32 -24.656 1 88.19 67 LEU B C 1
ATOM 3460 O O . LEU B 1 67 ? -9.594 -7.902 -24.703 1 88.19 67 LEU B O 1
ATOM 3464 N N . ILE B 1 68 ? -11.617 -7.906 -23.781 1 84.88 68 ILE B N 1
ATOM 3465 C CA . ILE B 1 68 ? -11.25 -7.07 -22.641 1 84.88 68 ILE B CA 1
ATOM 3466 C C . ILE B 1 68 ? -11.867 -7.637 -21.359 1 84.88 68 ILE B C 1
ATOM 3468 O O . ILE B 1 68 ? -13.023 -8.055 -21.359 1 84.88 68 ILE B O 1
ATOM 3472 N N . MET B 1 69 ? -11.047 -7.75 -20.406 1 89.56 69 MET B N 1
ATOM 3473 C CA . MET B 1 69 ? -11.5 -8.266 -19.109 1 89.56 69 MET B CA 1
ATOM 3474 C C . MET B 1 69 ? -11.461 -7.168 -18.062 1 89.56 69 MET B C 1
ATOM 3476 O O . MET B 1 69 ? -10.586 -6.301 -18.078 1 89.56 69 MET B O 1
ATOM 3480 N N . ALA B 1 70 ? -12.422 -7.219 -17.188 1 86 70 ALA B N 1
ATOM 3481 C CA . ALA B 1 70 ? -12.445 -6.324 -16.031 1 86 70 ALA B CA 1
ATOM 3482 C C . ALA B 1 70 ? -12.516 -7.113 -14.727 1 86 70 ALA B C 1
ATOM 3484 O O . ALA B 1 70 ? -13.32 -8.039 -14.602 1 86 70 ALA B O 1
ATOM 3485 N N . GLY B 1 71 ? -11.555 -6.848 -13.859 1 88.19 71 GLY B N 1
ATOM 3486 C CA . GLY B 1 71 ? -11.617 -7.383 -12.508 1 88.19 71 GLY B CA 1
ATOM 3487 C C . GLY B 1 71 ? -12.281 -6.438 -11.523 1 88.19 71 GLY B C 1
ATOM 3488 O O . GLY B 1 71 ? -11.961 -5.246 -11.484 1 88.19 71 GLY B O 1
ATOM 3489 N N . ILE B 1 72 ? -13.25 -6.918 -10.812 1 82.19 72 ILE B N 1
ATOM 3490 C CA . ILE B 1 72 ? -14 -6.137 -9.836 1 82.19 72 ILE B CA 1
ATOM 3491 C C . ILE B 1 72 ? -13.805 -6.738 -8.445 1 82.19 72 ILE B C 1
ATOM 3493 O O . ILE B 1 72 ? -14.094 -7.922 -8.227 1 82.19 72 ILE B O 1
ATOM 3497 N N . GLY B 1 73 ? -13.281 -5.891 -7.578 1 80.81 73 GLY B N 1
ATOM 3498 C CA . GLY B 1 73 ? -13.125 -6.457 -6.246 1 80.81 73 GLY B CA 1
ATOM 3499 C C . GLY B 1 73 ? -12.617 -5.453 -5.23 1 80.81 73 GLY B C 1
ATOM 3500 O O . GLY B 1 73 ? -12.477 -4.266 -5.535 1 80.81 73 GLY B O 1
ATOM 3501 N N . ASP B 1 74 ? -12.492 -5.945 -4.043 1 80.12 74 ASP B N 1
ATOM 3502 C CA . ASP B 1 74 ? -12.008 -5.121 -2.941 1 80.12 74 ASP B CA 1
ATOM 3503 C C . ASP B 1 74 ? -10.602 -5.535 -2.518 1 80.12 74 ASP B C 1
ATOM 3505 O O . ASP B 1 74 ? -10.117 -5.133 -1.458 1 80.12 74 ASP B O 1
ATOM 3509 N N . LEU B 1 75 ? -9.938 -6.305 -3.406 1 81.88 75 LEU B N 1
ATOM 3510 C CA . LEU B 1 75 ? -8.562 -6.719 -3.143 1 81.88 75 LEU B CA 1
ATOM 3511 C C . LEU B 1 75 ? -7.578 -5.645 -3.584 1 81.88 75 LEU B C 1
ATOM 3513 O O . LEU B 1 75 ? -7.973 -4.633 -4.164 1 81.88 75 LEU B O 1
ATOM 3517 N N . ASN B 1 76 ? -6.328 -5.887 -3.205 1 81.88 76 ASN B N 1
ATOM 3518 C CA . ASN B 1 76 ? -5.289 -4.973 -3.672 1 81.88 76 ASN B CA 1
ATOM 3519 C C . ASN B 1 76 ? -5.203 -4.957 -5.195 1 81.88 76 ASN B C 1
ATOM 3521 O O . ASN B 1 76 ? -5.344 -6 -5.84 1 81.88 76 ASN B O 1
ATOM 3525 N N . ASP B 1 77 ? -4.922 -3.803 -5.727 1 84.69 77 ASP B N 1
ATOM 3526 C CA . ASP B 1 77 ? -4.859 -3.623 -7.172 1 84.69 77 ASP B CA 1
ATOM 3527 C C . ASP B 1 77 ? -3.863 -4.594 -7.805 1 84.69 77 ASP B C 1
ATOM 3529 O O . ASP B 1 77 ? -4.113 -5.133 -8.883 1 84.69 77 ASP B O 1
ATOM 3533 N N . SER B 1 78 ? -2.73 -4.762 -7.125 1 85.5 78 SER B N 1
ATOM 3534 C CA . SER B 1 78 ? -1.689 -5.617 -7.684 1 85.5 78 SER B CA 1
ATOM 3535 C C . SER B 1 78 ? -2.16 -7.066 -7.785 1 85.5 78 SER B C 1
ATOM 3537 O O . SER B 1 78 ? -1.822 -7.77 -8.742 1 85.5 78 SER B O 1
ATOM 3539 N N . THR B 1 79 ? -2.924 -7.496 -6.812 1 87.62 79 THR B N 1
ATOM 3540 C CA . THR B 1 79 ? -3.445 -8.859 -6.812 1 87.62 79 THR B CA 1
ATOM 3541 C C . THR B 1 79 ? -4.43 -9.062 -7.961 1 87.62 79 THR B C 1
ATOM 3543 O O . THR B 1 79 ? -4.371 -10.07 -8.664 1 87.62 79 THR B O 1
ATOM 3546 N N . ILE B 1 80 ? -5.297 -8.102 -8.125 1 88.69 80 ILE B N 1
ATOM 3547 C CA . ILE B 1 80 ? -6.305 -8.188 -9.18 1 88.69 80 ILE B CA 1
ATOM 3548 C C . ILE B 1 80 ? -5.625 -8.172 -10.547 1 88.69 80 ILE B C 1
ATOM 3550 O O . ILE B 1 80 ? -5.984 -8.945 -11.438 1 88.69 80 ILE B O 1
ATOM 3554 N N . LYS B 1 81 ? -4.672 -7.324 -10.688 1 90.56 81 LYS B N 1
ATOM 3555 C CA . LYS B 1 81 ? -3.945 -7.223 -11.953 1 90.56 81 LYS B CA 1
ATOM 3556 C C . LYS B 1 81 ? -3.248 -8.539 -12.289 1 90.56 81 LYS B C 1
ATOM 3558 O O . LYS B 1 81 ? -3.324 -9.016 -13.422 1 90.56 81 LYS B O 1
ATOM 3563 N N . THR B 1 82 ? -2.572 -9.062 -11.281 1 91.75 82 THR B N 1
ATOM 3564 C CA . THR B 1 82 ? -1.87 -10.328 -11.484 1 91.75 82 THR B CA 1
ATOM 3565 C C . THR B 1 82 ? -2.854 -11.445 -11.812 1 91.75 82 THR B C 1
ATOM 3567 O O . THR B 1 82 ? -2.566 -12.312 -12.641 1 91.75 82 THR B O 1
ATOM 3570 N N . GLY B 1 83 ? -3.951 -11.438 -11.102 1 92.31 83 GLY B N 1
ATOM 3571 C CA . GLY B 1 83 ? -4.984 -12.414 -11.398 1 92.31 83 GLY B CA 1
ATOM 3572 C C . GLY B 1 83 ? -5.492 -12.328 -12.828 1 92.31 83 GLY B C 1
ATOM 3573 O O . GLY B 1 83 ? -5.668 -13.352 -13.492 1 92.31 83 GLY B O 1
ATOM 3574 N N . LEU B 1 84 ? -5.707 -11.125 -13.281 1 93.44 84 LEU B N 1
ATOM 3575 C CA . LEU B 1 84 ? -6.199 -10.922 -14.641 1 93.44 84 LEU B CA 1
ATOM 3576 C C . LEU B 1 84 ? -5.16 -11.367 -15.664 1 93.44 84 LEU B C 1
ATOM 3578 O O . LEU B 1 84 ? -5.508 -11.93 -16.703 1 93.44 84 LEU B O 1
ATOM 3582 N N . GLU B 1 85 ? -3.975 -11.094 -15.383 1 94.25 85 GLU B N 1
ATOM 3583 C CA . GLU B 1 85 ? -2.902 -11.539 -16.266 1 94.25 85 GLU B CA 1
ATOM 3584 C C . GLU B 1 85 ? -2.859 -13.062 -16.359 1 94.25 85 GLU B C 1
ATOM 3586 O O . GLU B 1 85 ? -2.645 -13.617 -17.438 1 94.25 85 GLU B O 1
ATOM 3591 N N . LEU B 1 86 ? -3.02 -13.633 -15.234 1 95.38 86 LEU B N 1
ATOM 3592 C CA . LEU B 1 86 ? -3.029 -15.094 -15.203 1 95.38 86 LEU B CA 1
ATOM 3593 C C . LEU B 1 86 ? -4.199 -15.648 -16 1 95.38 86 LEU B C 1
ATOM 3595 O O . LEU B 1 86 ? -4.039 -16.609 -16.766 1 95.38 86 LEU B O 1
ATOM 3599 N N . ILE B 1 87 ? -5.324 -15.062 -15.859 1 96.12 87 ILE B N 1
ATOM 3600 C CA . ILE B 1 87 ? -6.516 -15.508 -16.578 1 96.12 87 ILE B CA 1
ATOM 3601 C C . ILE B 1 87 ? -6.34 -15.281 -18.062 1 96.12 87 ILE B C 1
ATOM 3603 O O . ILE B 1 87 ? -6.715 -16.125 -18.891 1 96.12 87 ILE B O 1
ATOM 3607 N N . SER B 1 88 ? -5.789 -14.141 -18.391 1 95.62 88 SER B N 1
ATOM 3608 C CA . SER B 1 88 ? -5.5 -13.859 -19.797 1 95.62 88 SER B CA 1
ATOM 3609 C C . SER B 1 88 ? -4.574 -14.914 -20.391 1 95.62 88 SER B C 1
ATOM 3611 O O . SER B 1 88 ? -4.809 -15.406 -21.5 1 95.62 88 SER B O 1
ATOM 3613 N N . THR B 1 89 ? -3.557 -15.258 -19.656 1 95.94 89 THR B N 1
ATOM 3614 C CA . THR B 1 89 ? -2.623 -16.281 -20.109 1 95.94 89 THR B CA 1
ATOM 3615 C C . THR B 1 89 ? -3.32 -17.641 -20.234 1 95.94 89 THR B C 1
ATOM 3617 O O . THR B 1 89 ? -3.045 -18.391 -21.156 1 95.94 89 THR B O 1
ATOM 3620 N N . LEU B 1 90 ? -4.18 -17.906 -19.312 1 96.94 90 LEU B N 1
ATOM 3621 C CA . LEU B 1 90 ? -4.945 -19.141 -19.344 1 96.94 90 LEU B CA 1
ATOM 3622 C C . LEU B 1 90 ? -5.77 -19.234 -20.625 1 96.94 90 LEU B C 1
ATOM 3624 O O . LEU B 1 90 ? -5.777 -20.281 -21.297 1 96.94 90 LEU B O 1
ATOM 3628 N N . ILE B 1 91 ? -6.418 -18.188 -20.969 1 95.88 91 ILE B N 1
ATOM 3629 C CA . ILE B 1 91 ? -7.262 -18.172 -22.172 1 95.88 91 ILE B CA 1
ATOM 3630 C C . ILE B 1 91 ? -6.406 -18.375 -23.406 1 95.88 91 ILE B C 1
ATOM 3632 O O . ILE B 1 91 ? -6.766 -19.141 -24.297 1 95.88 91 ILE B O 1
ATOM 3636 N N . LYS B 1 92 ? -5.32 -17.734 -23.453 1 94.19 92 LYS B N 1
ATOM 3637 C CA . LYS B 1 92 ? -4.402 -17.906 -24.562 1 94.19 92 LYS B CA 1
ATOM 3638 C C . LYS B 1 92 ? -3.863 -19.328 -24.625 1 94.19 92 LYS B C 1
ATOM 3640 O O . LYS B 1 92 ? -3.617 -19.859 -25.703 1 94.19 92 LYS B O 1
ATOM 3645 N N . MET B 1 93 ? -3.688 -19.922 -23.469 1 96.06 93 MET B N 1
ATOM 3646 C CA . MET B 1 93 ? -3.158 -21.281 -23.375 1 96.06 93 MET B CA 1
ATOM 3647 C C . MET B 1 93 ? -4.164 -22.281 -23.906 1 96.06 93 MET B C 1
ATOM 3649 O O . MET B 1 93 ? -3.785 -23.281 -24.531 1 96.06 93 MET B O 1
ATOM 3653 N N . ILE B 1 94 ? -5.414 -22.062 -23.656 1 95.19 94 ILE B N 1
ATOM 3654 C CA . ILE B 1 94 ? -6.441 -23.047 -24 1 95.19 94 ILE B CA 1
ATOM 3655 C C . ILE B 1 94 ? -6.934 -22.797 -25.422 1 95.19 94 ILE B C 1
ATOM 3657 O O . ILE B 1 94 ? -7.09 -23.734 -26.203 1 95.19 94 ILE B O 1
ATOM 3661 N N . ILE B 1 95 ? -7.129 -21.562 -25.797 1 92.31 95 ILE B N 1
ATOM 3662 C CA . ILE B 1 95 ? -7.742 -21.25 -27.078 1 92.31 95 ILE B CA 1
ATOM 3663 C C . ILE B 1 95 ? -6.656 -20.953 -28.109 1 92.31 95 ILE B C 1
ATOM 3665 O O . ILE B 1 95 ? -6.816 -21.266 -29.297 1 92.31 95 ILE B O 1
ATOM 3669 N N . GLY B 1 96 ? -5.547 -20.406 -27.703 1 91.62 96 GLY B N 1
ATOM 3670 C CA . GLY B 1 96 ? -4.508 -19.969 -28.625 1 91.62 96 GLY B CA 1
ATOM 3671 C C . GLY B 1 96 ? -4.645 -18.516 -29.031 1 91.62 96 GLY B C 1
ATOM 3672 O O . GLY B 1 96 ? -5.75 -18.031 -29.297 1 91.62 96 GLY B O 1
ATOM 3673 N N . ASP B 1 97 ? -3.607 -17.891 -29.156 1 88.56 97 ASP B N 1
ATOM 3674 C CA . ASP B 1 97 ? -3.553 -16.469 -29.438 1 88.56 97 ASP B CA 1
ATOM 3675 C C . ASP B 1 97 ? -4.152 -16.141 -30.797 1 88.56 97 ASP B C 1
ATOM 3677 O O . ASP B 1 97 ? -4.922 -15.195 -30.953 1 88.56 97 ASP B O 1
ATOM 3681 N N . GLU B 1 98 ? -3.832 -16.875 -31.766 1 85.19 98 GLU B N 1
ATOM 3682 C CA . GLU B 1 98 ? -4.293 -16.656 -33.125 1 85.19 98 GLU B CA 1
ATOM 3683 C C . GLU B 1 98 ? -5.797 -16.875 -33.25 1 85.19 98 GLU B C 1
ATOM 3685 O O . GLU B 1 98 ? -6.473 -16.156 -34 1 85.19 98 GLU B O 1
ATOM 3690 N N . ASN B 1 99 ? -6.293 -17.828 -32.469 1 85.38 99 ASN B N 1
ATOM 3691 C CA . ASN B 1 99 ? -7.715 -18.156 -32.5 1 85.38 99 ASN B CA 1
ATOM 3692 C C . ASN B 1 99 ? -8.562 -17.062 -31.859 1 85.38 99 ASN B C 1
ATOM 3694 O O . ASN B 1 99 ? -9.711 -16.859 -32.25 1 85.38 99 ASN B O 1
ATOM 3698 N N . ILE B 1 100 ? -8.039 -16.391 -30.938 1 84.94 100 ILE B N 1
ATOM 3699 C CA . ILE B 1 100 ? -8.766 -15.336 -30.234 1 84.94 100 ILE B CA 1
ATOM 3700 C C . ILE B 1 100 ? -8.969 -14.141 -31.156 1 84.94 100 ILE B C 1
ATOM 3702 O O . ILE B 1 100 ? -10.016 -13.492 -31.125 1 84.94 100 ILE B O 1
ATOM 3706 N N . TYR B 1 101 ? -8.055 -13.883 -31.953 1 78.19 101 TYR B N 1
ATOM 3707 C CA . TYR B 1 101 ? -8.086 -12.734 -32.875 1 78.19 101 TYR B CA 1
ATOM 3708 C C . TYR B 1 101 ? -9.086 -12.961 -34 1 78.19 101 TYR B C 1
ATOM 3710 O O . TYR B 1 101 ? -9.719 -12.023 -34.469 1 78.19 101 TYR B O 1
ATOM 3718 N N . ASN B 1 102 ? -9.289 -14.109 -34.375 1 70.56 102 ASN B N 1
ATOM 3719 C CA . ASN B 1 102 ? -9.969 -14.375 -35.625 1 70.56 102 ASN B CA 1
ATOM 3720 C C . ASN B 1 102 ? -11.406 -14.844 -35.406 1 70.56 102 ASN B C 1
ATOM 3722 O O . ASN B 1 102 ? -12.188 -14.961 -36.344 1 70.56 102 ASN B O 1
ATOM 3726 N N . LYS B 1 103 ? -11.812 -14.969 -34.219 1 68.25 103 LYS B N 1
ATOM 3727 C CA . LYS B 1 103 ? -13.07 -15.672 -34.031 1 68.25 103 LYS B CA 1
ATOM 3728 C C . LYS B 1 103 ? -14.18 -14.711 -33.594 1 68.25 103 LYS B C 1
ATOM 3730 O O . LYS B 1 103 ? -13.914 -13.648 -33.031 1 68.25 103 LYS B O 1
ATOM 3735 N N . ASN B 1 104 ? -15.273 -15.125 -34.094 1 78.88 104 ASN B N 1
ATOM 3736 C CA . ASN B 1 104 ? -16.5 -14.43 -33.719 1 78.88 104 ASN B CA 1
ATOM 3737 C C . ASN B 1 104 ? -16.781 -14.609 -32.219 1 78.88 104 ASN B C 1
ATOM 3739 O O . ASN B 1 104 ? -16.297 -15.555 -31.594 1 78.88 104 ASN B O 1
ATOM 3743 N N . ALA B 1 105 ? -17.516 -13.82 -31.672 1 78.75 105 ALA B N 1
ATOM 3744 C CA . ALA B 1 105 ? -17.812 -13.781 -30.25 1 78.75 105 ALA B CA 1
ATOM 3745 C C . ALA B 1 105 ? -18.469 -15.078 -29.797 1 78.75 105 ALA B C 1
ATOM 3747 O O . ALA B 1 105 ? -18.156 -15.586 -28.719 1 78.75 105 ALA B O 1
ATOM 3748 N N . ASP B 1 106 ? -19.266 -15.664 -30.656 1 83.31 106 ASP B N 1
ATOM 3749 C CA . ASP B 1 106 ? -19.984 -16.875 -30.281 1 83.31 106 ASP B CA 1
ATOM 3750 C C . ASP B 1 106 ? -19.031 -18.078 -30.203 1 83.31 106 ASP B C 1
ATOM 3752 O O . ASP B 1 106 ? -19.188 -18.938 -29.328 1 83.31 106 ASP B O 1
ATOM 3756 N N . ARG B 1 107 ? -18.156 -18.125 -31.094 1 87.19 107 ARG B N 1
ATOM 3757 C CA . ARG B 1 107 ? -17.188 -19.219 -31.078 1 87.19 107 ARG B CA 1
ATOM 3758 C C . ARG B 1 107 ? -16.25 -19.109 -29.875 1 87.19 107 ARG B C 1
ATOM 3760 O O . ARG B 1 107 ? -15.922 -20.109 -29.234 1 87.19 107 ARG B O 1
ATOM 3767 N N . ILE B 1 108 ? -15.898 -17.953 -29.578 1 88.75 108 ILE B N 1
ATOM 3768 C CA . ILE B 1 108 ? -15.016 -17.719 -28.438 1 88.75 108 ILE B CA 1
ATOM 3769 C C . ILE B 1 108 ? -15.727 -18.141 -27.156 1 88.75 108 ILE B C 1
ATOM 3771 O O . ILE B 1 108 ? -15.102 -18.719 -26.266 1 88.75 108 ILE B O 1
ATOM 3775 N N . LYS B 1 109 ? -16.969 -17.844 -27.094 1 88.38 109 LYS B N 1
ATOM 3776 C CA . LYS B 1 109 ? -17.75 -18.203 -25.922 1 88.38 109 LYS B CA 1
ATOM 3777 C C . LYS B 1 109 ? -17.766 -19.703 -25.703 1 88.38 109 LYS B C 1
ATOM 3779 O O . LYS B 1 109 ? -17.734 -20.188 -24.562 1 88.38 109 LYS B O 1
ATOM 3784 N N . ARG B 1 110 ? -17.797 -20.422 -26.75 1 90.44 110 ARG B N 1
ATOM 3785 C CA . ARG B 1 110 ? -17.812 -21.875 -26.656 1 90.44 110 ARG B CA 1
ATOM 3786 C C . ARG B 1 110 ? -16.438 -22.406 -26.297 1 90.44 110 ARG B C 1
ATOM 3788 O O . ARG B 1 110 ? -16.312 -23.328 -25.469 1 90.44 110 ARG B O 1
ATOM 3795 N N . GLU B 1 111 ? -15.484 -21.844 -26.844 1 92.25 111 GLU B N 1
ATOM 3796 C CA . GLU B 1 111 ? -14.125 -22.344 -26.672 1 92.25 111 GLU B CA 1
ATOM 3797 C C . GLU B 1 111 ? -13.562 -21.984 -25.297 1 92.25 111 GLU B C 1
ATOM 3799 O O . GLU B 1 111 ? -12.602 -22.594 -24.828 1 92.25 111 GLU B O 1
ATOM 3804 N N . ILE B 1 112 ? -14.141 -20.984 -24.641 1 93.75 112 ILE B N 1
ATOM 3805 C CA . ILE B 1 112 ? -13.625 -20.516 -23.359 1 93.75 112 ILE B CA 1
ATOM 3806 C C . ILE B 1 112 ? -14.219 -21.344 -22.234 1 93.75 112 ILE B C 1
ATOM 3808 O O . ILE B 1 112 ? -13.734 -21.297 -21.094 1 93.75 112 ILE B O 1
ATOM 3812 N N . LYS B 1 113 ? -15.133 -22.094 -22.469 1 93.56 113 LYS B N 1
ATOM 3813 C CA . LYS B 1 113 ? -15.891 -22.844 -21.453 1 93.56 113 LYS B CA 1
ATOM 3814 C C . LYS B 1 113 ? -14.969 -23.703 -20.594 1 93.56 113 LYS B C 1
ATOM 3816 O O . LYS B 1 113 ? -15.109 -23.75 -19.375 1 93.56 113 LYS B O 1
ATOM 3821 N N . PRO B 1 114 ? -14.023 -24.375 -21.219 1 94.12 114 PRO B N 1
ATOM 3822 C CA . PRO B 1 114 ? -13.141 -25.203 -20.406 1 94.12 114 PRO B CA 1
ATOM 3823 C C . PRO B 1 114 ? -12.297 -24.391 -19.422 1 94.12 114 PRO B C 1
ATOM 3825 O O . PRO B 1 114 ? -11.758 -24.938 -18.469 1 94.12 114 PRO B O 1
ATOM 3828 N N . CYS B 1 115 ? -12.203 -23.141 -19.656 1 95.94 115 CYS B N 1
ATOM 3829 C CA . CYS B 1 115 ? -11.398 -22.281 -18.797 1 95.94 115 CYS B CA 1
ATOM 3830 C C . CYS B 1 115 ? -12.164 -21.891 -17.547 1 95.94 115 CYS B C 1
ATOM 3832 O O . CYS B 1 115 ? -11.562 -21.484 -16.547 1 95.94 115 CYS B O 1
ATOM 3834 N N . LEU B 1 116 ? -13.453 -21.922 -17.609 1 95.5 116 LEU B N 1
ATOM 3835 C CA . LEU B 1 116 ? -14.289 -21.312 -16.594 1 95.5 116 LEU B CA 1
ATOM 3836 C C . LEU B 1 116 ? -14.062 -21.969 -15.234 1 95.5 116 LEU B C 1
ATOM 3838 O O . LEU B 1 116 ? -13.875 -21.281 -14.227 1 95.5 116 LEU B O 1
ATOM 3842 N N . PRO B 1 117 ? -13.953 -23.281 -15.18 1 94.62 117 PRO B N 1
ATOM 3843 C CA . PRO B 1 117 ? -13.664 -23.875 -13.875 1 94.62 117 PRO B CA 1
ATOM 3844 C C . PRO B 1 117 ? -12.297 -23.484 -13.328 1 94.62 117 PRO B C 1
ATOM 3846 O O . PRO B 1 117 ? -12.125 -23.359 -12.109 1 94.62 117 PRO B O 1
ATOM 3849 N N . ILE B 1 118 ? -11.398 -23.391 -14.203 1 96.19 118 ILE B N 1
ATOM 3850 C CA . ILE B 1 118 ? -10.055 -23 -13.805 1 96.19 118 ILE B CA 1
ATOM 3851 C C . ILE B 1 118 ? -10.062 -21.562 -13.289 1 96.19 118 ILE B C 1
ATOM 3853 O O . ILE B 1 118 ? -9.414 -21.25 -12.281 1 96.19 118 ILE B O 1
ATOM 3857 N N . ILE B 1 119 ? -10.773 -20.688 -13.969 1 95.5 119 ILE B N 1
ATOM 3858 C CA . ILE B 1 119 ? -10.914 -19.312 -13.531 1 95.5 119 ILE B CA 1
ATOM 3859 C C . ILE B 1 119 ? -11.555 -19.266 -12.148 1 95.5 119 ILE B C 1
ATOM 3861 O O . ILE B 1 119 ? -11.094 -18.531 -11.266 1 95.5 119 ILE B O 1
ATOM 3865 N N . ASP B 1 120 ? -12.57 -20.062 -11.945 1 93.25 120 ASP B N 1
ATOM 3866 C CA . ASP B 1 120 ? -13.219 -20.125 -10.641 1 93.25 120 ASP B CA 1
ATOM 3867 C C . ASP B 1 120 ? -12.227 -20.547 -9.562 1 93.25 120 ASP B C 1
ATOM 3869 O O . ASP B 1 120 ? -12.266 -20.047 -8.438 1 93.25 120 ASP B O 1
ATOM 3873 N N . TYR B 1 121 ? -11.422 -21.484 -9.938 1 92.62 121 TYR B N 1
ATOM 3874 C CA . TYR B 1 121 ? -10.422 -21.969 -8.992 1 92.62 121 TYR B CA 1
ATOM 3875 C C . TYR B 1 121 ? -9.453 -20.859 -8.602 1 92.62 121 TYR B C 1
ATOM 3877 O O . TYR B 1 121 ? -9.109 -20.719 -7.422 1 92.62 121 TYR B O 1
ATOM 3885 N N . ILE B 1 122 ? -9.047 -20.109 -9.539 1 92.19 122 ILE B N 1
ATOM 3886 C CA . ILE B 1 122 ? -8.133 -19 -9.312 1 92.19 122 ILE B CA 1
ATOM 3887 C C . ILE B 1 122 ? -8.805 -17.953 -8.43 1 92.19 122 ILE B C 1
ATOM 3889 O O . ILE B 1 122 ? -8.211 -17.469 -7.465 1 92.19 122 ILE B O 1
ATOM 3893 N N . LEU B 1 123 ? -10.055 -17.641 -8.703 1 90.06 123 LEU B N 1
ATOM 3894 C CA . LEU B 1 123 ? -10.789 -16.609 -7.961 1 90.06 123 LEU B CA 1
ATOM 3895 C C . LEU B 1 123 ? -11.023 -17.047 -6.52 1 90.06 123 LEU B C 1
ATOM 3897 O O . LEU B 1 123 ? -10.93 -16.234 -5.598 1 90.06 123 LEU B O 1
ATOM 3901 N N . LYS B 1 124 ? -11.266 -18.281 -6.352 1 87.44 124 LYS B N 1
ATOM 3902 C CA . LYS B 1 124 ? -11.5 -18.812 -5.012 1 87.44 124 LYS B CA 1
ATOM 3903 C C . LYS B 1 124 ? -10.227 -18.75 -4.172 1 87.44 124 LYS B C 1
ATOM 3905 O O . LYS B 1 124 ? -10.281 -18.516 -2.961 1 87.44 124 LYS B O 1
ATOM 3910 N N . SER B 1 125 ? -9.164 -19.031 -4.809 1 85.19 125 SER B N 1
ATOM 3911 C CA . SER B 1 125 ? -7.883 -19 -4.105 1 85.19 125 SER B CA 1
ATOM 3912 C C . SER B 1 125 ? -7.555 -17.594 -3.623 1 85.19 125 SER B C 1
ATOM 3914 O O . SER B 1 125 ? -6.82 -17.422 -2.648 1 85.19 125 SER B O 1
ATOM 3916 N N . LEU B 1 126 ? -8.07 -16.625 -4.234 1 81.31 126 LEU B N 1
ATOM 3917 C CA . LEU B 1 126 ? -7.77 -15.234 -3.916 1 81.31 126 LEU B CA 1
ATOM 3918 C C . LEU B 1 126 ? -8.648 -14.742 -2.773 1 81.31 126 LEU B C 1
ATOM 3920 O O . LEU B 1 126 ? -8.344 -13.719 -2.148 1 81.31 126 LEU B O 1
ATOM 3924 N N . THR B 1 127 ? -9.68 -15.344 -2.508 1 74 127 THR B N 1
ATOM 3925 C CA . THR B 1 127 ? -10.586 -14.922 -1.442 1 74 127 THR B CA 1
ATOM 3926 C C . THR B 1 127 ? -10.156 -15.523 -0.106 1 74 127 THR B C 1
ATOM 3928 O O . THR B 1 127 ? -10.656 -15.117 0.948 1 74 127 THR B O 1
ATOM 3931 N N . SER B 1 128 ? -9.203 -16.391 -0.161 1 71.81 128 SER B N 1
ATOM 3932 C CA . SER B 1 128 ? -8.797 -17.062 1.066 1 71.81 128 SER B CA 1
ATOM 3933 C C . SER B 1 128 ? -7.84 -16.188 1.88 1 71.81 128 SER B C 1
ATOM 3935 O O . SER B 1 128 ? -7.254 -15.242 1.354 1 71.81 128 SER B O 1
ATOM 3937 N N . VAL B 1 129 ? -7.816 -16.328 3.178 1 66.69 129 VAL B N 1
ATOM 3938 C CA . VAL B 1 129 ? -6.992 -15.594 4.129 1 66.69 129 VAL B CA 1
ATOM 3939 C C . VAL B 1 129 ? -5.582 -16.172 4.16 1 66.69 129 VAL B C 1
ATOM 3941 O O . VAL B 1 129 ? -4.746 -15.758 4.957 1 66.69 129 VAL B O 1
ATOM 3944 N N . THR B 1 130 ? -5.273 -16.938 3.117 1 74.44 130 THR B N 1
ATOM 3945 C CA . THR B 1 130 ? -3.973 -17.609 3.113 1 74.44 130 THR B CA 1
ATOM 3946 C C . THR B 1 130 ? -2.975 -16.828 2.256 1 74.44 130 THR B C 1
ATOM 3948 O O . THR B 1 130 ? -3.324 -15.812 1.651 1 74.44 130 THR B O 1
ATOM 3951 N N . ILE B 1 131 ? -1.773 -17.188 2.438 1 77 131 ILE B N 1
ATOM 3952 C CA . ILE B 1 131 ? -0.677 -16.469 1.797 1 77 131 ILE B CA 1
ATOM 3953 C C . ILE B 1 131 ? -0.831 -16.547 0.279 1 77 131 ILE B C 1
ATOM 3955 O O . ILE B 1 131 ? -0.267 -15.719 -0.449 1 77 131 ILE B O 1
ATOM 3959 N N . GLU B 1 132 ? -1.594 -17.516 -0.12 1 77.44 132 GLU B N 1
ATOM 3960 C CA . GLU B 1 132 ? -1.771 -17.75 -1.551 1 77.44 132 GLU B CA 1
ATOM 3961 C C . GLU B 1 132 ? -2.412 -16.531 -2.225 1 77.44 132 GLU B C 1
ATOM 3963 O O . GLU B 1 132 ? -2.148 -16.266 -3.396 1 77.44 132 GLU B O 1
ATOM 3968 N N . ALA B 1 133 ? -3.195 -15.852 -1.488 1 75.44 133 ALA B N 1
ATOM 3969 C CA . ALA B 1 133 ? -3.875 -14.688 -2.035 1 75.44 133 ALA B CA 1
ATOM 3970 C C . ALA B 1 133 ? -2.875 -13.602 -2.422 1 75.44 133 ALA B C 1
ATOM 3972 O O . ALA B 1 133 ? -3.125 -12.812 -3.34 1 75.44 133 ALA B O 1
ATOM 3973 N N . HIS B 1 134 ? -1.734 -13.742 -1.801 1 77.56 134 HIS B N 1
ATOM 3974 C CA . HIS B 1 134 ? -0.725 -12.711 -2.035 1 77.56 134 HIS B CA 1
ATOM 3975 C C . HIS B 1 134 ? 0.351 -13.211 -2.998 1 77.56 134 HIS B C 1
ATOM 3977 O O . HIS B 1 134 ? 1.2 -12.43 -3.438 1 77.56 134 HIS B O 1
ATOM 3983 N N . LEU B 1 135 ? 0.307 -14.414 -3.209 1 85.12 135 LEU B N 1
ATOM 3984 C CA . LEU B 1 135 ? 1.295 -15.047 -4.074 1 85.12 135 LEU B CA 1
ATOM 3985 C C . LEU B 1 135 ? 0.616 -15.805 -5.211 1 85.12 135 LEU B C 1
ATOM 3987 O O . LEU B 1 135 ? 0.91 -16.984 -5.441 1 85.12 135 LEU B O 1
ATOM 3991 N N . ILE B 1 136 ? -0.173 -15.102 -5.922 1 84.62 136 ILE B N 1
ATOM 3992 C CA . ILE B 1 136 ? -1.047 -15.742 -6.895 1 84.62 136 ILE B CA 1
ATOM 3993 C C . ILE B 1 136 ? -0.209 -16.344 -8.023 1 84.62 136 ILE B C 1
ATOM 3995 O O . ILE B 1 136 ? -0.574 -17.359 -8.602 1 84.62 136 ILE B O 1
ATOM 3999 N N . ASN B 1 137 ? 0.894 -15.672 -8.383 1 87.5 137 ASN B N 1
ATOM 4000 C CA . ASN B 1 137 ? 1.696 -16.156 -9.5 1 87.5 137 ASN B CA 1
ATOM 4001 C C . ASN B 1 137 ? 2.896 -16.969 -9.016 1 87.5 137 ASN B C 1
ATOM 4003 O O . ASN B 1 137 ? 3.791 -17.281 -9.797 1 87.5 137 ASN B O 1
ATOM 4007 N N . VAL B 1 138 ? 2.941 -17.203 -7.746 1 92.75 138 VAL B N 1
ATOM 4008 C CA . VAL B 1 138 ? 4.043 -17.969 -7.172 1 92.75 138 VAL B CA 1
ATOM 4009 C C . VAL B 1 138 ? 3.582 -19.391 -6.891 1 92.75 138 VAL B C 1
ATOM 4011 O O . VAL B 1 138 ? 2.451 -19.609 -6.449 1 92.75 138 VAL B O 1
ATOM 4014 N N . ILE B 1 139 ? 4.395 -20.359 -7.125 1 95.25 139 ILE B N 1
ATOM 4015 C CA . ILE B 1 139 ? 4.035 -21.766 -7.012 1 95.25 139 ILE B CA 1
ATOM 4016 C C . ILE B 1 139 ? 4.418 -22.281 -5.629 1 95.25 139 ILE B C 1
ATOM 4018 O O . ILE B 1 139 ? 5.523 -22.031 -5.148 1 95.25 139 ILE B O 1
ATOM 4022 N N . GLU B 1 140 ? 3.51 -22.922 -5.016 1 94 140 GLU B N 1
ATOM 4023 C CA . GLU B 1 140 ? 3.814 -23.578 -3.744 1 94 140 GLU B CA 1
ATOM 4024 C C . GLU B 1 140 ? 4.535 -24.906 -3.963 1 94 140 GLU B C 1
ATOM 4026 O O . GLU B 1 140 ? 4.09 -25.734 -4.758 1 94 140 GLU B O 1
ATOM 4031 N N . THR B 1 141 ? 5.609 -25.047 -3.266 1 93.44 141 THR B N 1
ATOM 4032 C CA . THR B 1 141 ? 6.402 -26.266 -3.4 1 93.44 141 THR B CA 1
ATOM 4033 C C . THR B 1 141 ? 6.523 -26.984 -2.059 1 93.44 141 THR B C 1
ATOM 4035 O O . THR B 1 141 ? 6.207 -26.406 -1.013 1 93.44 141 THR B O 1
ATOM 4038 N N . GLN B 1 142 ? 6.828 -28.203 -2.148 1 89.94 142 GLN B N 1
ATOM 4039 C CA . GLN B 1 142 ? 7.047 -29.031 -0.964 1 89.94 142 GLN B CA 1
ATOM 4040 C C . GLN B 1 142 ? 8.281 -29.906 -1.13 1 89.94 142 GLN B C 1
ATOM 4042 O O . GLN B 1 142 ? 8.5 -30.484 -2.201 1 89.94 142 GLN B O 1
ATOM 4047 N N . SER B 1 143 ? 9.055 -29.875 -0.099 1 84.94 143 SER B N 1
ATOM 4048 C CA . SER B 1 143 ? 10.227 -30.75 -0.122 1 84.94 143 SER B CA 1
ATOM 4049 C C . SER B 1 143 ? 9.859 -32.156 0.294 1 84.94 143 SER B C 1
ATOM 4051 O O . SER B 1 143 ? 8.977 -32.375 1.136 1 84.94 143 SER B O 1
ATOM 4053 N N . MET B 1 144 ? 10.539 -33.062 -0.356 1 86.44 144 MET B N 1
ATOM 4054 C CA . MET B 1 144 ? 10.32 -34.469 -0.048 1 86.44 144 MET B CA 1
ATOM 4055 C C . MET B 1 144 ? 11.508 -35.062 0.704 1 86.44 144 MET B C 1
ATOM 4057 O O . MET B 1 144 ? 12.602 -34.5 0.695 1 86.44 144 MET B O 1
ATOM 4061 N N . LYS B 1 145 ? 11.273 -36.156 1.4 1 81.94 145 LYS B N 1
ATOM 4062 C CA . LYS B 1 145 ? 12.32 -36.781 2.188 1 81.94 145 LYS B CA 1
ATOM 4063 C C . LYS B 1 145 ? 13.492 -37.219 1.303 1 81.94 145 LYS B C 1
ATOM 4065 O O . LYS B 1 145 ? 14.648 -37.062 1.679 1 81.94 145 LYS B O 1
ATOM 4070 N N . ASP B 1 146 ? 13.148 -37.75 0.123 1 85.44 146 ASP B N 1
ATOM 4071 C CA . ASP B 1 146 ? 14.172 -38.156 -0.829 1 85.44 146 ASP B CA 1
ATOM 4072 C C . ASP B 1 146 ? 14 -37.438 -2.168 1 85.44 146 ASP B C 1
ATOM 4074 O O . ASP B 1 146 ? 13.609 -38.062 -3.16 1 85.44 146 ASP B O 1
ATOM 4078 N N . ASN B 1 147 ? 14.492 -36.312 -2.203 1 87 147 ASN B N 1
ATOM 4079 C CA . ASN B 1 147 ? 14.32 -35.469 -3.395 1 87 147 ASN B CA 1
ATOM 4080 C C . ASN B 1 147 ? 15.18 -35.969 -4.555 1 87 147 ASN B C 1
ATOM 4082 O O . ASN B 1 147 ? 14.758 -35.906 -5.711 1 87 147 ASN B O 1
ATOM 4086 N N . LYS B 1 148 ? 16.25 -36.469 -4.191 1 88.31 148 LYS B N 1
ATOM 4087 C CA . LYS B 1 148 ? 17.172 -36.938 -5.23 1 88.31 148 LYS B CA 1
ATOM 4088 C C . LYS B 1 148 ? 16.578 -38.125 -5.98 1 88.31 148 LYS B C 1
ATOM 4090 O O . LYS B 1 148 ? 16.625 -38.188 -7.211 1 88.31 148 LYS B O 1
ATOM 4095 N N . SER B 1 149 ? 16.031 -39.031 -5.188 1 91.06 149 SER B N 1
ATOM 4096 C CA . SER B 1 149 ? 15.438 -40.219 -5.801 1 91.06 149 SER B CA 1
ATOM 4097 C C . SER B 1 149 ? 14.234 -39.844 -6.656 1 91.06 149 SER B C 1
ATOM 4099 O O . SER B 1 149 ? 14.031 -40.438 -7.73 1 91.06 149 SER B O 1
ATOM 4101 N N . LEU B 1 150 ? 13.547 -38.969 -6.203 1 91.69 150 LEU B N 1
ATOM 4102 C CA . LEU B 1 150 ? 12.352 -38.531 -6.93 1 91.69 150 LEU B CA 1
ATOM 4103 C C . LEU B 1 150 ? 12.734 -37.844 -8.234 1 91.69 150 LEU B C 1
ATOM 4105 O O . LEU B 1 150 ? 12.125 -38.125 -9.281 1 91.69 150 LEU B O 1
ATOM 4109 N N . ASN B 1 151 ? 13.711 -37.062 -8.172 1 92.94 151 ASN B N 1
ATOM 4110 C CA . ASN B 1 151 ? 14.18 -36.344 -9.367 1 92.94 151 ASN B CA 1
ATOM 4111 C C . ASN B 1 151 ? 14.758 -37.312 -10.391 1 92.94 151 ASN B C 1
ATOM 4113 O O . ASN B 1 151 ? 14.562 -37.156 -11.594 1 92.94 151 ASN B O 1
ATOM 4117 N N . ASN B 1 152 ? 15.469 -38.25 -9.883 1 94 152 ASN B N 1
ATOM 4118 C CA . ASN B 1 152 ? 16.031 -39.25 -10.773 1 94 152 ASN B CA 1
ATOM 4119 C C . ASN B 1 152 ? 14.922 -40.062 -11.484 1 94 152 ASN B C 1
ATOM 4121 O O . ASN B 1 152 ? 15.016 -40.312 -12.68 1 94 152 ASN B O 1
ATOM 4125 N N . CYS B 1 153 ? 13.977 -40.406 -10.719 1 94.88 153 CYS B N 1
ATOM 4126 C CA . CYS B 1 153 ? 12.852 -41.125 -11.289 1 94.88 153 CYS B CA 1
A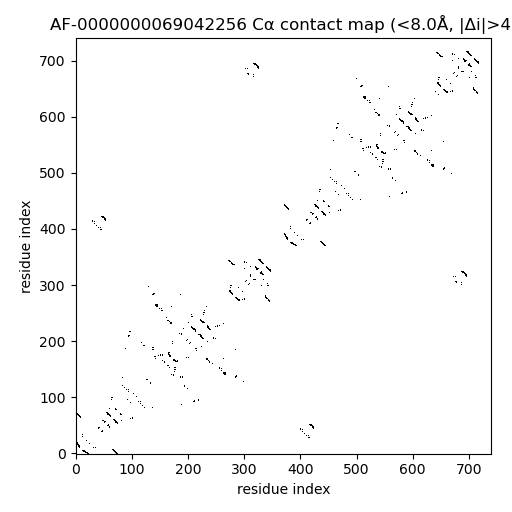TOM 4127 C C . CYS B 1 153 ? 12.117 -40.281 -12.312 1 94.88 153 CYS B C 1
ATOM 4129 O O . CYS B 1 153 ? 11.727 -40.781 -13.375 1 94.88 153 CYS B O 1
ATOM 4131 N N . LEU B 1 154 ? 11.945 -39.062 -12.039 1 96.31 154 LEU B N 1
ATOM 4132 C CA . LEU B 1 154 ? 11.273 -38.156 -12.945 1 96.31 154 LEU B CA 1
ATOM 4133 C C . LEU B 1 154 ? 12.062 -38 -14.234 1 96.31 154 LEU B C 1
ATOM 4135 O O . LEU B 1 154 ? 11.484 -37.969 -15.328 1 96.31 154 LEU B O 1
ATOM 4139 N N . ASN B 1 155 ? 13.344 -37.844 -14.117 1 96.12 155 ASN B N 1
ATOM 4140 C CA . ASN B 1 155 ? 14.188 -37.719 -15.297 1 96.12 155 ASN B CA 1
ATOM 4141 C C . ASN B 1 155 ? 14.164 -38.969 -16.156 1 96.12 155 ASN B C 1
ATOM 4143 O O . ASN B 1 155 ? 14.188 -38.875 -17.391 1 96.12 155 ASN B O 1
ATOM 4147 N N . ASN B 1 156 ? 14.141 -40.062 -15.523 1 95.81 156 ASN B N 1
ATOM 4148 C CA . ASN B 1 156 ? 14.016 -41.312 -16.266 1 95.81 156 ASN B CA 1
ATOM 4149 C C . ASN B 1 156 ? 12.688 -41.375 -17.016 1 95.81 156 ASN B C 1
ATOM 4151 O O . ASN B 1 156 ? 12.641 -41.844 -18.156 1 95.81 156 ASN B O 1
ATOM 4155 N N . TRP B 1 157 ? 11.703 -41.031 -16.312 1 97.12 157 TRP B N 1
ATOM 4156 C CA . TRP B 1 157 ? 10.391 -41.031 -16.953 1 97.12 157 TRP B CA 1
ATOM 4157 C C . TRP B 1 157 ? 10.367 -40.031 -18.125 1 97.12 157 TRP B C 1
ATOM 4159 O O . TRP B 1 157 ? 9.781 -40.344 -19.172 1 97.12 157 TRP B O 1
ATOM 4169 N N . SER B 1 158 ? 10.914 -38.875 -17.906 1 97.12 158 SER B N 1
ATOM 4170 C CA . SER B 1 158 ? 11.016 -37.875 -18.969 1 97.12 158 SER B CA 1
ATOM 4171 C C . SER B 1 158 ? 11.672 -38.438 -20.219 1 97.12 158 SER B C 1
ATOM 4173 O O . SER B 1 158 ? 11.242 -38.156 -21.344 1 97.12 158 SER B O 1
ATOM 4175 N N . GLU B 1 159 ? 12.703 -39.25 -20.047 1 96.19 159 GLU B N 1
ATOM 4176 C CA . GLU B 1 159 ? 13.383 -39.906 -21.172 1 96.19 159 GLU B CA 1
ATOM 4177 C C . GLU B 1 159 ? 12.492 -40.938 -21.828 1 96.19 159 GLU B C 1
ATOM 4179 O O . GLU B 1 159 ? 12.492 -41.094 -23.047 1 96.19 159 GLU B O 1
ATOM 4184 N N . THR B 1 160 ? 11.797 -41.625 -21.016 1 95.44 160 THR B N 1
ATOM 4185 C CA . THR B 1 160 ? 10.938 -42.719 -21.5 1 95.44 160 THR B CA 1
ATOM 4186 C C . THR B 1 160 ? 9.836 -42.156 -22.406 1 95.44 160 THR B C 1
ATOM 4188 O O . THR B 1 160 ? 9.508 -42.75 -23.422 1 95.44 160 THR B O 1
ATOM 4191 N N . ILE B 1 161 ? 9.234 -41 -22.016 1 95.75 161 ILE B N 1
ATOM 4192 C CA . ILE B 1 161 ? 8.102 -40.469 -22.766 1 95.75 161 ILE B CA 1
ATOM 4193 C C . ILE B 1 161 ? 8.594 -39.406 -23.75 1 95.75 161 ILE B C 1
ATOM 4195 O O . ILE B 1 161 ? 7.793 -38.781 -24.469 1 95.75 161 ILE B O 1
ATOM 4199 N N . CYS B 1 162 ? 9.859 -39.094 -23.797 1 94.62 162 CYS B N 1
ATOM 4200 C CA . CYS B 1 162 ? 10.5 -38.156 -24.719 1 94.62 162 CYS B CA 1
ATOM 4201 C C . CYS B 1 162 ? 9.922 -36.75 -24.562 1 94.62 162 CYS B C 1
ATOM 4203 O O . CYS B 1 162 ? 9.516 -36.156 -25.547 1 94.62 162 CYS B O 1
ATOM 4205 N N . SER B 1 163 ? 9.789 -36.312 -23.312 1 96.12 163 SER B N 1
ATOM 4206 C CA . SER B 1 163 ? 9.375 -34.938 -23.016 1 96.12 163 SER B CA 1
ATOM 4207 C C . SER B 1 163 ? 10.328 -34.281 -22.016 1 96.12 163 SER B C 1
ATOM 4209 O O . SER B 1 163 ? 10.703 -34.906 -21.016 1 96.12 163 SER B O 1
ATOM 4211 N N . ASP B 1 164 ? 10.68 -33.125 -22.266 1 95.31 164 ASP B N 1
ATOM 4212 C CA . ASP B 1 164 ? 11.602 -32.375 -21.406 1 95.31 164 ASP B CA 1
ATOM 4213 C C . ASP B 1 164 ? 10.844 -31.578 -20.344 1 95.31 164 ASP B C 1
ATOM 4215 O O . ASP B 1 164 ? 11.453 -30.984 -19.453 1 95.31 164 ASP B O 1
ATOM 4219 N N . LEU B 1 165 ? 9.562 -31.562 -20.469 1 97.69 165 LEU B N 1
ATOM 4220 C CA . LEU B 1 165 ? 8.742 -30.797 -19.531 1 97.69 165 LEU B CA 1
ATOM 4221 C C . LEU B 1 165 ? 7.883 -31.734 -18.672 1 97.69 165 LEU B C 1
ATOM 4223 O O . LEU B 1 165 ? 6.742 -32.031 -19.031 1 97.69 165 LEU B O 1
ATOM 4227 N N . CYS B 1 166 ? 8.398 -32.219 -17.594 1 98.31 166 CYS B N 1
ATOM 4228 C CA . CYS B 1 166 ? 7.715 -33.156 -16.688 1 98.31 166 CYS B CA 1
ATOM 4229 C C . CYS B 1 166 ? 7.77 -32.625 -15.25 1 98.31 166 CYS B C 1
ATOM 4231 O O . CYS B 1 166 ? 8.711 -31.922 -14.875 1 98.31 166 CYS B O 1
ATOM 4233 N N . TRP B 1 167 ? 6.738 -32.938 -14.508 1 98.19 167 TRP B N 1
ATOM 4234 C CA . TRP B 1 167 ? 6.738 -32.531 -13.109 1 98.19 167 TRP B CA 1
ATOM 4235 C C . TRP B 1 167 ? 5.828 -33.406 -12.273 1 98.19 167 TRP B C 1
ATOM 4237 O O . TRP B 1 167 ? 5.07 -34.219 -12.828 1 98.19 167 TRP B O 1
ATOM 4247 N N . ILE B 1 168 ? 5.992 -33.344 -10.93 1 96.88 168 ILE B N 1
ATOM 4248 C CA . ILE B 1 168 ? 5.23 -34.156 -10 1 96.88 168 ILE B CA 1
ATOM 4249 C C . ILE B 1 168 ? 4.527 -33.25 -8.977 1 96.88 168 ILE B C 1
ATOM 4251 O O . ILE B 1 168 ? 5.113 -32.281 -8.492 1 96.88 168 ILE B O 1
ATOM 4255 N N . ILE B 1 169 ? 3.301 -33.5 -8.742 1 96.62 169 ILE B N 1
ATOM 4256 C CA . ILE B 1 169 ? 2.502 -32.781 -7.746 1 96.62 169 ILE B CA 1
ATOM 4257 C C . ILE B 1 169 ? 2.148 -33.75 -6.598 1 96.62 169 ILE B C 1
ATOM 4259 O O . ILE B 1 169 ? 1.616 -34.812 -6.824 1 96.62 169 ILE B O 1
ATOM 4263 N N . VAL B 1 170 ? 2.467 -33.375 -5.375 1 94.44 170 VAL B N 1
ATOM 4264 C CA . VAL B 1 170 ? 2.113 -34.156 -4.188 1 94.44 170 VAL B CA 1
ATOM 4265 C C . VAL B 1 170 ? 1.293 -33.281 -3.236 1 94.44 170 VAL B C 1
ATOM 4267 O O . VAL B 1 170 ? 1.739 -32.219 -2.826 1 94.44 170 VAL B O 1
ATOM 4270 N N . ASP B 1 171 ? 0.134 -33.688 -2.869 1 92.88 171 ASP B N 1
ATOM 4271 C CA . ASP B 1 171 ? -0.758 -32.938 -1.981 1 92.88 171 ASP B CA 1
ATOM 4272 C C . ASP B 1 171 ? -0.964 -31.516 -2.475 1 92.88 171 ASP B C 1
ATOM 4274 O O . ASP B 1 171 ? -0.786 -30.562 -1.717 1 92.88 171 ASP B O 1
ATOM 4278 N N . LYS B 1 172 ? -1.156 -31.375 -3.811 1 93.75 172 LYS B N 1
ATOM 4279 C CA . LYS B 1 172 ? -1.524 -30.156 -4.508 1 93.75 172 LYS B CA 1
ATOM 4280 C C . LYS B 1 172 ? -0.352 -29.172 -4.559 1 93.75 172 LYS B C 1
ATOM 4282 O O . LYS B 1 172 ? -0.533 -28 -4.859 1 93.75 172 LYS B O 1
ATOM 4287 N N . LYS B 1 173 ? 0.854 -29.719 -4.242 1 94.75 173 LYS B N 1
ATOM 4288 C CA . LYS B 1 173 ? 2.064 -28.906 -4.273 1 94.75 173 LYS B CA 1
ATOM 4289 C C . LYS B 1 173 ? 3.096 -29.484 -5.234 1 94.75 173 LYS B C 1
ATOM 4291 O O . LYS B 1 173 ? 3.188 -30.703 -5.387 1 94.75 173 LYS B O 1
ATOM 4296 N N . LEU B 1 174 ? 3.822 -28.594 -5.836 1 96.38 174 LEU B N 1
ATOM 4297 C CA . LEU B 1 174 ? 4.879 -29.062 -6.727 1 96.38 174 LEU B CA 1
ATOM 4298 C C . LEU B 1 174 ? 6.027 -29.672 -5.938 1 96.38 174 LEU B C 1
ATOM 4300 O O . LEU B 1 174 ? 6.535 -29.078 -4.992 1 96.38 174 LEU B O 1
ATOM 4304 N N . SER B 1 175 ? 6.461 -30.844 -6.309 1 94.31 175 SER B N 1
ATOM 4305 C CA . SER B 1 175 ? 7.488 -31.547 -5.551 1 94.31 175 SER B CA 1
ATOM 4306 C C . SER B 1 175 ? 8.758 -31.719 -6.375 1 94.31 175 SER B C 1
ATOM 4308 O O . SER B 1 175 ? 9.859 -31.75 -5.824 1 94.31 175 SER B O 1
ATOM 4310 N N . ALA B 1 176 ? 8.57 -31.906 -7.648 1 94.5 176 ALA B N 1
ATOM 4311 C CA . ALA B 1 176 ? 9.711 -32.062 -8.539 1 94.5 176 ALA B CA 1
ATOM 4312 C C . ALA B 1 176 ? 9.359 -31.656 -9.969 1 94.5 176 ALA B C 1
ATOM 4314 O O . ALA B 1 176 ? 8.211 -31.766 -10.391 1 94.5 176 ALA B O 1
ATOM 4315 N N . ALA B 1 177 ? 10.352 -31.188 -10.664 1 96.56 177 ALA B N 1
ATOM 4316 C CA . ALA B 1 177 ? 10.195 -30.812 -12.062 1 96.56 177 ALA B CA 1
ATOM 4317 C C . ALA B 1 177 ? 11.523 -30.891 -12.805 1 96.56 177 ALA B C 1
ATOM 4319 O O . ALA B 1 177 ? 12.586 -30.766 -12.195 1 96.56 177 ALA B O 1
ATOM 4320 N N . THR B 1 178 ? 11.43 -31.156 -14.055 1 96.88 178 THR B N 1
ATOM 4321 C CA . THR B 1 178 ? 12.641 -31.203 -14.875 1 96.88 178 THR B CA 1
ATOM 4322 C C . THR B 1 178 ? 13.227 -29.797 -15.039 1 96.88 178 THR B C 1
ATOM 4324 O O . THR B 1 178 ? 12.539 -28.797 -14.828 1 96.88 178 THR B O 1
ATOM 4327 N N . LYS B 1 179 ? 14.477 -29.719 -15.414 1 94.38 179 LYS B N 1
ATOM 4328 C CA . LYS B 1 179 ? 15.195 -28.453 -15.555 1 94.38 179 LYS B CA 1
ATOM 4329 C C . LYS B 1 179 ? 14.508 -27.547 -16.578 1 94.38 179 LYS B C 1
ATOM 4331 O O . LYS B 1 179 ? 14.336 -26.344 -16.328 1 94.38 179 LYS B O 1
ATOM 4336 N N . ASP B 1 180 ? 14.109 -28.078 -17.672 1 95.62 180 ASP B N 1
ATOM 4337 C CA . ASP B 1 180 ? 13.484 -27.312 -18.734 1 95.62 180 ASP B CA 1
ATOM 4338 C C . ASP B 1 180 ? 12.141 -26.734 -18.281 1 95.62 180 ASP B C 1
ATOM 4340 O O . ASP B 1 180 ? 11.719 -25.672 -18.75 1 95.62 180 ASP B O 1
ATOM 4344 N N . TRP B 1 181 ? 11.547 -27.453 -17.406 1 96.44 181 TRP B N 1
ATOM 4345 C CA . TRP B 1 181 ? 10.273 -26.984 -16.875 1 96.44 181 TRP B CA 1
ATOM 4346 C C . TRP B 1 181 ? 10.445 -25.656 -16.156 1 96.44 181 TRP B C 1
ATOM 4348 O O . TRP B 1 181 ? 9.609 -24.75 -16.281 1 96.44 181 TRP B O 1
ATOM 4358 N N . TRP B 1 182 ? 11.5 -25.453 -15.5 1 94 182 TRP B N 1
ATOM 4359 C CA . TRP B 1 182 ? 11.773 -24.25 -14.711 1 94 182 TRP B CA 1
ATOM 4360 C C . TRP B 1 182 ? 12.117 -23.078 -15.617 1 94 182 TRP B C 1
ATOM 4362 O O . TRP B 1 182 ? 12.102 -21.922 -15.172 1 94 182 TRP B O 1
ATOM 4372 N N . ASP B 1 183 ? 12.344 -23.375 -16.812 1 94.38 183 ASP B N 1
ATOM 4373 C CA . ASP B 1 183 ? 12.695 -22.312 -17.75 1 94.38 183 ASP B CA 1
ATOM 4374 C C . ASP B 1 183 ? 11.445 -21.719 -18.391 1 94.38 183 ASP B C 1
ATOM 4376 O O . ASP B 1 183 ? 11.523 -20.688 -19.062 1 94.38 183 ASP B O 1
ATOM 4380 N N . LEU B 1 184 ? 10.336 -22.406 -18.141 1 94.62 184 LEU B N 1
ATOM 4381 C CA . LEU B 1 184 ? 9.086 -21.875 -18.656 1 94.62 184 LEU B CA 1
ATOM 4382 C C . LEU B 1 184 ? 8.742 -20.531 -18 1 94.62 184 LEU B C 1
ATOM 4384 O O . LEU B 1 184 ? 9.234 -20.234 -16.906 1 94.62 184 LEU B O 1
ATOM 4388 N N . HIS B 1 185 ? 7.984 -19.766 -18.734 1 95.19 185 HIS B N 1
ATOM 4389 C CA . HIS B 1 185 ? 7.5 -18.531 -18.141 1 95.19 185 HIS B CA 1
ATOM 4390 C C . HIS B 1 185 ? 6.727 -18.797 -16.859 1 95.19 185 HIS B C 1
ATOM 4392 O O . HIS B 1 185 ? 5.977 -19.766 -16.766 1 95.19 185 HIS B O 1
ATOM 4398 N N . ILE B 1 186 ? 6.816 -17.969 -15.961 1 94.06 186 ILE B N 1
ATOM 4399 C CA . ILE B 1 186 ? 6.281 -18.125 -14.609 1 94.06 186 ILE B CA 1
ATOM 4400 C C . ILE B 1 186 ? 4.773 -18.344 -14.672 1 94.06 186 ILE B C 1
ATOM 4402 O O . ILE B 1 186 ? 4.227 -19.188 -13.961 1 94.06 186 ILE B O 1
ATOM 4406 N N . ASN B 1 187 ? 4.098 -17.578 -15.484 1 94.88 187 ASN B N 1
ATOM 4407 C CA . ASN B 1 187 ? 2.65 -17.703 -15.586 1 94.88 187 ASN B CA 1
ATOM 4408 C C . ASN B 1 187 ? 2.252 -19.047 -16.188 1 94.88 187 ASN B C 1
ATOM 4410 O O . ASN B 1 187 ? 1.245 -19.641 -15.781 1 94.88 187 ASN B O 1
ATOM 4414 N N . ASP B 1 188 ? 3.033 -19.5 -17.125 1 96.5 188 ASP B N 1
ATOM 4415 C CA . ASP B 1 188 ? 2.76 -20.812 -17.719 1 96.5 188 ASP B CA 1
ATOM 4416 C C . ASP B 1 188 ? 2.922 -21.922 -16.688 1 96.5 188 ASP B C 1
ATOM 4418 O O . ASP B 1 188 ? 2.086 -22.828 -16.609 1 96.5 188 ASP B O 1
ATOM 4422 N N . ARG B 1 189 ? 3.98 -21.812 -15.938 1 96.38 189 ARG B N 1
ATOM 4423 C CA . ARG B 1 189 ? 4.234 -22.797 -14.898 1 96.38 189 ARG B CA 1
ATOM 4424 C C . ARG B 1 189 ? 3.068 -22.875 -13.914 1 96.38 189 ARG B C 1
ATOM 4426 O O . ARG B 1 189 ? 2.561 -23.969 -13.625 1 96.38 189 ARG B O 1
ATOM 4433 N N . LYS B 1 190 ? 2.686 -21.719 -13.477 1 96.38 190 LYS B N 1
ATOM 4434 C CA . LYS B 1 190 ? 1.602 -21.641 -12.5 1 96.38 190 LYS B CA 1
ATOM 4435 C C . LYS B 1 190 ? 0.308 -22.219 -13.07 1 96.38 190 LYS B C 1
ATOM 4437 O O . LYS B 1 190 ? -0.405 -22.953 -12.391 1 96.38 190 LYS B O 1
ATOM 4442 N N . LEU B 1 191 ? 0.059 -21.969 -14.242 1 97.25 191 LEU B N 1
ATOM 4443 C CA . LEU B 1 191 ? -1.2 -22.375 -14.859 1 97.25 191 LEU B CA 1
ATOM 4444 C C . LEU B 1 191 ? -1.213 -23.875 -15.117 1 97.25 191 LEU B C 1
ATOM 4446 O O . LEU B 1 191 ? -2.258 -24.516 -15 1 97.25 191 LEU B O 1
ATOM 4450 N N . LEU B 1 192 ? -0.073 -24.406 -15.492 1 97.5 192 LEU B N 1
ATOM 4451 C CA . LEU B 1 192 ? -0.006 -25.844 -15.734 1 97.5 192 LEU B CA 1
ATOM 4452 C C . LEU B 1 192 ? -0.389 -26.625 -14.477 1 97.5 192 LEU B C 1
ATOM 4454 O O . LEU B 1 192 ? -1.1 -27.641 -14.555 1 97.5 192 LEU B O 1
ATOM 4458 N N . ILE B 1 193 ? 0.058 -26.156 -13.414 1 97.12 193 ILE B N 1
ATOM 4459 C CA . ILE B 1 193 ? -0.274 -26.781 -12.141 1 97.12 193 ILE B CA 1
ATOM 4460 C C . ILE B 1 193 ? -1.736 -26.516 -11.797 1 97.12 193 ILE B C 1
ATOM 4462 O O . ILE B 1 193 ? -2.463 -27.438 -11.391 1 97.12 193 ILE B O 1
ATOM 4466 N N . THR B 1 194 ? -2.186 -25.328 -12.016 1 96.31 194 THR B N 1
ATOM 4467 C CA . THR B 1 194 ? -3.535 -24.922 -11.648 1 96.31 194 THR B CA 1
ATOM 4468 C C . THR B 1 194 ? -4.574 -25.688 -12.461 1 96.31 194 THR B C 1
ATOM 4470 O O . THR B 1 194 ? -5.629 -26.047 -11.938 1 96.31 194 THR B O 1
ATOM 4473 N N . ILE B 1 195 ? -4.301 -25.922 -13.727 1 97.38 195 ILE B N 1
ATOM 4474 C CA . ILE B 1 195 ? -5.219 -26.656 -14.586 1 97.38 195 ILE B CA 1
ATOM 4475 C C . ILE B 1 195 ? -5.457 -28.047 -14.008 1 97.38 195 ILE B C 1
ATOM 4477 O O . ILE B 1 195 ? -6.598 -28.516 -13.945 1 97.38 195 ILE B O 1
ATOM 4481 N N . ILE B 1 196 ? -4.383 -28.688 -13.562 1 97.31 196 ILE B N 1
ATOM 4482 C CA . ILE B 1 196 ? -4.48 -30.031 -13.016 1 97.31 196 ILE B CA 1
ATOM 4483 C C . ILE B 1 196 ? -5.258 -30 -11.703 1 97.31 196 ILE B C 1
ATOM 4485 O O . ILE B 1 196 ? -6.137 -30.828 -11.469 1 97.31 196 ILE B O 1
ATOM 4489 N N . LEU B 1 197 ? -4.996 -29.031 -10.883 1 96.12 197 LEU B N 1
ATOM 4490 C CA . LEU B 1 197 ? -5.641 -28.938 -9.578 1 96.12 197 LEU B CA 1
ATOM 4491 C C . LEU B 1 197 ? -7.129 -28.641 -9.734 1 96.12 197 LEU B C 1
ATOM 4493 O O . LEU B 1 197 ? -7.949 -29.156 -8.977 1 96.12 197 LEU B O 1
ATOM 4497 N N . ALA B 1 198 ? -7.441 -27.812 -10.648 1 95.12 198 ALA B N 1
ATOM 4498 C CA . ALA B 1 198 ? -8.82 -27.359 -10.82 1 95.12 198 ALA B CA 1
ATOM 4499 C C . ALA B 1 198 ? -9.664 -28.422 -11.523 1 95.12 198 ALA B C 1
ATOM 4501 O O . ALA B 1 198 ? -10.812 -28.656 -11.156 1 95.12 198 ALA B O 1
ATOM 4502 N N . ASN B 1 199 ? -9.109 -29.094 -12.547 1 93.19 199 ASN B N 1
ATOM 4503 C CA . ASN B 1 199 ? -9.922 -29.922 -13.438 1 93.19 199 ASN B CA 1
ATOM 4504 C C . ASN B 1 199 ? -9.695 -31.406 -13.195 1 93.19 199 ASN B C 1
ATOM 4506 O O . ASN B 1 199 ? -10.531 -32.25 -13.555 1 93.19 199 ASN B O 1
ATOM 4510 N N . CYS B 1 200 ? -8.57 -31.766 -12.594 1 92.44 200 CYS B N 1
ATOM 4511 C CA . CYS B 1 200 ? -8.211 -33.188 -12.609 1 92.44 200 CYS B CA 1
ATOM 4512 C C . CYS B 1 200 ? -8.062 -33.719 -11.195 1 92.44 200 CYS B C 1
ATOM 4514 O O . CYS B 1 200 ? -8.602 -34.781 -10.875 1 92.44 200 CYS B O 1
ATOM 4516 N N . TYR B 1 201 ? -7.605 -33.125 -10.297 1 92.31 201 TYR B N 1
ATOM 4517 C CA . TYR B 1 201 ? -7.023 -33.594 -9.047 1 92.31 201 TYR B CA 1
ATOM 4518 C C . TYR B 1 201 ? -8.047 -34.375 -8.242 1 92.31 201 TYR B C 1
ATOM 4520 O O . TYR B 1 201 ? -7.73 -35.438 -7.691 1 92.31 201 TYR B O 1
ATOM 4528 N N . ASP B 1 202 ? -9.281 -33.906 -8.211 1 90.75 202 ASP B N 1
ATOM 4529 C CA . ASP B 1 202 ? -10.281 -34.562 -7.391 1 90.75 202 ASP B CA 1
ATOM 4530 C C . ASP B 1 202 ? -11.375 -35.188 -8.258 1 90.75 202 ASP B C 1
ATOM 4532 O O . ASP B 1 202 ? -12.367 -35.719 -7.738 1 90.75 202 ASP B O 1
ATOM 4536 N N . GLN B 1 203 ? -11.188 -35.188 -9.508 1 90.81 203 GLN B N 1
ATOM 4537 C CA . GLN B 1 203 ? -12.312 -35.531 -10.367 1 90.81 203 GLN B CA 1
ATOM 4538 C C . GLN B 1 203 ? -11.984 -36.75 -11.25 1 90.81 203 GLN B C 1
ATOM 4540 O O . GLN B 1 203 ? -12.844 -37.594 -11.516 1 90.81 203 GLN B O 1
ATOM 4545 N N . ILE B 1 204 ? -10.734 -36.75 -11.688 1 94.44 204 ILE B N 1
ATOM 4546 C CA . ILE B 1 204 ? -10.367 -37.812 -12.625 1 94.44 204 ILE B CA 1
ATOM 4547 C C . ILE B 1 204 ? -9 -38.375 -12.266 1 94.44 204 ILE B C 1
ATOM 4549 O O . ILE B 1 204 ? -8.344 -37.875 -11.344 1 94.44 204 ILE B O 1
ATOM 4553 N N . THR B 1 205 ? -8.562 -39.438 -12.953 1 94.75 205 THR B N 1
ATOM 4554 C CA . THR B 1 205 ? -7.301 -40.094 -12.641 1 94.75 205 THR B CA 1
ATOM 4555 C C . THR B 1 205 ? -6.254 -39.812 -13.711 1 94.75 205 THR B C 1
ATOM 4557 O O . THR B 1 205 ? -5.062 -40.062 -13.5 1 94.75 205 THR B O 1
ATOM 4560 N N . SER B 1 206 ? -6.656 -39.438 -14.844 1 96.44 206 SER B N 1
ATOM 4561 C CA . SER B 1 206 ? -5.75 -39.062 -15.914 1 96.44 206 SER B CA 1
ATOM 4562 C C . SER B 1 206 ? -6.422 -38.094 -16.891 1 96.44 206 SER B C 1
ATOM 4564 O O . SER B 1 206 ? -7.648 -38.031 -16.938 1 96.44 206 SER B O 1
ATOM 4566 N N . ALA B 1 207 ? -5.637 -37.344 -17.578 1 96.88 207 ALA B N 1
ATOM 4567 C CA . ALA B 1 207 ? -6.215 -36.375 -18.516 1 96.88 207 ALA B CA 1
ATOM 4568 C C . ALA B 1 207 ? -5.227 -36.031 -19.625 1 96.88 207 ALA B C 1
ATOM 4570 O O . ALA B 1 207 ? -4.012 -36.156 -19.453 1 96.88 207 ALA B O 1
ATOM 4571 N N . ASP B 1 208 ? -5.699 -35.812 -20.688 1 97.44 208 ASP B N 1
ATOM 4572 C CA . ASP B 1 208 ? -5.012 -35.344 -21.891 1 97.44 208 ASP B CA 1
ATOM 4573 C C . ASP B 1 208 ? -5.652 -34.062 -22.422 1 97.44 208 ASP B C 1
ATOM 4575 O O . ASP B 1 208 ? -6.699 -34.094 -23.078 1 97.44 208 ASP B O 1
ATOM 4579 N N . ILE B 1 209 ? -5.031 -32.906 -22.188 1 96.62 209 ILE B N 1
ATOM 4580 C CA . ILE B 1 209 ? -5.641 -31.609 -22.469 1 96.62 209 ILE B CA 1
ATOM 4581 C C . ILE B 1 209 ? -4.816 -30.875 -23.516 1 96.62 209 ILE B C 1
ATOM 4583 O O . ILE B 1 209 ? -3.633 -30.594 -23.297 1 96.62 209 ILE B O 1
ATOM 4587 N N . PRO B 1 210 ? -5.387 -30.594 -24.609 1 96.06 210 PRO B N 1
ATOM 4588 C CA . PRO B 1 210 ? -4.672 -29.766 -25.578 1 96.06 210 PRO B CA 1
ATOM 4589 C C . PRO B 1 210 ? -4.406 -28.344 -25.062 1 96.06 210 PRO B C 1
ATOM 4591 O O . PRO B 1 210 ? -5.305 -27.703 -24.516 1 96.06 210 PRO B O 1
ATOM 4594 N N . ILE B 1 211 ? -3.186 -27.953 -25.219 1 96.25 211 ILE B N 1
ATOM 4595 C CA . ILE B 1 211 ? -2.855 -26.625 -24.719 1 96.25 211 ILE B CA 1
ATOM 4596 C C . ILE B 1 211 ? -1.815 -25.969 -25.625 1 96.25 211 ILE B C 1
ATOM 4598 O O . ILE B 1 211 ? -1.109 -26.656 -26.359 1 96.25 211 ILE B O 1
ATOM 4602 N N . PHE B 1 212 ? -1.728 -24.641 -25.578 1 95.38 212 PHE B N 1
ATOM 4603 C CA . PHE B 1 212 ? -0.635 -23.844 -26.125 1 95.38 212 PHE B CA 1
ATOM 4604 C C . PHE B 1 212 ? 0.273 -23.328 -25.016 1 95.38 212 PHE B C 1
ATOM 4606 O O . PHE B 1 212 ? -0.095 -23.359 -23.844 1 95.38 212 PHE B O 1
ATOM 4613 N N . LEU B 1 213 ? 1.423 -23 -25.328 1 94.75 213 LEU B N 1
ATOM 4614 C CA . LEU B 1 213 ? 2.324 -22.281 -24.438 1 94.75 213 LEU B CA 1
ATOM 4615 C C . LEU B 1 213 ? 2.568 -20.859 -24.938 1 94.75 213 LEU B C 1
ATOM 4617 O O . LEU B 1 213 ? 3.465 -20.641 -25.75 1 94.75 213 LEU B O 1
ATOM 4621 N N . PRO B 1 214 ? 1.818 -19.922 -24.375 1 91.44 214 PRO B N 1
ATOM 4622 C CA . PRO B 1 214 ? 1.771 -18.562 -24.922 1 91.44 214 PRO B CA 1
ATOM 4623 C C . PRO B 1 214 ? 3.137 -17.891 -24.922 1 91.44 214 PRO B C 1
ATOM 4625 O O . PRO B 1 214 ? 3.379 -16.984 -25.734 1 91.44 214 PRO B O 1
ATOM 4628 N N . HIS B 1 215 ? 4.059 -18.266 -24.125 1 91.38 215 HIS B N 1
ATOM 4629 C CA . HIS B 1 215 ? 5.324 -17.547 -24.016 1 91.38 215 HIS B CA 1
ATOM 4630 C C . HIS B 1 215 ? 6.449 -18.312 -24.703 1 91.38 215 HIS B C 1
ATOM 4632 O O . HIS B 1 215 ? 7.535 -17.781 -24.922 1 91.38 215 HIS B O 1
ATOM 4638 N N . SER B 1 216 ? 6.219 -19.547 -24.969 1 85.38 216 SER B N 1
ATOM 4639 C CA . SER B 1 216 ? 7.258 -20.375 -25.578 1 85.38 216 SER B CA 1
ATOM 4640 C C . SER B 1 216 ? 6.859 -20.812 -26.984 1 85.38 216 SER B C 1
ATOM 4642 O O . SER B 1 216 ? 7.691 -20.828 -27.891 1 85.38 216 SER B O 1
ATOM 4644 N N . SER B 1 217 ? 5.668 -21.297 -27.078 1 75.69 217 SER B N 1
ATOM 4645 C CA . SER B 1 217 ? 5.199 -21.812 -28.359 1 75.69 217 SER B CA 1
ATOM 4646 C C . SER B 1 217 ? 3.756 -21.391 -28.625 1 75.69 217 SER B C 1
ATOM 4648 O O . SER B 1 217 ? 2.824 -22.125 -28.266 1 75.69 217 SER B O 1
ATOM 4650 N N . THR B 1 218 ? 3.625 -20.375 -29.375 1 75.12 218 THR B N 1
ATOM 4651 C CA . THR B 1 218 ? 2.279 -19.828 -29.5 1 75.12 218 THR B CA 1
ATOM 4652 C C . THR B 1 218 ? 1.526 -20.516 -30.641 1 75.12 218 THR B C 1
ATOM 4654 O O . THR B 1 218 ? 0.294 -20.547 -30.641 1 75.12 218 THR B O 1
ATOM 4657 N N . LYS B 1 219 ? 2.197 -21.172 -31.484 1 84.19 219 LYS B N 1
ATOM 4658 C CA . LYS B 1 219 ? 1.511 -21.625 -32.688 1 84.19 219 LYS B CA 1
ATOM 4659 C C . LYS B 1 219 ? 1.328 -23.141 -32.688 1 84.19 219 LYS B C 1
ATOM 4661 O O . LYS B 1 219 ? 0.453 -23.672 -33.344 1 84.19 219 LYS B O 1
ATOM 4666 N N . VAL B 1 220 ? 2.113 -23.766 -31.859 1 89.62 220 VAL B N 1
ATOM 4667 C CA . VAL B 1 220 ? 2.076 -25.234 -31.859 1 89.62 220 VAL B CA 1
ATOM 4668 C C . VAL B 1 220 ? 1.151 -25.734 -30.75 1 89.62 220 VAL B C 1
ATOM 4670 O O . VAL B 1 220 ? 1.271 -25.297 -29.594 1 89.62 220 VAL B O 1
ATOM 4673 N N . LEU B 1 221 ? 0.186 -26.562 -31.219 1 93.81 221 LEU B N 1
ATOM 4674 C CA . LEU B 1 221 ? -0.691 -27.203 -30.25 1 93.81 221 LEU B CA 1
ATOM 4675 C C . LEU B 1 221 ? 0.012 -28.359 -29.562 1 93.81 221 LEU B C 1
ATOM 4677 O O . LEU B 1 221 ? 0.508 -29.266 -30.234 1 93.81 221 LEU B O 1
ATOM 4681 N N . LEU B 1 222 ? 0.091 -28.312 -28.281 1 96.19 222 LEU B N 1
ATOM 4682 C CA . LEU B 1 222 ? 0.725 -29.344 -27.469 1 96.19 222 LEU B CA 1
ATOM 4683 C C . LEU B 1 222 ? -0.306 -30.078 -26.609 1 96.19 222 LEU B C 1
ATOM 4685 O O . LEU B 1 222 ? -1.504 -29.797 -26.703 1 96.19 222 LEU B O 1
ATOM 4689 N N . ARG B 1 223 ? 0.166 -31.047 -25.891 1 97.06 223 ARG B N 1
ATOM 4690 C CA . ARG B 1 223 ? -0.703 -31.828 -25.016 1 97.06 223 ARG B CA 1
ATOM 4691 C C . ARG B 1 223 ? -0.194 -31.781 -23.578 1 97.06 223 ARG B C 1
ATOM 4693 O O . ARG B 1 223 ? 0.981 -32.062 -23.312 1 97.06 223 ARG B O 1
ATOM 4700 N N . LEU B 1 224 ? -1.072 -31.375 -22.734 1 98.12 224 LEU B N 1
ATOM 4701 C CA . LEU B 1 224 ? -0.83 -31.562 -21.312 1 98.12 224 LEU B CA 1
ATOM 4702 C C . LEU B 1 224 ? -1.373 -32.906 -20.828 1 98.12 224 LEU B C 1
ATOM 4704 O O . LEU B 1 224 ? -2.59 -33.094 -20.797 1 98.12 224 LEU B O 1
ATOM 4708 N N . VAL B 1 225 ? -0.485 -33.75 -20.531 1 98.12 225 VAL B N 1
ATOM 4709 C CA . VAL B 1 225 ? -0.896 -35.094 -20.078 1 98.12 225 VAL B CA 1
ATOM 4710 C C . VAL B 1 225 ? -0.57 -35.25 -18.594 1 98.12 225 VAL B C 1
ATOM 4712 O O . VAL B 1 225 ? 0.468 -34.781 -18.125 1 98.12 225 VAL B O 1
ATOM 4715 N N . CYS B 1 226 ? -1.475 -35.781 -17.859 1 97.81 226 CYS B N 1
ATOM 4716 C CA . CYS B 1 226 ? -1.246 -36 -16.438 1 97.81 226 CYS B CA 1
ATOM 4717 C C . CYS B 1 226 ? -1.971 -37.25 -15.953 1 97.81 226 CYS B C 1
ATOM 4719 O O . CYS B 1 226 ? -2.975 -37.656 -16.547 1 97.81 226 CYS B O 1
ATOM 4721 N N . CYS B 1 227 ? -1.468 -37.906 -15.023 1 96.75 227 CYS B N 1
ATOM 4722 C CA . CYS B 1 227 ? -2.096 -39.094 -14.453 1 96.75 227 CYS B CA 1
ATOM 4723 C C . CYS B 1 227 ? -1.767 -39.219 -12.977 1 96.75 227 CYS B C 1
ATOM 4725 O O . CYS B 1 227 ? -0.717 -38.781 -12.523 1 96.75 227 CYS B O 1
ATOM 4727 N N . MET B 1 228 ? -2.656 -39.812 -12.289 1 96.19 228 MET B N 1
ATOM 4728 C CA . MET B 1 228 ? -2.484 -40.031 -10.859 1 96.19 228 MET B CA 1
ATOM 4729 C C . MET B 1 228 ? -1.695 -41.312 -10.625 1 96.19 228 MET B C 1
ATOM 4731 O O . MET B 1 228 ? -2.057 -42.375 -11.133 1 96.19 228 MET B O 1
ATOM 4735 N N . ILE B 1 229 ? -0.681 -41.188 -9.898 1 94.12 229 ILE B N 1
ATOM 4736 C CA . ILE B 1 229 ? 0.124 -42.375 -9.555 1 94.12 229 ILE B CA 1
ATOM 4737 C C . ILE B 1 229 ? -0.492 -43.062 -8.352 1 94.12 229 ILE B C 1
ATOM 4739 O O . ILE B 1 229 ? -0.745 -44.281 -8.398 1 94.12 229 ILE B O 1
ATOM 4743 N N . VAL B 1 230 ? -0.621 -42.375 -7.312 1 92.81 230 VAL B N 1
ATOM 4744 C CA . VAL B 1 230 ? -1.328 -42.781 -6.105 1 92.81 230 VAL B CA 1
ATOM 4745 C C . VAL B 1 230 ? -2.168 -41.625 -5.57 1 92.81 230 VAL B C 1
ATOM 4747 O O . VAL B 1 230 ? -2.074 -40.5 -6.07 1 92.81 230 VAL B O 1
ATOM 4750 N N . GLN B 1 231 ? -2.979 -41.938 -4.648 1 91.75 231 GLN B N 1
ATOM 4751 C CA . GLN B 1 231 ? -3.848 -40.906 -4.105 1 91.75 231 GLN B CA 1
ATOM 4752 C C . GLN B 1 231 ? -3.035 -39.688 -3.631 1 91.75 231 GLN B C 1
ATOM 4754 O O . GLN B 1 231 ? -2.094 -39.844 -2.85 1 91.75 231 GLN B O 1
ATOM 4759 N N . GLY B 1 232 ? -3.352 -38.562 -4.227 1 92.38 232 GLY B N 1
ATOM 4760 C CA . GLY B 1 232 ? -2.703 -37.344 -3.812 1 92.38 232 GLY B CA 1
ATOM 4761 C C . GLY B 1 232 ? -1.43 -37.031 -4.582 1 92.38 232 GLY B C 1
ATOM 4762 O O . GLY B 1 232 ? -0.814 -36 -4.398 1 92.38 232 GLY B O 1
ATOM 4763 N N . VAL B 1 233 ? -0.964 -37.969 -5.418 1 94.88 233 VAL B N 1
ATOM 4764 C CA . VAL B 1 233 ? 0.271 -37.781 -6.176 1 94.88 233 VAL B CA 1
ATOM 4765 C C . VAL B 1 233 ? -0.036 -37.812 -7.672 1 94.88 233 VAL B C 1
ATOM 4767 O O . VAL B 1 233 ? -0.619 -38.781 -8.172 1 94.88 233 VAL B O 1
ATOM 4770 N N . TRP B 1 234 ? 0.365 -36.781 -8.367 1 96.75 234 TRP B N 1
ATOM 4771 C CA . TRP B 1 234 ? 0.136 -36.656 -9.805 1 96.75 234 TRP B CA 1
ATOM 4772 C C . TRP B 1 234 ? 1.446 -36.438 -10.555 1 96.75 234 TRP B C 1
ATOM 4774 O O . TRP B 1 234 ? 2.33 -35.719 -10.055 1 96.75 234 TRP B O 1
ATOM 4784 N N . THR B 1 235 ? 1.583 -37.062 -11.633 1 97.38 235 THR B N 1
ATOM 4785 C CA . THR B 1 235 ? 2.654 -36.719 -12.562 1 97.38 235 THR B CA 1
ATOM 4786 C C . THR B 1 235 ? 2.088 -36.125 -13.844 1 97.38 235 THR B C 1
ATOM 4788 O O . THR B 1 235 ? 0.939 -36.375 -14.203 1 97.38 235 THR B O 1
ATOM 4791 N N . ALA B 1 236 ? 2.826 -35.219 -14.422 1 98.44 236 ALA B N 1
ATOM 4792 C CA . ALA B 1 236 ? 2.352 -34.531 -15.617 1 98.44 236 ALA B CA 1
ATOM 4793 C C . ALA B 1 236 ? 3.504 -34.219 -16.578 1 98.44 236 ALA B C 1
ATOM 4795 O O . ALA B 1 236 ? 4.672 -34.281 -16.188 1 98.44 236 ALA B O 1
ATOM 4796 N N . ALA B 1 237 ? 3.178 -34 -17.844 1 98.44 237 ALA B N 1
ATOM 4797 C CA . ALA B 1 237 ? 4.164 -33.719 -18.875 1 98.44 237 ALA B CA 1
ATOM 4798 C C . ALA B 1 237 ? 3.521 -32.969 -20.047 1 98.44 237 ALA B C 1
ATOM 4800 O O . ALA B 1 237 ? 2.299 -33 -20.203 1 98.44 237 ALA B O 1
ATOM 4801 N N . ILE B 1 238 ? 4.34 -32.281 -20.734 1 97.75 238 ILE B N 1
ATOM 4802 C CA . ILE B 1 238 ? 3.936 -31.672 -22 1 97.75 238 ILE B CA 1
ATOM 4803 C C . ILE B 1 238 ? 4.496 -32.469 -23.156 1 97.75 238 ILE B C 1
ATOM 4805 O O . ILE B 1 238 ? 5.699 -32.719 -23.234 1 97.75 238 ILE B O 1
ATOM 4809 N N . CYS B 1 239 ? 3.576 -32.844 -23.984 1 96 239 CYS B N 1
ATOM 4810 C CA . CYS B 1 239 ? 3.982 -33.688 -25.094 1 96 239 CYS B CA 1
ATOM 4811 C C . CYS B 1 239 ? 3.387 -33.188 -26.406 1 96 239 CYS B C 1
ATOM 4813 O O . CYS B 1 239 ? 2.504 -32.344 -26.406 1 96 239 CYS B O 1
ATOM 4815 N N . GLY B 1 240 ? 3.953 -33.688 -27.453 1 93.25 240 GLY B N 1
ATOM 4816 C CA . GLY B 1 240 ? 3.312 -33.531 -28.75 1 93.25 240 GLY B CA 1
ATOM 4817 C C . GLY B 1 240 ? 2.227 -34.562 -29 1 93.25 240 GLY B C 1
ATOM 4818 O O . GLY B 1 240 ? 1.506 -34.969 -28.078 1 93.25 240 GLY B O 1
ATOM 4819 N N . PRO B 1 241 ? 2.176 -35 -30.203 1 93 241 PRO B N 1
ATOM 4820 C CA . PRO B 1 241 ? 1.127 -35.969 -30.531 1 93 241 PRO B CA 1
ATOM 4821 C C . PRO B 1 241 ? 1.368 -37.344 -29.906 1 93 241 PRO B C 1
ATOM 4823 O O . PRO B 1 241 ? 0.42 -38.094 -29.688 1 93 241 PRO B O 1
ATOM 4826 N N . THR B 1 242 ? 2.572 -37.656 -29.688 1 93.12 242 THR B N 1
ATOM 4827 C CA . THR B 1 242 ? 2.934 -38.906 -29.047 1 93.12 242 THR B CA 1
ATOM 4828 C C . THR B 1 242 ? 3.662 -38.656 -27.734 1 93.12 242 THR B C 1
ATOM 4830 O O . THR B 1 242 ? 4.332 -37.625 -27.578 1 93.12 242 THR B O 1
ATOM 4833 N N . PRO B 1 243 ? 3.51 -39.625 -26.844 1 95.19 243 PRO B N 1
ATOM 4834 C CA . PRO B 1 243 ? 2.768 -40.875 -26.734 1 95.19 243 PRO B CA 1
ATOM 4835 C C . PRO B 1 243 ? 1.297 -40.656 -26.375 1 95.19 243 PRO B C 1
ATOM 4837 O O . PRO B 1 243 ? 0.9 -39.562 -26.016 1 95.19 243 PRO B O 1
ATOM 4840 N N . ASN B 1 244 ? 0.506 -41.75 -26.562 1 95.75 244 ASN B N 1
ATOM 4841 C CA . ASN B 1 244 ? -0.896 -41.656 -26.172 1 95.75 244 ASN B CA 1
ATOM 4842 C C . ASN B 1 2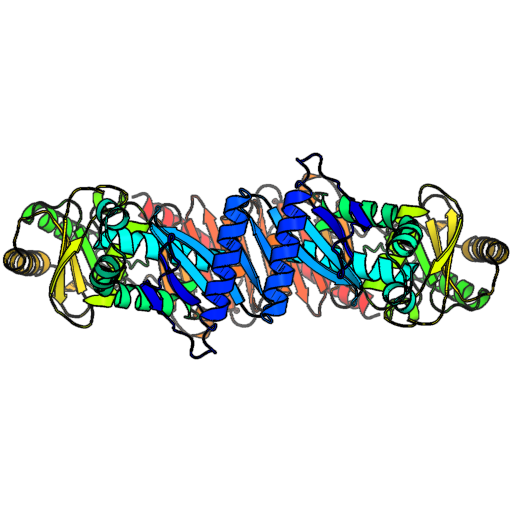44 ? -1.065 -41.75 -24.656 1 95.75 244 ASN B C 1
ATOM 4844 O O . ASN B 1 244 ? -0.112 -42.062 -23.953 1 95.75 244 ASN B O 1
ATOM 4848 N N . LEU B 1 245 ? -2.164 -41.438 -24.203 1 95.94 245 LEU B N 1
ATOM 4849 C CA . LEU B 1 245 ? -2.428 -41.344 -22.766 1 95.94 245 LEU B CA 1
ATOM 4850 C C . LEU B 1 245 ? -2.242 -42.719 -22.094 1 95.94 245 LEU B C 1
ATOM 4852 O O . LEU B 1 245 ? -1.718 -42.781 -20.969 1 95.94 245 LEU B O 1
ATOM 4856 N N . ASP B 1 246 ? -2.658 -43.719 -22.75 1 95.94 246 ASP B N 1
ATOM 4857 C CA . ASP B 1 246 ? -2.533 -45.062 -22.188 1 95.94 246 ASP B CA 1
ATOM 4858 C C . ASP B 1 246 ? -1.068 -45.438 -21.938 1 95.94 246 ASP B C 1
ATOM 4860 O O . ASP B 1 246 ? -0.729 -46 -20.906 1 95.94 246 ASP B O 1
ATOM 4864 N N . ASP B 1 247 ? -0.273 -45.094 -22.922 1 96.31 247 ASP B N 1
ATOM 4865 C CA . ASP B 1 247 ? 1.158 -45.344 -22.812 1 96.31 247 ASP B CA 1
ATOM 4866 C C . ASP B 1 247 ? 1.781 -44.531 -21.672 1 96.31 247 ASP B C 1
ATOM 4868 O O . ASP B 1 247 ? 2.699 -45 -21 1 96.31 247 ASP B O 1
ATOM 4872 N N . ILE B 1 248 ? 1.299 -43.375 -21.547 1 95.75 248 ILE B N 1
ATOM 4873 C CA . ILE B 1 248 ? 1.789 -42.5 -20.484 1 95.75 248 ILE B CA 1
ATOM 4874 C C . ILE B 1 248 ? 1.44 -43.094 -19.125 1 95.75 248 ILE B C 1
ATOM 4876 O O . ILE B 1 248 ? 2.275 -43.125 -18.219 1 95.75 248 ILE B O 1
ATOM 4880 N N . GLU B 1 249 ? 0.27 -43.562 -18.969 1 95.94 249 GLU B N 1
ATOM 4881 C CA . GLU B 1 249 ? -0.176 -44.156 -17.703 1 95.94 249 GLU B CA 1
ATOM 4882 C C . GLU B 1 249 ? 0.66 -45.375 -17.344 1 95.94 249 GLU B C 1
ATOM 4884 O O . GLU B 1 249 ? 1.071 -45.531 -16.188 1 95.94 249 GLU B O 1
ATOM 4889 N N . ILE B 1 250 ? 0.869 -46.156 -18.359 1 95.88 250 ILE B N 1
ATOM 4890 C CA . ILE B 1 250 ? 1.633 -47.406 -18.156 1 95.88 250 ILE B CA 1
ATOM 4891 C C . ILE B 1 250 ? 3.072 -47.062 -17.781 1 95.88 250 ILE B C 1
ATOM 4893 O O . ILE B 1 250 ? 3.631 -47.625 -16.844 1 95.88 250 ILE B O 1
ATOM 4897 N N . SER B 1 251 ? 3.607 -46.156 -18.531 1 95.81 251 SER B N 1
ATOM 4898 C CA . SER B 1 251 ? 4.984 -45.75 -18.281 1 95.81 251 SER B CA 1
ATOM 4899 C C . SER B 1 251 ? 5.137 -45.125 -16.906 1 95.81 251 SER B C 1
ATOM 4901 O O . SER B 1 251 ? 6.125 -45.344 -16.203 1 95.81 251 SER B O 1
ATOM 4903 N N . ALA B 1 252 ? 4.191 -44.281 -16.516 1 95.88 252 ALA B N 1
ATOM 4904 C CA . ALA B 1 252 ? 4.234 -43.656 -15.211 1 95.88 252 ALA B CA 1
ATOM 4905 C C . ALA B 1 252 ? 4.133 -44.688 -14.094 1 95.88 252 ALA B C 1
ATOM 4907 O O . ALA B 1 252 ? 4.879 -44.625 -13.109 1 95.88 252 ALA B O 1
ATOM 4908 N N . ALA B 1 253 ? 3.203 -45.594 -14.227 1 93.88 253 ALA B N 1
ATOM 4909 C CA . ALA B 1 253 ? 3.023 -46.625 -13.227 1 93.88 253 ALA B CA 1
ATOM 4910 C C . ALA B 1 253 ? 4.305 -47.438 -13.039 1 93.88 253 ALA B C 1
ATOM 4912 O O . ALA B 1 253 ? 4.664 -47.812 -11.914 1 93.88 253 ALA B O 1
ATOM 4913 N N . LYS B 1 254 ? 4.926 -47.688 -14.117 1 94.12 254 LYS B N 1
ATOM 4914 C CA . LYS B 1 254 ? 6.152 -48.469 -14.086 1 94.12 254 LYS B CA 1
ATOM 4915 C C . LYS B 1 254 ? 7.305 -47.688 -13.477 1 94.12 254 LYS B C 1
ATOM 4917 O O . LYS B 1 254 ? 8.055 -48.188 -12.648 1 94.12 254 LYS B O 1
ATOM 4922 N N . SER B 1 255 ? 7.43 -46.531 -13.883 1 94.25 255 SER B N 1
ATOM 4923 C CA . SER B 1 255 ? 8.578 -45.719 -13.508 1 94.25 255 SER B CA 1
ATOM 4924 C C . SER B 1 255 ? 8.516 -45.281 -12.047 1 94.25 255 SER B C 1
ATOM 4926 O O . SER B 1 255 ? 9.539 -45.25 -11.359 1 94.25 255 SER B O 1
ATOM 4928 N N . PHE B 1 256 ? 7.316 -45.031 -11.492 1 94.69 256 PHE B N 1
ATOM 4929 C CA . PHE B 1 256 ? 7.219 -44.438 -10.164 1 94.69 256 PHE B CA 1
ATOM 4930 C C . PHE B 1 256 ? 6.871 -45.5 -9.125 1 94.69 256 PHE B C 1
ATOM 4932 O O . PHE B 1 256 ? 6.766 -45.188 -7.938 1 94.69 256 PHE B O 1
ATOM 4939 N N . ARG B 1 257 ? 6.77 -46.688 -9.555 1 90.25 257 ARG B N 1
ATOM 4940 C CA . ARG B 1 257 ? 6.445 -47.781 -8.648 1 90.25 257 ARG B CA 1
ATOM 4941 C C . ARG B 1 257 ? 7.488 -47.906 -7.539 1 90.25 257 ARG B C 1
ATOM 4943 O O . ARG B 1 257 ? 7.148 -48.188 -6.391 1 90.25 257 ARG B O 1
ATOM 4950 N N . THR B 1 258 ? 8.719 -47.625 -7.82 1 87.56 258 THR B N 1
ATOM 4951 C CA . THR B 1 258 ? 9.828 -47.844 -6.898 1 87.56 258 THR B CA 1
ATOM 4952 C C . THR B 1 258 ? 9.93 -46.688 -5.91 1 87.56 258 THR B C 1
ATOM 4954 O O . THR B 1 258 ? 10.586 -46.812 -4.871 1 87.56 258 THR B O 1
ATOM 4957 N N . VAL B 1 259 ? 9.312 -45.625 -6.191 1 89.12 259 VAL B N 1
ATOM 4958 C CA . VAL B 1 259 ? 9.523 -44.438 -5.355 1 89.12 259 VAL B CA 1
ATOM 4959 C C . VAL B 1 259 ? 8.227 -44.062 -4.648 1 89.12 259 VAL B C 1
ATOM 4961 O O . VAL B 1 259 ? 8.102 -42.969 -4.102 1 89.12 259 VAL B O 1
ATOM 4964 N N . ILE B 1 260 ? 7.32 -44.844 -4.609 1 88.31 260 ILE B N 1
ATOM 4965 C CA . ILE B 1 260 ? 6.008 -44.562 -4.047 1 88.31 260 ILE B CA 1
ATOM 4966 C C . ILE B 1 260 ? 6.145 -44.219 -2.566 1 88.31 260 ILE B C 1
ATOM 4968 O O . ILE B 1 260 ? 5.441 -43.344 -2.061 1 88.31 260 ILE B O 1
ATOM 4972 N N . ASN B 1 261 ? 7.035 -44.812 -1.921 1 85.81 261 ASN B N 1
ATOM 4973 C CA . ASN B 1 261 ? 7.223 -44.625 -0.488 1 85.81 261 ASN B CA 1
ATOM 4974 C C . ASN B 1 261 ? 7.938 -43.312 -0.191 1 85.81 261 ASN B C 1
ATOM 4976 O O . ASN B 1 261 ? 7.965 -42.844 0.954 1 85.81 261 ASN B O 1
ATOM 4980 N N . TYR B 1 262 ? 8.344 -42.719 -1.245 1 84.88 262 TYR B N 1
ATOM 4981 C CA . TYR B 1 262 ? 9.117 -41.5 -1.064 1 84.88 262 TYR B CA 1
ATOM 4982 C C . TYR B 1 262 ? 8.227 -40.25 -1.202 1 84.88 262 TYR B C 1
ATOM 4984 O O . TYR B 1 262 ? 8.68 -39.125 -0.973 1 84.88 262 TYR B O 1
ATOM 4992 N N . PHE B 1 263 ? 6.961 -40.5 -1.495 1 88.31 263 PHE B N 1
ATOM 4993 C CA . PHE B 1 263 ? 6.051 -39.375 -1.634 1 88.31 263 PHE B CA 1
ATOM 4994 C C . PHE B 1 263 ? 5.57 -38.906 -0.269 1 88.31 263 PHE B C 1
ATOM 4996 O O . PHE B 1 263 ? 4.367 -38.875 -0.002 1 88.31 263 PHE B O 1
ATOM 5003 N N . ARG B 1 264 ? 6.512 -38.656 0.562 1 84.44 264 ARG B N 1
ATOM 5004 C CA . ARG B 1 264 ? 6.246 -38.125 1.904 1 84.44 264 ARG B CA 1
ATOM 5005 C C . ARG B 1 264 ? 6.895 -36.781 2.107 1 84.44 264 ARG B C 1
ATOM 5007 O O . ARG B 1 264 ? 8.109 -36.625 1.946 1 84.44 264 ARG B O 1
ATOM 5014 N N . PRO B 1 265 ? 6.023 -35.875 2.402 1 80.88 265 PRO B N 1
ATOM 5015 C CA . PRO B 1 265 ? 6.559 -34.5 2.59 1 80.88 265 PRO B CA 1
ATOM 5016 C C . PRO B 1 265 ? 7.598 -34.438 3.707 1 80.88 265 PRO B C 1
ATOM 5018 O O . PRO B 1 265 ? 7.484 -35.156 4.703 1 80.88 265 PRO B O 1
ATOM 5021 N N . ASN B 1 266 ? 8.719 -33.75 3.379 1 77.69 266 ASN B N 1
ATOM 5022 C CA . ASN B 1 266 ? 9.742 -33.438 4.371 1 77.69 266 ASN B CA 1
ATOM 5023 C C . ASN B 1 266 ? 9.398 -32.156 5.148 1 77.69 266 ASN B C 1
ATOM 5025 O O . ASN B 1 266 ? 9.758 -31.062 4.734 1 77.69 266 ASN B O 1
ATOM 5029 N N . TYR B 1 267 ? 8.664 -32.344 6.176 1 71.56 267 TYR B N 1
ATOM 5030 C CA . TYR B 1 267 ? 8.312 -31.156 6.945 1 71.56 267 TYR B CA 1
ATOM 5031 C C . TYR B 1 267 ? 9.477 -30.688 7.809 1 71.56 267 TYR B C 1
ATOM 5033 O O . TYR B 1 267 ? 9.617 -31.109 8.961 1 71.56 267 TYR B O 1
ATOM 5041 N N . ALA B 1 268 ? 10.398 -29.953 7.121 1 72.06 268 ALA B N 1
ATOM 5042 C CA . ALA B 1 268 ? 11.531 -29.422 7.871 1 72.06 268 ALA B CA 1
ATOM 5043 C C . ALA B 1 268 ? 11.062 -28.578 9.055 1 72.06 268 ALA B C 1
ATOM 5045 O O . ALA B 1 268 ? 10.141 -27.766 8.914 1 72.06 268 ALA B O 1
ATOM 5046 N N . LYS B 1 269 ? 11.406 -29.047 10.195 1 80.31 269 LYS B N 1
ATOM 5047 C CA . LYS B 1 269 ? 11.148 -28.25 11.391 1 80.31 269 LYS B CA 1
ATOM 5048 C C . LYS B 1 269 ? 12.406 -27.516 11.844 1 80.31 269 LYS B C 1
ATOM 5050 O O . LYS B 1 269 ? 13.469 -28.125 12.008 1 80.31 269 LYS B O 1
ATOM 5055 N N . PHE B 1 270 ? 12.242 -26.25 11.844 1 83.81 270 PHE B N 1
ATOM 5056 C CA . PHE B 1 270 ? 13.367 -25.453 12.305 1 83.81 270 PHE B CA 1
ATOM 5057 C C . PHE B 1 270 ? 13.344 -25.312 13.828 1 83.81 270 PHE B C 1
ATOM 5059 O O . PHE B 1 270 ? 12.273 -25.219 14.43 1 83.81 270 PHE B O 1
ATOM 5066 N N . GLU B 1 271 ? 14.508 -25.188 14.328 1 82.94 271 GLU B N 1
ATOM 5067 C CA . GLU B 1 271 ? 14.664 -25.156 15.781 1 82.94 271 GLU B CA 1
ATOM 5068 C C . GLU B 1 271 ? 13.945 -23.953 16.391 1 82.94 271 GLU B C 1
ATOM 5070 O O . GLU B 1 271 ? 14.078 -22.828 15.898 1 82.94 271 GLU B O 1
ATOM 5075 N N . LEU B 1 272 ? 13.133 -24.25 17.391 1 85.19 272 LEU B N 1
ATOM 5076 C CA . LEU B 1 272 ? 12.5 -23.266 18.25 1 85.19 272 LEU B CA 1
ATOM 5077 C C . LEU B 1 272 ? 11.414 -22.5 17.5 1 85.19 272 LEU B C 1
ATOM 5079 O O . LEU B 1 272 ? 10.914 -21.484 17.984 1 85.19 272 LEU B O 1
ATOM 5083 N N . THR B 1 273 ? 11.086 -22.969 16.328 1 90.25 273 THR B N 1
ATOM 5084 C CA . THR B 1 273 ? 10.156 -22.188 15.516 1 90.25 273 THR B CA 1
ATOM 5085 C C . THR B 1 273 ? 8.758 -22.797 15.578 1 90.25 273 THR B C 1
ATOM 5087 O O . THR B 1 273 ? 8.594 -23.969 15.945 1 90.25 273 THR B O 1
ATOM 5090 N N . SER B 1 274 ? 7.762 -21.984 15.352 1 92.31 274 SER B N 1
ATOM 5091 C CA . SER B 1 274 ? 6.371 -22.422 15.281 1 92.31 274 SER B CA 1
ATOM 5092 C C . SER B 1 274 ? 5.91 -22.562 13.836 1 92.31 274 SER B C 1
ATOM 5094 O O . SER B 1 274 ? 4.871 -23.172 13.562 1 92.31 274 SER B O 1
ATOM 5096 N N . GLY B 1 275 ? 6.598 -22.031 12.914 1 92.25 275 GLY B N 1
ATOM 5097 C CA . GLY B 1 275 ? 6.27 -22.094 11.5 1 92.25 275 GLY B CA 1
ATOM 5098 C C . GLY B 1 275 ? 7.18 -21.25 10.633 1 92.25 275 GLY B C 1
ATOM 5099 O O . GLY B 1 275 ? 7.973 -20.453 11.148 1 92.25 275 GLY B O 1
ATOM 5100 N N . TYR B 1 276 ? 7.066 -21.438 9.352 1 92.81 276 TYR B N 1
ATOM 5101 C CA . TYR B 1 276 ? 7.934 -20.656 8.477 1 92.81 276 TYR B CA 1
ATOM 5102 C C . TYR B 1 276 ? 7.301 -20.469 7.098 1 92.81 276 TYR B C 1
ATOM 5104 O O . TYR B 1 276 ? 6.387 -21.203 6.727 1 92.81 276 TYR B O 1
ATOM 5112 N N . ILE B 1 277 ? 7.711 -19.438 6.414 1 93.06 277 ILE B N 1
ATOM 5113 C CA . ILE B 1 277 ? 7.43 -19.172 5.012 1 93.06 277 ILE B CA 1
ATOM 5114 C C . ILE B 1 277 ? 8.727 -18.859 4.273 1 93.06 277 ILE B C 1
ATOM 5116 O O . ILE B 1 277 ? 9.523 -18.031 4.727 1 93.06 277 ILE B O 1
ATOM 5120 N N . ILE B 1 278 ? 9.008 -19.562 3.271 1 92.44 278 ILE B N 1
ATOM 5121 C CA . ILE B 1 278 ? 10.172 -19.297 2.434 1 92.44 278 ILE B CA 1
ATOM 5122 C C . ILE B 1 278 ? 9.719 -18.906 1.03 1 92.44 278 ILE B C 1
ATOM 5124 O O . ILE B 1 278 ? 8.961 -19.625 0.384 1 92.44 278 ILE B O 1
ATOM 5128 N N . VAL B 1 279 ? 10.109 -17.766 0.625 1 92.25 279 VAL B N 1
ATOM 5129 C CA . VAL B 1 279 ? 9.734 -17.297 -0.705 1 92.25 279 VAL B CA 1
ATOM 5130 C C . VAL B 1 279 ? 10.984 -17.109 -1.558 1 92.25 279 VAL B C 1
ATOM 5132 O O . VAL B 1 279 ? 11.938 -16.453 -1.134 1 92.25 279 VAL B O 1
ATOM 5135 N N . ASN B 1 280 ? 11.055 -17.703 -2.641 1 91.19 280 ASN B N 1
ATOM 5136 C CA . ASN B 1 280 ? 12.109 -17.531 -3.641 1 91.19 280 ASN B CA 1
ATOM 5137 C C . ASN B 1 280 ? 11.609 -16.734 -4.844 1 91.19 280 ASN B C 1
ATOM 5139 O O . ASN B 1 280 ? 10.93 -17.281 -5.715 1 91.19 280 ASN B O 1
ATOM 5143 N N . THR B 1 281 ? 12.016 -15.547 -4.906 1 88.56 281 THR B N 1
ATOM 5144 C CA . THR B 1 281 ? 11.5 -14.664 -5.945 1 88.56 281 THR B CA 1
ATOM 5145 C C . THR B 1 281 ? 12.188 -14.945 -7.281 1 88.56 281 THR B C 1
ATOM 5147 O O . THR B 1 281 ? 11.664 -14.586 -8.336 1 88.56 281 THR B O 1
ATOM 5150 N N . ASN B 1 282 ? 13.328 -15.555 -7.254 1 87.38 282 ASN B N 1
ATOM 5151 C CA . ASN B 1 282 ? 14.031 -15.875 -8.492 1 87.38 282 ASN B CA 1
ATOM 5152 C C . ASN B 1 282 ? 13.312 -16.953 -9.281 1 87.38 282 ASN B C 1
ATOM 5154 O O . ASN B 1 282 ? 13.219 -16.875 -10.508 1 87.38 282 ASN B O 1
ATOM 5158 N N . LEU B 1 283 ? 12.773 -17.906 -8.586 1 89.06 283 LEU B N 1
ATOM 5159 C CA . LEU B 1 283 ? 12.141 -19.047 -9.242 1 89.06 283 LEU B CA 1
ATOM 5160 C C . LEU B 1 283 ? 10.617 -18.969 -9.094 1 89.06 283 LEU B C 1
ATOM 5162 O O . LEU B 1 283 ? 9.898 -19.812 -9.641 1 89.06 283 LEU B O 1
ATOM 5166 N N . PHE B 1 284 ? 10.164 -17.953 -8.398 1 92.19 284 PHE B N 1
ATOM 5167 C CA . PHE B 1 284 ? 8.742 -17.766 -8.164 1 92.19 284 PHE B CA 1
ATOM 5168 C C . PHE B 1 284 ? 8.125 -18.984 -7.508 1 92.19 284 PHE B C 1
ATOM 5170 O O . PHE B 1 284 ? 7.125 -19.531 -7.996 1 92.19 284 PHE B O 1
ATOM 5177 N N . LYS B 1 285 ? 8.711 -19.375 -6.469 1 93.44 285 LYS B N 1
ATOM 5178 C CA . LYS B 1 285 ? 8.18 -20.484 -5.684 1 93.44 285 LYS B CA 1
ATOM 5179 C C . LYS B 1 285 ? 8.203 -20.156 -4.191 1 93.44 285 LYS B C 1
ATOM 5181 O O . LYS B 1 285 ? 8.945 -19.281 -3.752 1 93.44 285 LYS B O 1
ATOM 5186 N N . PHE B 1 286 ? 7.387 -20.781 -3.475 1 93.5 286 PHE B N 1
ATOM 5187 C CA . PHE B 1 286 ? 7.371 -20.562 -2.033 1 93.5 286 PHE B CA 1
ATOM 5188 C C . PHE B 1 286 ? 7 -21.844 -1.292 1 93.5 286 PHE B C 1
ATOM 5190 O O . PHE B 1 286 ? 6.492 -22.797 -1.894 1 93.5 286 PHE B O 1
ATOM 5197 N N . MET B 1 287 ? 7.359 -21.906 -0.025 1 92.19 287 MET B N 1
ATOM 5198 C CA . MET B 1 287 ? 7.047 -23.016 0.881 1 92.19 287 MET B CA 1
ATOM 5199 C C . MET B 1 287 ? 6.551 -22.484 2.225 1 92.19 287 MET B C 1
ATOM 5201 O O . MET B 1 287 ? 6.996 -21.438 2.691 1 92.19 287 MET B O 1
ATOM 5205 N N . GLN B 1 288 ? 5.637 -23.188 2.809 1 91.31 288 GLN B N 1
ATOM 5206 C CA . GLN B 1 288 ? 5.121 -22.797 4.117 1 91.31 288 GLN B CA 1
ATOM 5207 C C . GLN B 1 288 ? 4.855 -24.016 4.992 1 91.31 288 GLN B C 1
ATOM 5209 O O . GLN B 1 288 ? 4.516 -25.078 4.484 1 91.31 288 GLN B O 1
ATOM 5214 N N . ASN B 1 289 ? 5.121 -23.891 6.18 1 90.31 289 ASN B N 1
ATOM 5215 C CA . ASN B 1 289 ? 4.848 -24.938 7.152 1 90.31 289 ASN B CA 1
ATOM 5216 C C . ASN B 1 289 ? 4.539 -24.359 8.531 1 90.31 289 ASN B C 1
ATOM 5218 O O . ASN B 1 289 ? 5.258 -23.484 9.016 1 90.31 289 ASN B O 1
ATOM 5222 N N . TYR B 1 290 ? 3.408 -24.844 9.133 1 89.75 290 TYR B N 1
ATOM 5223 C CA . TYR B 1 290 ? 2.998 -24.391 10.453 1 89.75 290 TYR B CA 1
ATOM 5224 C C . TYR B 1 290 ? 2.85 -25.562 11.422 1 89.75 290 TYR B C 1
ATOM 5226 O O . TYR B 1 290 ? 2.227 -26.562 11.086 1 89.75 290 TYR B O 1
ATOM 5234 N N . TYR B 1 291 ? 3.471 -25.594 12.578 1 82.69 291 TYR B N 1
ATOM 5235 C CA . TYR B 1 291 ? 3.541 -26.75 13.484 1 82.69 291 TYR B CA 1
ATOM 5236 C C . TYR B 1 291 ? 2.367 -26.75 14.453 1 82.69 291 TYR B C 1
ATOM 5238 O O . TYR B 1 291 ? 2.072 -27.766 15.086 1 82.69 291 TYR B O 1
ATOM 5246 N N . SER B 1 292 ? 1.84 -25.656 14.906 1 73.62 292 SER B N 1
ATOM 5247 C CA . SER B 1 292 ? 0.859 -25.766 15.984 1 73.62 292 SER B CA 1
ATOM 5248 C C . SER B 1 292 ? -0.477 -25.156 15.578 1 73.62 292 SER B C 1
ATOM 5250 O O . SER B 1 292 ? -1.514 -25.812 15.633 1 73.62 292 SER B O 1
ATOM 5252 N N . ASN B 1 293 ? -0.728 -23.891 15.789 1 71 293 ASN B N 1
ATOM 5253 C CA . ASN B 1 293 ? -1.992 -23.172 15.898 1 71 293 ASN B CA 1
ATOM 5254 C C . ASN B 1 293 ? -2.238 -22.281 14.688 1 71 293 ASN B C 1
ATOM 5256 O O . ASN B 1 293 ? -1.291 -21.828 14.039 1 71 293 ASN B O 1
ATOM 5260 N N . THR B 1 294 ? -3.43 -22.281 14.344 1 72.12 294 THR B N 1
ATOM 5261 C CA . THR B 1 294 ? -3.938 -21.438 13.266 1 72.12 294 THR B CA 1
ATOM 5262 C C . THR B 1 294 ? -3.51 -19.984 13.469 1 72.12 294 THR B C 1
ATOM 5264 O O . THR B 1 294 ? -3.344 -19.234 12.5 1 72.12 294 THR B O 1
ATOM 5267 N N . ASP B 1 295 ? -3.262 -19.703 14.656 1 82.56 295 ASP B N 1
ATOM 5268 C CA . ASP B 1 295 ? -2.91 -18.312 14.969 1 82.56 295 ASP B CA 1
ATOM 5269 C C . ASP B 1 295 ? -1.524 -17.969 14.43 1 82.56 295 ASP B C 1
ATOM 5271 O O . ASP B 1 295 ? -1.285 -16.844 14 1 82.56 295 ASP B O 1
ATOM 5275 N N . VAL B 1 296 ? -0.706 -19.094 14.344 1 88.69 296 VAL B N 1
ATOM 5276 C CA . VAL B 1 296 ? 0.652 -18.875 13.859 1 88.69 296 VAL B CA 1
ATOM 5277 C C . VAL B 1 296 ? 0.623 -18.562 12.359 1 88.69 296 VAL B C 1
ATOM 5279 O O . VAL B 1 296 ? 1.333 -17.672 11.891 1 88.69 296 VAL B O 1
ATOM 5282 N N . GLN B 1 297 ? -0.26 -19.266 11.711 1 88.75 297 GLN B N 1
ATOM 5283 C CA . GLN B 1 297 ? -0.363 -19.062 10.273 1 88.75 297 GLN B CA 1
ATOM 5284 C C . GLN B 1 297 ? -0.838 -17.656 9.938 1 88.75 297 GLN B C 1
ATOM 5286 O O . GLN B 1 297 ? -0.225 -16.969 9.117 1 88.75 297 GLN B O 1
ATOM 5291 N N . SER B 1 298 ? -1.89 -17.266 10.617 1 87.06 298 SER B N 1
ATOM 5292 C CA . SER B 1 298 ? -2.439 -15.938 10.352 1 87.06 298 SER B CA 1
ATOM 5293 C C . SER B 1 298 ? -1.425 -14.844 10.672 1 87.06 298 SER B C 1
ATOM 5295 O O . SER B 1 298 ? -1.295 -13.867 9.93 1 87.06 298 SER B O 1
ATOM 5297 N N . GLY B 1 299 ? -0.707 -15.023 11.758 1 88 299 GLY B N 1
ATOM 5298 C CA . GLY B 1 299 ? 0.291 -14.039 12.156 1 88 299 GLY B CA 1
ATOM 5299 C C . GLY B 1 299 ? 1.464 -13.961 11.203 1 88 299 GLY B C 1
ATOM 5300 O O . GLY B 1 299 ? 1.915 -12.867 10.852 1 88 299 GLY B O 1
ATOM 5301 N N . LEU B 1 300 ? 1.9 -15.109 10.836 1 90.75 300 LEU B N 1
ATOM 5302 C CA . LEU B 1 300 ? 3.053 -15.172 9.938 1 90.75 300 LEU B CA 1
ATOM 5303 C C . LEU B 1 300 ? 2.701 -14.609 8.562 1 90.75 300 LEU B C 1
ATOM 5305 O O . LEU B 1 300 ? 3.518 -13.93 7.941 1 90.75 300 LEU B O 1
ATOM 5309 N N . VAL B 1 301 ? 1.514 -14.93 8.156 1 89.44 301 VAL B N 1
ATOM 5310 C CA . VAL B 1 301 ? 1.069 -14.43 6.859 1 89.44 301 VAL B CA 1
ATOM 5311 C C . VAL B 1 301 ? 0.942 -12.906 6.902 1 89.44 301 VAL B C 1
ATOM 5313 O O . VAL B 1 301 ? 1.358 -12.219 5.973 1 89.44 301 VAL B O 1
ATOM 5316 N N . LYS B 1 302 ? 0.413 -12.383 7.938 1 86.69 302 LYS B N 1
ATOM 5317 C CA . LYS B 1 302 ? 0.297 -10.938 8.109 1 86.69 302 LYS B CA 1
ATOM 5318 C C . LYS B 1 302 ? 1.672 -10.281 8.172 1 86.69 302 LYS B C 1
ATOM 5320 O O . LYS B 1 302 ? 1.889 -9.227 7.562 1 86.69 302 LYS B O 1
ATOM 5325 N N . PHE B 1 303 ? 2.543 -10.914 8.898 1 90.88 303 PHE B N 1
ATOM 5326 C CA . PHE B 1 303 ? 3.908 -10.414 9.008 1 90.88 303 PHE B CA 1
ATOM 5327 C C . PHE B 1 303 ? 4.578 -10.367 7.641 1 90.88 303 PHE B C 1
ATOM 5329 O O . PHE B 1 303 ? 5.254 -9.391 7.305 1 90.88 303 PHE B O 1
ATOM 5336 N N . TYR B 1 304 ? 4.398 -11.406 6.945 1 89.38 304 TYR B N 1
ATOM 5337 C CA . TYR B 1 304 ? 4.996 -11.445 5.617 1 89.38 304 TYR B CA 1
ATOM 5338 C C . TYR B 1 304 ? 4.426 -10.344 4.73 1 89.38 304 TYR B C 1
ATOM 5340 O O . TYR B 1 304 ? 5.18 -9.578 4.125 1 89.38 304 TYR B O 1
ATOM 5348 N N . ASN B 1 305 ? 3.189 -10.227 4.703 1 85 305 ASN B N 1
ATOM 5349 C CA . ASN B 1 305 ? 2.521 -9.312 3.783 1 85 305 ASN B CA 1
ATOM 5350 C C . ASN B 1 305 ? 2.787 -7.852 4.152 1 85 305 ASN B C 1
ATOM 5352 O O . ASN B 1 305 ? 2.996 -7.012 3.275 1 85 305 ASN B O 1
ATOM 5356 N N . LYS B 1 306 ? 2.838 -7.594 5.371 1 84 306 LYS B N 1
ATOM 5357 C CA . LYS B 1 306 ? 2.877 -6.199 5.801 1 84 306 LYS B CA 1
ATOM 5358 C C . LYS B 1 306 ? 4.312 -5.723 5.996 1 84 306 LYS B C 1
ATOM 5360 O O . LYS B 1 306 ? 4.613 -4.539 5.82 1 84 306 LYS B O 1
ATOM 5365 N N . ILE B 1 307 ? 5.223 -6.641 6.305 1 87.62 307 ILE B N 1
ATOM 5366 C CA . ILE B 1 307 ? 6.539 -6.164 6.711 1 87.62 307 ILE B CA 1
ATOM 5367 C C . ILE B 1 307 ? 7.617 -6.828 5.855 1 87.62 307 ILE B C 1
ATOM 5369 O O . ILE B 1 307 ? 8.312 -6.156 5.086 1 87.62 307 ILE B O 1
ATOM 5373 N N . ALA B 1 308 ? 7.672 -8.156 5.914 1 87.81 308 ALA B N 1
ATOM 5374 C CA . ALA B 1 308 ? 8.805 -8.883 5.348 1 87.81 308 ALA B CA 1
ATOM 5375 C C . ALA B 1 308 ? 8.867 -8.703 3.832 1 87.81 308 ALA B C 1
ATOM 5377 O O . ALA B 1 308 ? 9.953 -8.664 3.25 1 87.81 308 ALA B O 1
ATOM 5378 N N . SER B 1 309 ? 7.719 -8.586 3.203 1 85.31 309 SER B N 1
ATOM 5379 C CA . SER B 1 309 ? 7.695 -8.469 1.748 1 85.31 309 SER B CA 1
ATOM 5380 C C . SER B 1 309 ? 8.336 -7.16 1.292 1 85.31 309 SER B C 1
ATOM 5382 O O . SER B 1 309 ? 8.773 -7.047 0.145 1 85.31 309 SER B O 1
ATOM 5384 N N . ARG B 1 310 ? 8.414 -6.285 2.176 1 81.5 310 ARG B N 1
ATOM 5385 C CA . ARG B 1 310 ? 8.992 -4.988 1.851 1 81.5 310 ARG B CA 1
ATOM 5386 C C . ARG B 1 310 ? 10.516 -5.066 1.785 1 81.5 310 ARG B C 1
ATOM 5388 O O . ARG B 1 310 ? 11.164 -4.211 1.178 1 81.5 310 ARG B O 1
ATOM 5395 N N . LEU B 1 311 ? 11.109 -5.969 2.475 1 75.94 311 LEU B N 1
ATOM 5396 C CA . LEU B 1 311 ? 12.555 -6.152 2.438 1 75.94 311 LEU B CA 1
ATOM 5397 C C . LEU B 1 311 ? 13.031 -6.461 1.02 1 75.94 311 LEU B C 1
ATOM 5399 O O . LEU B 1 311 ? 14.148 -6.113 0.646 1 75.94 311 LEU B O 1
ATOM 5403 N N . MET B 1 312 ? 12.133 -7.047 0.317 1 68.88 312 MET B N 1
ATOM 5404 C CA . MET B 1 312 ? 12.477 -7.504 -1.026 1 68.88 312 MET B CA 1
ATOM 5405 C C . MET B 1 312 ? 12.539 -6.332 -2 1 68.88 312 MET B C 1
ATOM 5407 O O . MET B 1 312 ? 13.297 -6.359 -2.967 1 68.88 312 MET B O 1
ATOM 5411 N N . ASN B 1 313 ? 11.641 -5.41 -1.805 1 62.47 313 ASN B N 1
ATOM 5412 C CA . ASN B 1 313 ? 11.516 -4.352 -2.803 1 62.47 313 ASN B CA 1
ATOM 5413 C C . ASN B 1 313 ? 12.531 -3.238 -2.574 1 62.47 313 ASN B C 1
ATOM 5415 O O . ASN B 1 313 ? 12.43 -2.166 -3.172 1 62.47 313 ASN B O 1
ATOM 5419 N N . ASP B 1 314 ? 13.922 -3.652 -2.332 1 56.19 314 ASP B N 1
ATOM 5420 C CA . ASP B 1 314 ? 15.195 -2.943 -2.279 1 56.19 314 ASP B CA 1
ATOM 5421 C C . ASP B 1 314 ? 15.039 -1.578 -1.614 1 56.19 314 ASP B C 1
ATOM 5423 O O . ASP B 1 314 ? 16.031 -0.885 -1.366 1 56.19 314 ASP B O 1
ATOM 5427 N N . ASP B 1 315 ? 13.773 -1.177 -1.338 1 57.25 315 ASP B N 1
ATOM 5428 C CA . ASP B 1 315 ? 13.781 0.235 -0.967 1 57.25 315 ASP B CA 1
ATOM 5429 C C . ASP B 1 315 ? 14.266 0.424 0.469 1 57.25 315 ASP B C 1
ATOM 5431 O O . ASP B 1 315 ? 14.969 1.389 0.769 1 57.25 315 ASP B O 1
ATOM 5435 N N . VAL B 1 316 ? 13.961 -0.65 1.314 1 57.59 316 VAL B N 1
ATOM 5436 C CA . VAL B 1 316 ? 14.43 -0.466 2.682 1 57.59 316 VAL B CA 1
ATOM 5437 C C . VAL B 1 316 ? 15.812 -1.106 2.844 1 57.59 316 VAL B C 1
ATOM 5439 O O . VAL B 1 316 ? 16.016 -2.25 2.436 1 57.59 316 VAL B O 1
ATOM 5442 N N . ASN B 1 317 ? 16.719 -0.549 2.395 1 61.81 317 ASN B N 1
ATOM 5443 C CA . ASN B 1 317 ? 18.094 -1.021 2.473 1 61.81 317 ASN B CA 1
ATOM 5444 C C . ASN B 1 317 ? 18.312 -1.938 3.676 1 61.81 317 ASN B C 1
ATOM 5446 O O . ASN B 1 317 ? 19.25 -1.747 4.449 1 61.81 317 ASN B O 1
ATOM 5450 N N . GLY B 1 318 ? 17.203 -2.852 3.912 1 73.75 318 GLY B N 1
ATOM 5451 C CA . GLY B 1 318 ? 17.406 -3.754 5.035 1 73.75 318 GLY B CA 1
ATOM 5452 C C . GLY B 1 318 ? 17.469 -5.215 4.625 1 73.75 318 GLY B C 1
ATOM 5453 O O . GLY B 1 318 ? 16.922 -5.594 3.588 1 73.75 318 GLY B O 1
ATOM 5454 N N . SER B 1 319 ? 18.312 -6.012 5.398 1 82.94 319 SER B N 1
ATOM 5455 C CA . SER B 1 319 ? 18.484 -7.434 5.105 1 82.94 319 SER B CA 1
ATOM 5456 C C . SER B 1 319 ? 17.703 -8.289 6.102 1 82.94 319 SER B C 1
ATOM 5458 O O . SER B 1 319 ? 17.391 -9.453 5.82 1 82.94 319 SER B O 1
ATOM 5460 N N . GLU B 1 320 ? 17.375 -7.73 7.277 1 90.12 320 GLU B N 1
ATOM 5461 C CA . GLU B 1 320 ? 16.688 -8.477 8.32 1 90.12 320 GLU B CA 1
ATOM 5462 C C . GLU B 1 320 ? 15.656 -7.609 9.039 1 90.12 320 GLU B C 1
ATOM 5464 O O . GLU B 1 320 ? 15.867 -6.41 9.219 1 90.12 320 GLU B O 1
ATOM 5469 N N . VAL B 1 321 ? 14.617 -8.211 9.398 1 89.75 321 VAL B N 1
ATOM 5470 C CA . VAL B 1 321 ? 13.594 -7.5 10.164 1 89.75 321 VAL B CA 1
ATOM 5471 C C . VAL B 1 321 ? 13.008 -8.422 11.234 1 89.75 321 VAL B C 1
ATOM 5473 O O . VAL B 1 321 ? 12.875 -9.625 11.016 1 89.75 321 VAL B O 1
ATOM 5476 N N . SER B 1 322 ? 12.844 -7.871 12.375 1 89.88 322 SER B N 1
ATOM 5477 C CA . SER B 1 322 ? 12.211 -8.602 13.477 1 89.88 322 SER B CA 1
ATOM 5478 C C . SER B 1 322 ? 11.031 -7.824 14.055 1 89.88 322 SER B C 1
ATOM 5480 O O . SER B 1 322 ? 11.047 -6.59 14.078 1 89.88 322 SER B O 1
ATOM 5482 N N . CYS B 1 323 ? 10.055 -8.539 14.43 1 88.5 323 CYS B N 1
ATOM 5483 C CA . CYS B 1 323 ? 8.852 -7.949 14.992 1 88.5 323 CYS B CA 1
ATOM 5484 C C . CYS B 1 323 ? 8.391 -8.719 16.234 1 88.5 323 CYS B C 1
ATOM 5486 O O . CYS B 1 323 ? 8.367 -9.945 16.219 1 88.5 323 CYS B O 1
ATOM 5488 N N . MET B 1 324 ? 8.086 -7.969 17.234 1 86.56 324 MET B N 1
ATOM 5489 C CA . MET B 1 324 ? 7.59 -8.594 18.453 1 86.56 324 MET B CA 1
ATOM 5490 C C . MET B 1 324 ? 6.066 -8.531 18.531 1 86.56 324 MET B C 1
ATOM 5492 O O . MET B 1 324 ? 5.488 -7.441 18.484 1 86.56 324 MET B O 1
ATOM 5496 N N . GLY B 1 325 ? 5.535 -9.742 18.516 1 82 325 GLY B N 1
ATOM 5497 C CA . GLY B 1 325 ? 4.086 -9.82 18.641 1 82 325 GLY B CA 1
ATOM 5498 C C . GLY B 1 325 ? 3.625 -10.211 20.031 1 82 325 GLY B C 1
ATOM 5499 O O . GLY B 1 325 ? 4.438 -10.328 20.953 1 82 325 GLY B O 1
ATOM 5500 N N . LYS B 1 326 ? 2.303 -10.359 20.219 1 80.06 326 LYS B N 1
ATOM 5501 C CA . LYS B 1 326 ? 1.731 -10.695 21.516 1 80.06 326 LYS B CA 1
ATOM 5502 C C . LYS B 1 326 ? 2.049 -12.133 21.906 1 80.06 326 LYS B C 1
ATOM 5504 O O . LYS B 1 326 ? 2.59 -12.391 22.984 1 80.06 326 LYS B O 1
ATOM 5509 N N . ASN B 1 327 ? 1.761 -13.078 20.938 1 83.12 327 ASN B N 1
ATOM 5510 C CA . ASN B 1 327 ? 1.929 -14.5 21.234 1 83.12 327 ASN B CA 1
ATOM 5511 C C . ASN B 1 327 ? 3.164 -15.078 20.547 1 83.12 327 ASN B C 1
ATOM 5513 O O . ASN B 1 327 ? 3.74 -16.062 21.016 1 83.12 327 ASN B O 1
ATOM 5517 N N . HIS B 1 328 ? 3.473 -14.398 19.438 1 89.69 328 HIS B N 1
ATOM 5518 C CA . HIS B 1 328 ? 4.617 -14.883 18.688 1 89.69 328 HIS B CA 1
ATOM 5519 C C . HIS B 1 328 ? 5.492 -13.727 18.203 1 89.69 328 HIS B C 1
ATOM 5521 O O . HIS B 1 328 ? 4.996 -12.617 17.969 1 89.69 328 HIS B O 1
ATOM 5527 N N . ASN B 1 329 ? 6.73 -14.055 18.188 1 90.69 329 ASN B N 1
ATOM 5528 C CA . ASN B 1 329 ? 7.695 -13.156 17.562 1 90.69 329 ASN B CA 1
ATOM 5529 C C . ASN B 1 329 ? 7.996 -13.586 16.125 1 90.69 329 ASN B C 1
ATOM 5531 O O . ASN B 1 329 ? 7.852 -14.758 15.781 1 90.69 329 ASN B O 1
ATOM 5535 N N . TYR B 1 330 ? 8.336 -12.633 15.344 1 92.06 330 TYR B N 1
ATOM 5536 C CA . TYR B 1 330 ? 8.562 -12.922 13.93 1 92.06 330 TYR B CA 1
ATOM 5537 C C . TYR B 1 330 ? 9.93 -12.414 13.492 1 92.06 330 TYR B C 1
ATOM 5539 O O . TYR B 1 330 ? 10.422 -11.398 14 1 92.06 330 TYR B O 1
ATOM 5547 N N . TYR B 1 331 ? 10.5 -13.172 12.625 1 92.94 331 TYR B N 1
ATOM 5548 C CA . TYR B 1 331 ? 11.805 -12.82 12.078 1 92.94 331 TYR B CA 1
ATOM 5549 C C . TYR B 1 331 ? 11.875 -13.133 10.586 1 92.94 331 TYR B C 1
ATOM 5551 O O . TYR B 1 331 ? 11.367 -14.164 10.141 1 92.94 331 TYR B O 1
ATOM 5559 N N . ALA B 1 332 ? 12.461 -12.18 9.844 1 93.62 332 ALA B N 1
ATOM 5560 C CA . ALA B 1 332 ? 12.609 -12.414 8.414 1 93.62 332 ALA B CA 1
ATOM 5561 C C . ALA B 1 332 ? 13.992 -11.969 7.926 1 93.62 332 ALA B C 1
ATOM 5563 O O . ALA B 1 332 ? 14.531 -10.969 8.398 1 93.62 332 ALA B O 1
ATOM 5564 N N . ILE B 1 333 ? 14.539 -12.703 7.105 1 92.56 333 ILE B N 1
ATOM 5565 C CA . ILE B 1 333 ? 15.828 -12.398 6.488 1 92.56 333 ILE B CA 1
ATOM 5566 C C . ILE B 1 333 ? 15.719 -12.539 4.973 1 92.56 333 ILE B C 1
ATOM 5568 O O . ILE B 1 333 ? 15.055 -13.445 4.473 1 92.56 333 ILE B O 1
ATOM 5572 N N . ASN B 1 334 ? 16.266 -11.578 4.266 1 91 334 ASN B N 1
ATOM 5573 C CA . ASN B 1 334 ? 16.234 -11.594 2.805 1 91 334 ASN B CA 1
ATOM 5574 C C . ASN B 1 334 ? 17.641 -11.438 2.221 1 91 334 ASN B C 1
ATOM 5576 O O . ASN B 1 334 ? 18.391 -10.539 2.615 1 91 334 ASN B O 1
ATOM 5580 N N . SER B 1 335 ? 17.969 -12.391 1.373 1 87.44 335 SER B N 1
ATOM 5581 C CA . SER B 1 335 ? 19.234 -12.32 0.651 1 87.44 335 SER B CA 1
ATOM 5582 C C . SER B 1 335 ? 19.141 -13.039 -0.689 1 87.44 335 SER B C 1
ATOM 5584 O O . SER B 1 335 ? 18.625 -14.156 -0.766 1 87.44 335 SER B O 1
ATOM 5586 N N . ASN B 1 336 ? 19.578 -12.43 -1.717 1 84.75 336 ASN B N 1
ATOM 5587 C CA . ASN B 1 336 ? 19.703 -13.031 -3.041 1 84.75 336 ASN B CA 1
ATOM 5588 C C . ASN B 1 336 ? 18.359 -13.516 -3.559 1 84.75 336 ASN B C 1
ATOM 5590 O O . ASN B 1 336 ? 18.25 -14.633 -4.07 1 84.75 336 ASN B O 1
ATOM 5594 N N . GLY B 1 337 ? 17.375 -12.836 -3.275 1 87.19 337 GLY B N 1
ATOM 5595 C CA . GLY B 1 337 ? 16.062 -13.141 -3.818 1 87.19 337 GLY B CA 1
ATOM 5596 C C . GLY B 1 337 ? 15.305 -14.164 -2.996 1 87.19 337 GLY B C 1
ATOM 5597 O O . GLY B 1 337 ? 14.211 -14.578 -3.373 1 87.19 337 GLY B O 1
ATOM 5598 N N . ILE B 1 338 ? 15.867 -14.609 -1.877 1 90.94 338 ILE B N 1
ATOM 5599 C CA . ILE B 1 338 ? 15.227 -15.578 -0.999 1 90.94 338 ILE B CA 1
ATOM 5600 C C . ILE B 1 338 ? 14.836 -14.906 0.315 1 90.94 338 ILE B C 1
ATOM 5602 O O . ILE B 1 338 ? 15.656 -14.25 0.951 1 90.94 338 ILE B O 1
ATOM 5606 N N . THR B 1 339 ? 13.625 -15.047 0.67 1 92 339 THR B N 1
ATOM 5607 C CA . THR B 1 339 ? 13.133 -14.492 1.926 1 92 339 THR B CA 1
ATOM 5608 C C . THR B 1 339 ? 12.68 -15.602 2.867 1 92 339 THR B C 1
ATOM 5610 O O . THR B 1 339 ? 11.859 -16.438 2.496 1 92 339 THR B O 1
ATOM 5613 N N . LEU B 1 340 ? 13.242 -15.648 3.994 1 93.88 340 LEU B N 1
ATOM 5614 C CA . LEU B 1 340 ? 12.852 -16.594 5.039 1 93.88 340 LEU B CA 1
ATOM 5615 C C . LEU B 1 340 ? 12.117 -15.883 6.168 1 93.88 340 LEU B C 1
ATOM 5617 O O . LEU B 1 340 ? 12.656 -14.945 6.77 1 93.88 340 LEU B O 1
ATOM 5621 N N . CYS B 1 341 ? 10.922 -16.25 6.426 1 93.88 341 CYS B N 1
ATOM 5622 C CA . CYS B 1 341 ? 10.133 -15.719 7.527 1 93.88 341 CYS B CA 1
ATOM 5623 C C . CYS B 1 341 ? 9.859 -16.797 8.57 1 93.88 341 CYS B C 1
ATOM 5625 O O . CYS B 1 341 ? 9.398 -17.891 8.234 1 93.88 341 CYS B O 1
ATOM 5627 N N . LEU B 1 342 ? 10.086 -16.438 9.797 1 93.75 342 LEU B N 1
ATOM 5628 C CA . LEU B 1 342 ? 9.914 -17.406 10.875 1 93.75 342 LEU B CA 1
ATOM 5629 C C . LEU B 1 342 ? 9.039 -16.844 11.992 1 93.75 342 LEU B C 1
ATOM 5631 O O . LEU B 1 342 ? 9.086 -15.641 12.266 1 93.75 342 LEU B O 1
ATOM 5635 N N . ALA B 1 343 ? 8.258 -17.688 12.555 1 93.5 343 ALA B N 1
ATOM 5636 C CA . ALA B 1 343 ? 7.523 -17.375 13.781 1 93.5 343 ALA B CA 1
ATOM 5637 C C . ALA B 1 343 ? 8.086 -18.141 14.969 1 93.5 343 ALA B C 1
ATOM 5639 O O . ALA B 1 343 ? 8.375 -19.328 14.867 1 93.5 343 ALA B O 1
ATOM 5640 N N . TYR B 1 344 ? 8.328 -17.438 16.047 1 91.88 344 TYR B N 1
ATOM 5641 C CA . TYR B 1 344 ? 8.859 -18.016 17.281 1 91.88 344 TYR B CA 1
ATOM 5642 C C . TYR B 1 344 ? 7.949 -17.703 18.453 1 91.88 344 TYR B C 1
ATOM 5644 O O . TYR B 1 344 ? 7.367 -16.625 18.531 1 91.88 344 TYR B O 1
ATOM 5652 N N . PRO B 1 345 ? 7.848 -18.719 19.359 1 90.12 345 PRO B N 1
ATOM 5653 C CA . PRO B 1 345 ? 7.133 -18.359 20.594 1 90.12 345 PRO B CA 1
ATOM 5654 C C . PRO B 1 345 ? 7.754 -17.172 21.297 1 90.12 345 PRO B C 1
ATOM 5656 O O . PRO B 1 345 ? 8.977 -17.016 21.312 1 90.12 345 PRO B O 1
ATOM 5659 N N . SER B 1 346 ? 6.953 -16.359 21.984 1 88.75 346 SER B N 1
ATOM 5660 C CA . SER B 1 346 ? 7.363 -15.094 22.594 1 88.75 346 SER B CA 1
ATOM 5661 C C . SER B 1 346 ? 8.344 -15.32 23.734 1 88.75 346 SER B C 1
ATOM 5663 O O . SER B 1 346 ? 9.055 -14.398 24.141 1 88.75 346 SER B O 1
ATOM 5665 N N . LYS B 1 347 ? 8.469 -16.5 24.172 1 87.81 347 LYS B N 1
ATOM 5666 C CA . LYS B 1 347 ? 9.344 -16.812 25.297 1 87.81 347 LYS B CA 1
ATOM 5667 C C . LYS B 1 347 ? 10.812 -16.766 24.875 1 87.81 347 LYS B C 1
ATOM 5669 O O . LYS B 1 347 ? 11.695 -16.625 25.734 1 87.81 347 LYS B O 1
ATOM 5674 N N . HIS B 1 348 ? 11.125 -16.844 23.625 1 87.56 348 HIS B N 1
ATOM 5675 C CA . HIS B 1 348 ? 12.5 -16.875 23.141 1 87.56 348 HIS B CA 1
ATOM 5676 C C . HIS B 1 348 ? 13.039 -15.469 22.906 1 87.56 348 HIS B C 1
ATOM 5678 O O . HIS B 1 348 ? 12.305 -14.594 22.453 1 87.56 348 HIS B O 1
ATOM 5684 N N . ASN B 1 349 ? 14.266 -15.344 23.297 1 83.06 349 ASN B N 1
ATOM 5685 C CA . ASN B 1 349 ? 14.883 -14.039 23.094 1 83.06 349 ASN B CA 1
ATOM 5686 C C . ASN B 1 349 ? 15.266 -13.812 21.641 1 83.06 349 ASN B C 1
ATOM 5688 O O . ASN B 1 349 ? 15.57 -14.766 20.922 1 83.06 349 ASN B O 1
ATOM 5692 N N . MET B 1 350 ? 15.43 -12.648 21.25 1 81.25 350 MET B N 1
ATOM 5693 C CA . MET B 1 350 ? 15.641 -12.273 19.844 1 81.25 350 MET B CA 1
ATOM 5694 C C . MET B 1 350 ? 17.047 -12.633 19.406 1 81.25 350 MET B C 1
ATOM 5696 O O . MET B 1 350 ? 17.281 -12.914 18.219 1 81.25 350 MET B O 1
ATOM 5700 N N . VAL B 1 351 ? 17.969 -12.594 20.297 1 83.69 351 VAL B N 1
ATOM 5701 C CA . VAL B 1 351 ? 19.344 -12.922 19.953 1 83.69 351 VAL B CA 1
ATOM 5702 C C . VAL B 1 351 ? 19.438 -14.391 19.547 1 83.69 351 VAL B C 1
ATOM 5704 O O . VAL B 1 351 ? 20.078 -14.727 18.547 1 83.69 351 VAL B O 1
ATOM 5707 N N . THR B 1 352 ? 18.719 -15.172 20.312 1 87.56 352 THR B N 1
ATOM 5708 C CA . THR B 1 352 ? 18.688 -16.594 20.031 1 87.56 352 THR B CA 1
ATOM 5709 C C . THR B 1 352 ? 17.969 -16.875 18.719 1 87.56 352 THR B C 1
ATOM 5711 O O . THR B 1 352 ? 18.406 -17.688 17.906 1 87.56 352 THR B O 1
ATOM 5714 N N . ILE B 1 353 ? 16.906 -16.219 18.562 1 86.62 353 ILE B N 1
ATOM 5715 C CA . ILE B 1 353 ? 16.094 -16.375 17.359 1 86.62 353 ILE B CA 1
ATOM 5716 C C . ILE B 1 353 ? 16.922 -16 16.125 1 86.62 353 ILE B C 1
ATOM 5718 O O . ILE B 1 353 ? 16.969 -16.75 15.148 1 86.62 353 ILE B O 1
ATOM 5722 N N . ARG B 1 354 ? 17.594 -14.953 16.25 1 87.69 354 ARG B N 1
ATOM 5723 C CA . ARG B 1 354 ? 18.391 -14.469 15.125 1 87.69 354 ARG B CA 1
ATOM 5724 C C . ARG B 1 354 ? 19.5 -15.461 14.789 1 87.69 354 ARG B C 1
ATOM 5726 O O . ARG B 1 354 ? 19.766 -15.727 13.609 1 87.69 354 ARG B O 1
ATOM 5733 N N . TYR B 1 355 ? 20.047 -15.969 15.773 1 89.62 355 TYR B N 1
ATOM 5734 C CA . TYR B 1 355 ? 21.125 -16.938 15.578 1 89.62 355 TYR B CA 1
ATOM 5735 C C . TYR B 1 355 ? 20.625 -18.156 14.82 1 89.62 355 TYR B C 1
ATOM 5737 O O . TYR B 1 355 ? 21.203 -18.547 13.805 1 89.62 355 TYR B O 1
ATOM 5745 N N . TYR B 1 356 ? 19.547 -18.734 15.281 1 89.94 356 TYR B N 1
ATOM 5746 C CA . TYR B 1 356 ? 19 -19.938 14.648 1 89.94 356 TYR B CA 1
ATOM 5747 C C . TYR B 1 356 ? 18.469 -19.625 13.258 1 89.94 356 TYR B C 1
ATOM 5749 O O . TYR B 1 356 ? 18.578 -20.453 12.352 1 89.94 356 TYR B O 1
ATOM 5757 N N . ALA B 1 357 ? 17.906 -18.484 13.148 1 89.12 357 ALA B N 1
ATOM 5758 C CA . ALA B 1 357 ? 17.359 -18.094 11.852 1 89.12 357 ALA B CA 1
ATOM 5759 C C . ALA B 1 357 ? 18.469 -17.953 10.812 1 89.12 357 ALA B C 1
ATOM 5761 O O . ALA B 1 357 ? 18.312 -18.406 9.672 1 89.12 357 ALA B O 1
ATOM 5762 N N . LYS B 1 358 ? 19.531 -17.375 11.18 1 90.06 358 LYS B N 1
ATOM 5763 C CA . LYS B 1 358 ? 20.656 -17.188 10.266 1 90.06 358 LYS B CA 1
ATOM 5764 C C . LYS B 1 358 ? 21.266 -18.531 9.883 1 90.06 358 LYS B C 1
ATOM 5766 O O . LYS B 1 358 ? 21.656 -18.75 8.734 1 90.06 358 LYS B O 1
ATOM 5771 N N . GLN B 1 359 ? 21.328 -19.344 10.844 1 90.06 359 GLN B N 1
ATOM 5772 C CA . GLN B 1 359 ? 21.844 -20.688 10.578 1 90.06 359 GLN B CA 1
ATOM 5773 C C . GLN B 1 359 ? 20.953 -21.422 9.594 1 90.06 359 GLN B C 1
ATOM 5775 O O . GLN B 1 359 ? 21.453 -22.062 8.656 1 90.06 359 GLN B O 1
ATOM 5780 N N . THR B 1 360 ? 19.734 -21.344 9.883 1 87.25 360 THR B N 1
ATOM 5781 C CA . THR B 1 360 ? 18.766 -21.984 9.008 1 87.25 360 THR B CA 1
ATOM 5782 C C . THR B 1 360 ? 18.844 -21.391 7.602 1 87.25 360 THR B C 1
ATOM 5784 O O . THR B 1 360 ? 18.797 -22.125 6.609 1 87.25 360 THR B O 1
ATOM 5787 N N . PHE B 1 361 ? 19 -20.188 7.488 1 89.94 361 PHE B N 1
ATOM 5788 C CA . PHE B 1 361 ? 19.031 -19.484 6.207 1 89.94 361 PHE B CA 1
ATOM 5789 C C . PHE B 1 361 ? 20.266 -19.891 5.406 1 89.94 361 PHE B C 1
ATOM 5791 O O . PHE B 1 361 ? 20.188 -20.094 4.195 1 89.94 361 PHE B O 1
ATOM 5798 N N . GLN B 1 362 ? 21.297 -19.969 6.098 1 88.5 362 GLN B N 1
ATOM 5799 C CA . GLN B 1 362 ? 22.531 -20.375 5.438 1 88.5 362 GLN B CA 1
ATOM 5800 C C . GLN B 1 362 ? 22.422 -21.797 4.895 1 88.5 362 GLN B C 1
ATOM 5802 O O . GLN B 1 362 ? 22.906 -22.094 3.797 1 88.5 362 GLN B O 1
ATOM 5807 N N . GLN B 1 363 ? 21.797 -22.609 5.656 1 84 363 GLN B N 1
ATOM 5808 C CA . GLN B 1 363 ? 21.562 -23.969 5.199 1 84 363 GLN B CA 1
ATOM 5809 C C . GLN B 1 363 ? 20.656 -24 3.969 1 84 363 GLN B C 1
ATOM 5811 O O . GLN B 1 363 ? 20.891 -24.766 3.035 1 84 363 GLN B O 1
ATOM 5816 N N . LEU B 1 364 ? 19.75 -23.156 3.986 1 82.88 364 LEU B N 1
ATOM 5817 C CA . LEU B 1 364 ? 18.812 -23.078 2.869 1 82.88 364 LEU B CA 1
ATOM 5818 C C . LEU B 1 364 ? 19.516 -22.594 1.606 1 82.88 364 LEU B C 1
ATOM 5820 O O . LEU B 1 364 ? 19.281 -23.125 0.519 1 82.88 364 LEU B O 1
ATOM 5824 N N . LEU B 1 365 ? 20.344 -21.641 1.81 1 82.44 365 LEU B N 1
ATOM 5825 C CA . LEU B 1 365 ? 21.078 -21.094 0.674 1 82.44 365 LEU B CA 1
ATOM 5826 C C . LEU B 1 365 ? 22.016 -22.141 0.082 1 82.44 365 LEU B C 1
ATOM 5828 O O . LEU B 1 365 ? 22.172 -22.234 -1.139 1 82.44 365 LEU B O 1
ATOM 5832 N N . SER B 1 366 ? 22.5 -22.922 0.958 1 78.5 366 SER B N 1
ATOM 5833 C CA . SER B 1 366 ? 23.406 -23.984 0.507 1 78.5 366 SER B CA 1
ATOM 5834 C C . SER B 1 366 ? 22.656 -25.078 -0.245 1 78.5 366 SER B C 1
ATOM 5836 O O . SER B 1 366 ? 23.156 -25.609 -1.236 1 78.5 366 SER B O 1
ATOM 5838 N N . ASP B 1 367 ? 21.516 -25.344 0.141 1 73.81 367 ASP B N 1
ATOM 5839 C CA . ASP B 1 367 ? 20.703 -26.391 -0.489 1 73.81 367 ASP B CA 1
ATOM 5840 C C . ASP B 1 367 ? 20.203 -25.938 -1.86 1 73.81 367 ASP B C 1
ATOM 5842 O O . ASP B 1 367 ? 20.078 -26.734 -2.781 1 73.81 367 ASP B O 1
ATOM 5846 N N . ILE B 1 368 ? 19.969 -24.672 -2.021 1 68.81 368 ILE B N 1
ATOM 5847 C CA . ILE B 1 368 ? 19.453 -24.141 -3.281 1 68.81 368 ILE B CA 1
ATOM 5848 C C . ILE B 1 368 ? 20.594 -24.047 -4.301 1 68.81 368 ILE B C 1
ATOM 5850 O O . ILE B 1 368 ? 20.391 -24.297 -5.488 1 68.81 368 ILE B O 1
ATOM 5854 N N . ASN B 1 369 ? 21.719 -23.703 -3.805 1 56.28 369 ASN B N 1
ATOM 5855 C CA . ASN B 1 369 ? 22.859 -23.562 -4.699 1 56.28 369 ASN B CA 1
ATOM 5856 C C . ASN B 1 369 ? 23.5 -24.906 -5 1 56.28 369 ASN B C 1
ATOM 5858 O O . ASN B 1 369 ? 24.359 -25.016 -5.883 1 56.28 369 ASN B O 1
ATOM 5862 N N . ALA B 1 370 ? 23.156 -25.938 -4.34 1 51.72 370 ALA B N 1
ATOM 5863 C CA . ALA B 1 370 ? 23.688 -27.266 -4.602 1 51.72 370 ALA B CA 1
ATOM 5864 C C . ALA B 1 370 ? 22.844 -28 -5.633 1 51.72 370 ALA B C 1
ATOM 5866 O O . ALA B 1 370 ? 21.641 -27.766 -5.742 1 51.72 370 ALA B O 1
#

Sequence (740 aa):
MFDVVCTTVNGGIPVFYRKISKMDSVPFTTFATLNAVITFADVQNVQFKTIHTDKHSFIWHAIGDSLIMAGIGDLNDSTIKTGLELISTLIKMIIGDENIYNKNADRIKREIKPCLPIIDYILKSLTSVTIEAHLINVIETQSMKDNKSLNNCLNNWSETICSDLCWIIVDKKLSAATKDWWDLHINDRKLLITIILANCYDQITSADIPIFLPHSSTKVLLRLVCCMIVQGVWTAAICGPTPNLDDIEISAAKSFRTVINYFRPNYAKFELTSGYIIVNTNLFKFMQNYYSNTDVQSGLVKFYNKIASRLMNDDVNGSEVSCMGKNHNYYAINSNGITLCLAYPSKHNMVTIRYYAKQTFQQLLSDINAMFDVVCTTVNGGIPVFYRKISKMDSVPFTTFATLNAVITFADVQNVQFKTIHTDKHSFIWHAIGDSLIMAGIGDLNDSTIKTGLELISTLIKMIIGDENIYNKNADRIKREIKPCLPIIDYILKSLTSVTIEAHLINVIETQSMKDNKSLNNCLNNWSETICSDLCWIIVDKKLSAATKDWWDLHINDRKLLITIILANCYDQITSADIPIFLPHSSTKVLLRLVCCMIVQGVWTAAICGPTPNLDDIEISAAKSFRTVINYFRPNYAKFELTSGYIIVNTNLFKFMQNYYSNTDVQSGLVKFYNKIASRLMNDDVNGSEVSCMGKNHNYYAINSNGITLCLAYPSKHNMVTIRYYAKQTFQQLLSDINA

Solvent-accessible surface area (backbone atoms only — not comparable to full-atom values): 39228 Å² total; per-residue (Å²): 80,55,27,41,39,31,24,29,59,74,87,58,47,76,56,49,74,50,75,72,52,89,58,82,71,77,53,64,65,56,51,54,51,50,50,52,45,44,51,52,31,42,75,70,71,38,56,69,40,35,38,28,39,94,73,36,34,39,34,57,46,70,44,79,87,35,33,34,31,37,35,38,22,66,59,58,67,68,50,50,50,52,51,49,51,47,49,48,49,48,49,29,16,61,58,22,59,70,53,54,66,73,48,54,68,69,58,47,43,62,62,44,50,80,46,48,58,40,50,50,46,55,45,54,48,50,67,41,94,50,61,52,34,77,35,74,68,38,37,53,41,45,53,41,70,44,50,66,62,52,48,52,42,49,53,51,45,24,60,73,60,70,27,65,35,32,37,33,32,46,76,91,19,42,56,43,63,36,76,59,40,70,68,46,53,56,63,57,50,42,44,59,53,44,47,40,58,53,66,30,66,88,73,50,59,61,50,78,40,68,28,32,38,70,87,82,34,58,82,52,79,31,26,42,35,35,34,52,75,48,94,60,30,34,40,37,36,46,33,57,88,55,68,51,70,69,56,49,49,52,50,48,52,62,53,46,59,84,49,58,85,43,77,38,76,40,78,81,78,59,85,78,46,43,29,40,38,38,38,31,66,82,77,36,33,30,37,73,50,71,76,78,53,72,63,54,50,56,49,48,41,42,41,36,70,59,40,50,55,46,42,68,68,63,69,42,61,32,42,33,38,37,34,40,32,83,68,36,26,38,39,29,40,50,58,95,52,34,36,42,36,37,30,25,52,53,86,60,56,66,70,59,50,50,53,52,48,51,52,52,48,52,51,50,52,50,58,67,73,96,79,54,27,42,37,29,22,29,60,75,87,58,47,77,56,49,74,50,74,73,51,90,57,83,71,78,53,65,66,58,52,53,51,50,48,50,44,44,52,53,32,42,74,71,71,38,58,70,39,34,40,29,40,93,75,37,34,41,34,57,46,70,45,80,88,35,33,34,33,36,36,38,22,67,61,58,67,69,50,50,50,51,49,48,50,47,51,47,50,47,49,28,16,61,60,22,59,70,51,54,68,71,49,54,70,69,56,48,41,61,63,45,51,80,47,48,60,39,50,52,46,56,44,54,48,50,69,42,93,49,62,53,35,77,35,73,68,38,36,52,41,46,54,42,71,45,51,66,62,52,47,53,42,49,52,50,44,24,61,73,60,70,27,64,33,31,38,33,32,47,76,91,18,42,54,44,63,35,74,60,39,71,68,46,53,56,64,55,52,42,45,59,53,43,48,42,59,54,67,29,67,88,74,49,57,60,50,77,42,68,29,32,39,72,85,81,34,57,82,53,78,31,27,41,36,35,35,52,75,48,95,60,28,34,39,37,36,46,34,56,90,55,68,52,69,69,56,48,49,52,50,47,52,62,53,46,59,84,48,58,86,43,79,38,76,41,80,81,75,60,84,79,48,44,30,41,38,38,39,30,65,80,77,36,33,29,37,72,49,70,75,78,53,72,64,54,50,54,49,48,43,43,42,36,69,60,40,51,55,46,43,70,66,63,69,39,62,32,42,33,40,36,35,40,33,83,70,37,25,39,39,30,41,50,57,94,53,34,36,44,34,37,30,25,53,54,86,58,55,66,71,59,49,48,52,52,50,51,51,51,49,52,52,50,53,50,58,69,75,95

Foldseek 3Di:
DKKKWKAWLPPRHTLDIDDDDPPDPDPVVNVVVVSVVQVVCVVVVHHDAWDDDPFWIWGWDDQPNTMIMIMIDDDDSVLNVVLVVLLSQLLCWQQFSVNRVPDDSVVSSVSCVLCRLLNVLLVVQLPDLALCVVQVLFFEAFEWPCLPVVAVLQVVLCVVQVFQWKFKFAQLHTHDTHPVNLVADSSQNSSLSSSCVRPPQPPHFKDWGWTARVVPGRDAIWIWIKGHQDRRMMMIGIGHPDDDNVVSNVSCNVSCVVCPVRSHTDPDDFPQFQKKKKAAQVSRYIYIDGHDDPVQRSVQSCCCVPPQVVCPVCPVVDAKDWDQDDQWIKIWGDDPRMIMITIHGNVDDPVVVVVSSVVVVVVVVVVVVD/DKKKWKAWLPPRHTLDIDDDDPPDPDPVVNVVVVSVVQVVCVVVVHHDAWDDDPFWIWGWDDQPNTMIMIMIGDDDPVLNVVLVVLLSQLLCWQQFSVNRVPDDSVVSSVSCVLCRLLNNLLVVQLPDLALCVVQVLFFEAFEWPCLPVVAVLQVVLCVVQVFQWKFKFAQLHTHDTHPVNLVADSSQNSSLSSSCVRPPQPPHFKDWGWTARVVPGRDAIWIWIKGHQDRRMMMIGIGHPDDDNVVSNVSVNVSCVVCPVGSHTDQDDFPQFQKKKKAAQVSRYIYIDGHDDPVQRSVQSCCCVPPQVVVQVCPVVDQKDWDQDDQWIKIWGDDDRMIMITIHGNVDDPVVVVVSSVVVVVVVVVVVVD

InterPro domains:
  IPR026069 Fuzzy protein [PTHR13559] (2-256)
  IPR043971 FUZ/MON1/HPS1, second Longin domain [PF19037] (166-249)
  IPR043972 FUZ/MON1/HPS1, first Longin domain [PF19036] (6-121)

Organism: Acyrthosiphon pisum (NCBI:txid7029)

Nearest PDB structures (foldseek):
  7q3d-assembly1_C  TM=8.707E-01  e=2.385E-29  Homo sapiens
  7q3e-assembly1_C  TM=8.442E-01  e=3.862E-27  Mus musculus
  5y3a-assembly2_G  TM=7.442E-01  e=3.142E-03  Homo sapiens
  5y3a-assembly1_B  TM=7.552E-01  e=3.518E-03  Homo sapiens
  5x6u-assembly1_B  TM=7.262E-01  e=6.191E-03  Homo sapiens

pLDDT: mean 86.48, std 10.08, range [51.72, 98.44]